Protein AF-0000000067020623 (afdb_homodimer)

Sequence (480 aa):
MAYTRHYDGLNFDRFLDRFDEPALDKMRQQYWTAKQLIRKKLGKKEDEHLLASDAEFDTKVSLFQFVQETSDQLLCCVDDYQHYLSELVQVEFELSKMLKENGGAEATAAGRIMIAVARVLALSVHHRLQIRNPLLRFFGELHVFTERAILDCADTVDAAEKARTGYRGSLLWMKKTSKELDPDAENILEKFRTAQNVVRRNKEKLDSLKLDTLQKVDLLVASRYNLFSQSIYECDEEDEMAYTRHYDGLNFDRFLDRFDEPALDKMRQQYWTAKQLIRKKLGKKEDEHLLASDAEFDTKVSLFQFVQETSDQLLCCVDDYQHYLSELVQVEFELSKMLKENGGAEATAAGRIMIAVARVLALSVHHRLQIRNPLLRFFGELHVFTERAILDCADTVDAAEKARTGYRGSLLWMKKTSKELDPDAENILEKFRTAQNVVRRNKEKLDSLKLDTLQKVDLLVASRYNLFSQSIYECDEEDE

Organism: Wuchereria bancrofti (NCBI:txid6293)

Secondary structure (DSSP, 8-state):
--------HHHHHHHHTTS-HHHHHHHHHHHHHHHHHHHHHHTPPPPHHHHHHTHHHHHHHHHHHHHHHHHHHHHHHHHHHHHHHHHHHHHHHHHHHHHHHHHHH--SHHHHHHHHHHHHHHHHHHHHHHHHHHHHHHHHHHHHIIIIIIHHHHHHHHHHHHHHHHHHHHHHHHHHHHHT--TT-TTHHHHHHHHHHHHHHHHHHHHHHHHHHHHHHHHHHHHHHHHHHHHHHHHHHHH-/--------HHHHHHHHTTS-HHHHHHHHHHHHHHHHHHHHHHTPPPPHHHHHHTHHHHHHHHHHHHHHHHHHHHHHHHHHHHHHHHHHHHHHHHHHHHHHHHHHH--SHHHHHHHHHHHHHHHHHHHHHHHHHHHHHHHHHHHHIIIIIIHHHHHHHHHHHHHHHHHHHHHHHHHHHHHT--TT-TTHHHHHHHHHHHHHHHHHHHHHHHHHHHHHHHHHHHHHHHHHHHHHHHHHHHH-

InterPro domains:
  IPR010504 Arfaptin homology (AH) domain [PF06456] (24-231)
  IPR010504 Arfaptin homology (AH) domain [PS50870] (52-232)
  IPR010504 Arfaptin homology (AH) domain [SM01015] (23-239)
  IPR024114 Islet cell autoantigen 1/Ica1-like [PTHR10164] (5-232)
  IPR027267 AH/BAR domain superfamily [G3DSA:1.20.1270.60] (51-235)
  IPR027267 AH/BAR domain superfamily [SSF103657] (51-232)

Solvent-accessible surface area (backbone atoms only — not comparable to full-atom values): 24884 Å² total; per-residue (Å²): 135,79,77,72,79,73,80,59,70,64,62,55,54,66,64,43,72,78,48,61,67,71,63,32,51,52,49,49,50,50,50,31,23,52,51,39,51,52,40,57,74,69,63,56,85,69,62,66,67,62,50,61,71,37,43,68,56,51,51,46,51,51,51,44,50,49,52,52,51,53,49,53,50,48,52,54,42,51,53,50,41,53,49,35,49,52,52,34,41,52,44,38,46,51,43,17,49,50,27,37,54,52,14,71,73,34,93,50,74,46,14,55,52,31,35,54,52,16,52,54,34,48,50,50,34,52,55,52,55,63,53,46,53,60,50,52,50,47,51,52,52,50,48,48,43,51,68,44,58,47,45,55,44,48,52,43,46,50,52,26,53,51,31,45,43,42,25,54,6,31,49,52,48,37,55,55,49,61,71,62,58,48,87,78,45,82,65,41,62,58,52,44,51,51,35,51,52,50,30,54,52,30,44,53,51,25,54,52,32,44,52,51,36,52,51,46,44,53,50,49,55,52,49,51,30,50,56,54,53,53,52,53,53,55,56,57,56,66,75,98,135,80,76,71,78,73,77,58,70,64,60,56,52,64,65,43,74,78,47,60,69,71,62,31,51,52,49,50,49,50,50,30,24,52,51,38,52,52,39,57,75,69,63,57,85,68,62,64,68,61,50,61,72,38,43,69,55,51,52,46,51,50,51,45,52,48,52,51,51,53,49,52,50,48,52,54,42,50,52,51,39,52,50,37,51,52,52,35,41,51,42,39,45,50,41,18,51,51,27,36,54,53,13,71,72,34,92,51,73,46,13,56,51,30,36,54,51,16,52,54,35,49,52,50,34,51,54,51,55,62,54,46,53,61,50,52,49,47,50,52,52,51,50,48,43,51,67,44,58,47,44,55,46,47,52,43,48,50,51,25,53,52,29,45,44,42,26,54,6,33,49,53,47,36,53,54,50,60,70,63,56,49,89,79,46,81,64,42,62,57,52,46,51,50,34,51,52,51,30,52,52,31,43,53,51,24,55,52,32,44,52,50,36,52,52,46,45,53,49,47,53,52,48,50,30,51,55,56,54,52,53,52,55,54,54,56,55,66,76,97

Nearest PDB structures (foldseek):
  1i4d-assembly1_A  TM=6.047E-01  e=1.219E-03  Homo sapiens
  4nqi-assembly1_B  TM=4.909E-01  e=4.607E-02  Dictyostelium discoideum
  8ceg-assembly1_B  TM=5.387E-01  e=5.888E-02  Homo sapiens
  4nqi-assembly1_A  TM=4.883E-01  e=1.496E-01  Dictyostelium discoideum
  3sog-assembly1_A-2  TM=3.712E-01  e=3.111E-02  Homo sapiens

Structure (mmCIF, N/CA/C/O backbone):
data_AF-0000000067020623-model_v1
#
loop_
_entity.id
_entity.type
_entity.pdbx_description
1 polymer 'AH domain-containing protein'
#
loop_
_atom_site.group_PDB
_atom_site.id
_atom_site.type_symbol
_atom_site.label_atom_id
_atom_site.label_alt_id
_atom_site.label_comp_id
_atom_site.label_asym_id
_atom_site.label_entity_id
_atom_site.label_seq_id
_atom_site.pdbx_PDB_ins_code
_atom_site.Cartn_x
_atom_site.Cartn_y
_atom_site.Cartn_z
_atom_site.occupancy
_atom_site.B_iso_or_equiv
_atom_site.auth_seq_id
_atom_site.auth_comp_id
_atom_site.auth_asym_id
_atom_site.auth_atom_id
_atom_site.pdbx_PDB_model_num
ATOM 1 N N . MET A 1 1 ? -32.5 -50.188 -4.137 1 21.66 1 MET A N 1
ATOM 2 C CA . MET A 1 1 ? -32.281 -51.156 -5.211 1 21.66 1 MET A CA 1
ATOM 3 C C . MET A 1 1 ? -32.344 -50.469 -6.574 1 21.66 1 MET A C 1
ATOM 5 O O . MET A 1 1 ? -33.438 -50.219 -7.102 1 21.66 1 MET A O 1
ATOM 9 N N . ALA A 1 2 ? -31.453 -49.469 -6.824 1 32.69 2 ALA A N 1
ATOM 10 C CA . ALA A 1 2 ? -31.266 -48.656 -8.008 1 32.69 2 ALA A CA 1
ATOM 11 C C . ALA A 1 2 ? -31.078 -49.5 -9.258 1 32.69 2 ALA A C 1
ATOM 13 O O . ALA A 1 2 ? -30.219 -50.375 -9.297 1 32.69 2 ALA A O 1
ATOM 14 N N . TYR A 1 3 ? -32.094 -49.75 -9.883 1 28.33 3 TYR A N 1
ATOM 15 C CA . TYR A 1 3 ? -32.094 -50.375 -11.195 1 28.33 3 TYR A CA 1
ATOM 16 C C . TYR A 1 3 ? -31 -49.781 -12.086 1 28.33 3 TYR A C 1
ATOM 18 O O . TYR A 1 3 ? -31.125 -48.625 -12.523 1 28.33 3 TYR A O 1
ATOM 26 N N . THR A 1 4 ? -29.812 -50.031 -11.906 1 34.59 4 THR A N 1
ATOM 27 C CA . THR A 1 4 ? -28.781 -49.719 -12.883 1 34.59 4 THR A CA 1
ATOM 28 C C . THR A 1 4 ? -29.109 -50.312 -14.242 1 34.59 4 THR A C 1
ATOM 30 O O . THR A 1 4 ? -29.094 -51.531 -14.398 1 34.59 4 THR A O 1
ATOM 33 N N . ARG A 1 5 ? -30.125 -49.781 -14.961 1 39.03 5 ARG A N 1
ATOM 34 C CA . ARG A 1 5 ? -30.391 -50.094 -16.359 1 39.03 5 ARG A CA 1
ATOM 35 C C . ARG A 1 5 ? -29.109 -50.438 -17.109 1 39.03 5 ARG A C 1
ATOM 37 O O . ARG A 1 5 ? -28.234 -49.594 -17.25 1 39.03 5 ARG A O 1
ATOM 44 N N . HIS A 1 6 ? -28.562 -51.656 -16.969 1 34.97 6 HIS A N 1
ATOM 45 C CA . HIS A 1 6 ? -27.5 -52.281 -17.75 1 34.97 6 HIS A CA 1
ATOM 46 C C . HIS A 1 6 ? -27.719 -52.031 -19.25 1 34.97 6 HIS A C 1
ATOM 48 O O . HIS A 1 6 ? -28.484 -52.719 -19.891 1 34.97 6 HIS A O 1
ATOM 54 N N . TYR A 1 7 ? -27.859 -50.938 -19.781 1 40.47 7 TYR A N 1
ATOM 55 C CA . TYR A 1 7 ? -27.812 -50.719 -21.219 1 40.47 7 TYR A CA 1
ATOM 56 C C . TYR A 1 7 ? -26.672 -51.5 -21.844 1 40.47 7 TYR A C 1
ATOM 58 O O . TYR A 1 7 ? -25.5 -51.219 -21.609 1 40.47 7 TYR A O 1
ATOM 66 N N . ASP A 1 8 ? -26.922 -52.812 -22.172 1 43.47 8 ASP A N 1
ATOM 67 C CA . ASP A 1 8 ? -26.047 -53.875 -22.703 1 43.47 8 ASP A CA 1
ATOM 68 C C . ASP A 1 8 ? -25.406 -53.438 -24.016 1 43.47 8 ASP A C 1
ATOM 70 O O . ASP A 1 8 ? -26.047 -52.781 -24.844 1 43.47 8 ASP A O 1
ATOM 74 N N . GLY A 1 9 ? -24.156 -53.312 -24.219 1 47.25 9 GLY A N 1
ATOM 75 C CA . GLY A 1 9 ? -23.266 -53.156 -25.359 1 47.25 9 GLY A CA 1
ATOM 76 C C . GLY A 1 9 ? -23.734 -53.906 -26.594 1 47.25 9 GLY A C 1
ATOM 77 O O . GLY A 1 9 ? -23.344 -53.562 -27.703 1 47.25 9 GLY A O 1
ATOM 78 N N . LEU A 1 10 ? -24.516 -54.875 -26.422 1 49.5 10 LEU A N 1
ATOM 79 C CA . LEU A 1 10 ? -24.984 -55.688 -27.547 1 49.5 10 LEU A CA 1
ATOM 80 C C . LEU A 1 10 ? -25.875 -54.875 -28.469 1 49.5 10 LEU A C 1
ATOM 82 O O . LEU A 1 10 ? -25.766 -54.969 -29.703 1 49.5 10 LEU A O 1
ATOM 86 N N . ASN A 1 11 ? -26.703 -54.062 -27.828 1 50.44 11 ASN A N 1
ATOM 87 C CA . ASN A 1 11 ? -27.656 -53.312 -28.656 1 50.44 11 ASN A CA 1
ATOM 88 C C . ASN A 1 11 ? -26.953 -52.281 -29.531 1 50.44 11 ASN A C 1
ATOM 90 O O . ASN A 1 11 ? -27.359 -52.094 -30.688 1 50.44 11 ASN A O 1
ATOM 94 N N . PHE A 1 12 ? -25.938 -51.812 -29.062 1 50.97 12 PHE A N 1
ATOM 95 C CA . PHE A 1 12 ? -25.266 -50.781 -29.844 1 50.97 12 PHE A CA 1
ATOM 96 C C . PHE A 1 12 ? -24.547 -51.406 -31.047 1 50.97 12 PHE A C 1
ATOM 98 O O . PHE A 1 12 ? -24.594 -50.844 -32.156 1 50.97 12 PHE A O 1
ATOM 105 N N . ASP A 1 13 ? -24.078 -52.5 -30.953 1 53.62 13 ASP A N 1
ATOM 106 C CA . ASP A 1 13 ? -23.375 -53.156 -32.062 1 53.62 13 ASP A CA 1
ATOM 107 C C . ASP A 1 13 ? -24.328 -53.438 -33.219 1 53.62 13 ASP A C 1
ATOM 109 O O . ASP A 1 13 ? -23.953 -53.312 -34.375 1 53.62 13 ASP A O 1
ATOM 113 N N . ARG A 1 14 ? -25.469 -53.906 -32.812 1 55.88 14 ARG A N 1
ATOM 114 C CA . ARG A 1 14 ? -26.484 -54.188 -33.844 1 55.88 14 ARG A CA 1
ATOM 115 C C . ARG A 1 14 ? -26.875 -52.906 -34.594 1 55.88 14 ARG A C 1
ATOM 117 O O . ARG A 1 14 ? -27.109 -52.938 -35.812 1 55.88 14 ARG A O 1
ATOM 124 N N . PHE A 1 15 ? -26.828 -51.875 -33.938 1 48.03 15 PHE A N 1
ATOM 125 C CA . PHE A 1 15 ? -27.188 -50.594 -34.531 1 48.03 15 PHE A CA 1
ATOM 126 C C . PHE A 1 15 ? -26.109 -50.156 -35.531 1 48.03 15 PHE A C 1
ATOM 128 O O . PHE A 1 15 ? -26.422 -49.562 -36.562 1 48.03 15 PHE A O 1
ATOM 135 N N . LEU A 1 16 ? -24.922 -50.469 -35.406 1 53.81 16 LEU A N 1
ATOM 136 C CA . LEU A 1 16 ? -23.797 -50 -36.188 1 53.81 16 LEU A CA 1
ATOM 137 C C . LEU A 1 16 ? -23.609 -50.844 -37.469 1 53.81 16 LEU A C 1
ATOM 139 O O . LEU A 1 16 ? -22.953 -50.406 -38.406 1 53.81 16 LEU A O 1
ATOM 143 N N . ASP A 1 17 ? -24.156 -52 -37.594 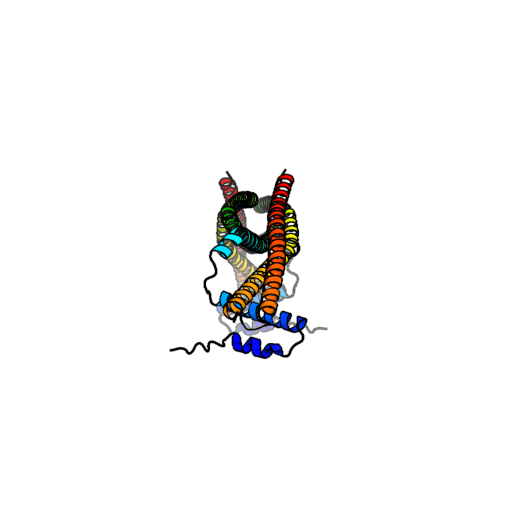1 51.97 17 ASP A N 1
ATOM 144 C CA . ASP A 1 17 ? -23.969 -52.906 -38.719 1 51.97 17 ASP A CA 1
ATOM 145 C C . ASP A 1 17 ? -24.422 -52.281 -40.031 1 51.97 17 ASP A C 1
ATOM 147 O O . ASP A 1 17 ? -24.156 -52.812 -41.125 1 51.97 17 ASP A O 1
ATOM 151 N N . ARG A 1 18 ? -25.016 -51.094 -39.906 1 54.22 18 ARG A N 1
ATOM 152 C CA . ARG A 1 18 ? -25.547 -50.5 -41.125 1 54.22 18 ARG A CA 1
ATOM 153 C C . ARG A 1 18 ? -24.531 -49.531 -41.75 1 54.22 18 ARG A C 1
ATOM 155 O O . ARG A 1 18 ? -24.75 -49.031 -42.844 1 54.22 18 ARG A O 1
ATOM 162 N N . PHE A 1 19 ? -23.469 -49.25 -41.125 1 54.56 19 PHE A N 1
ATOM 163 C CA . PHE A 1 19 ? -22.562 -48.219 -41.625 1 54.56 19 PHE A CA 1
ATOM 164 C C . PHE A 1 19 ? -21.359 -48.844 -42.344 1 54.56 19 PHE A C 1
ATOM 166 O O . PHE A 1 19 ? -21.047 -50.031 -42.125 1 54.56 19 PHE A O 1
ATOM 173 N N . ASP A 1 20 ? -20.828 -48.094 -43.312 1 60.72 20 ASP A N 1
ATOM 174 C CA . ASP A 1 20 ? -19.594 -48.531 -43.969 1 60.72 20 ASP A CA 1
ATOM 175 C C . ASP A 1 20 ? -18.484 -48.75 -42.938 1 60.72 20 ASP A C 1
ATOM 177 O O . ASP A 1 20 ? -18.469 -48.125 -41.906 1 60.72 20 ASP A O 1
ATOM 181 N N . GLU A 1 21 ? -17.547 -49.656 -43.188 1 63.19 21 GLU A N 1
ATOM 182 C CA . GLU A 1 21 ? -16.609 -50.281 -42.25 1 63.19 21 GLU A CA 1
ATOM 183 C C . GLU A 1 21 ? -15.742 -49.219 -41.562 1 63.19 21 GLU A C 1
ATOM 185 O O . GLU A 1 21 ? -15.625 -49.219 -40.344 1 63.19 21 GLU A O 1
ATOM 190 N N . PRO A 1 22 ? -15.18 -48.281 -42.375 1 67.62 22 PRO A N 1
ATOM 191 C CA . PRO A 1 22 ? -14.328 -47.312 -41.688 1 67.62 22 PRO A CA 1
ATOM 192 C C . PRO A 1 22 ? -15.125 -46.375 -40.812 1 67.62 22 PRO A C 1
ATOM 194 O O . PRO A 1 22 ? -14.688 -46.062 -39.688 1 67.62 22 PRO A O 1
ATOM 197 N N . ALA A 1 23 ? -16.25 -45.969 -41.25 1 74.69 23 ALA A N 1
ATOM 198 C CA . ALA A 1 23 ? -17.109 -45.062 -40.469 1 74.69 23 ALA A CA 1
ATOM 199 C C . ALA A 1 23 ? -17.656 -45.781 -39.25 1 74.69 23 ALA A C 1
ATOM 201 O O . ALA A 1 23 ? -17.766 -45.188 -38.156 1 74.69 23 ALA A O 1
ATOM 202 N N . LEU A 1 24 ? -17.875 -47.031 -39.375 1 74.12 24 LEU A N 1
ATOM 203 C CA . LEU A 1 24 ? -18.406 -47.844 -38.312 1 74.12 24 LEU A CA 1
ATOM 204 C C . LEU A 1 24 ? -17.375 -48.031 -37.219 1 74.12 24 LEU A C 1
ATOM 206 O O . LEU A 1 24 ? -17.688 -47.969 -36.031 1 74.12 24 LEU A O 1
ATOM 210 N N . ASP A 1 25 ? -16.188 -48.25 -37.688 1 74.25 25 ASP A N 1
ATOM 211 C CA . ASP A 1 25 ? -15.102 -48.438 -36.719 1 74.25 25 ASP A CA 1
ATOM 212 C C . ASP A 1 25 ? -14.859 -47.188 -35.906 1 74.25 25 ASP A C 1
ATOM 214 O O . ASP A 1 25 ? -14.617 -47.25 -34.688 1 74.25 25 ASP A O 1
ATOM 218 N N . LYS A 1 26 ? -15.055 -46.062 -36.594 1 80.31 26 LYS A N 1
ATOM 219 C CA . LYS A 1 26 ? -14.898 -44.781 -35.906 1 80.31 26 LYS A CA 1
ATOM 220 C C . LYS A 1 26 ? -16 -44.562 -34.875 1 80.31 26 LYS A C 1
ATOM 222 O O . LYS A 1 26 ? -15.75 -44.062 -33.781 1 80.31 26 LYS A O 1
ATOM 227 N N . MET A 1 27 ? -17.141 -44.969 -35.188 1 79.88 27 MET A N 1
ATOM 228 C CA . MET A 1 27 ? -18.281 -44.812 -34.281 1 79.88 27 MET A CA 1
ATOM 229 C C . MET A 1 27 ? -18.141 -45.719 -33.062 1 79.88 27 MET A C 1
ATOM 231 O O . MET A 1 27 ? -18.438 -45.312 -31.953 1 79.88 27 MET A O 1
ATOM 235 N N . ARG A 1 28 ? -17.688 -46.875 -33.375 1 82.44 28 ARG A N 1
ATOM 236 C CA . ARG A 1 28 ? -17.469 -47.781 -32.281 1 82.44 28 ARG A CA 1
ATOM 237 C C . ARG A 1 28 ? -16.422 -47.25 -31.312 1 82.44 28 ARG A C 1
ATOM 239 O O . ARG A 1 28 ? -16.609 -47.312 -30.094 1 82.44 28 ARG A O 1
ATOM 246 N N . GLN A 1 29 ? -15.391 -46.812 -31.906 1 83.44 29 GLN A N 1
ATOM 247 C CA . GLN A 1 29 ? -14.32 -46.25 -31.094 1 83.44 29 GLN A CA 1
ATOM 248 C C . GLN A 1 29 ? -14.852 -45.125 -30.203 1 83.44 29 GLN A C 1
ATOM 250 O O . GLN A 1 29 ? -14.531 -45.062 -29.016 1 83.44 29 GLN A O 1
ATOM 255 N N . GLN A 1 30 ? -15.625 -44.281 -30.75 1 85.12 30 GLN A N 1
ATOM 256 C CA . GLN A 1 30 ? -16.172 -43.156 -30 1 85.12 30 GLN A CA 1
ATOM 257 C C . GLN A 1 30 ? -17.094 -43.656 -28.875 1 85.12 30 GLN A C 1
ATOM 259 O O . GLN A 1 30 ? -17.062 -43.094 -27.766 1 85.12 30 GLN A O 1
ATOM 264 N N . TYR A 1 31 ? -17.828 -44.562 -29.203 1 81.69 31 TYR A N 1
ATOM 265 C CA . TYR A 1 31 ? -18.719 -45.156 -28.203 1 81.69 31 TYR A CA 1
ATOM 266 C C . TYR A 1 31 ? -17.938 -45.688 -27.016 1 81.69 31 TYR A C 1
ATOM 268 O O . TYR A 1 31 ? -18.25 -45.375 -25.875 1 81.69 31 TYR A O 1
ATOM 276 N N . TRP A 1 32 ? -16.984 -46.469 -27.312 1 88.38 32 TRP A N 1
ATOM 277 C CA . TRP A 1 32 ? -16.25 -47.125 -26.234 1 88.38 32 TRP A CA 1
ATOM 278 C C . TRP A 1 32 ? -15.398 -46.094 -25.469 1 88.38 32 TRP A C 1
ATOM 280 O O . TRP A 1 32 ? -15.203 -46.25 -24.25 1 88.38 32 TRP A O 1
ATOM 290 N N . THR A 1 33 ? -14.875 -45.156 -26.141 1 86.25 33 THR A N 1
ATOM 291 C CA . THR A 1 33 ? -14.188 -44.062 -25.453 1 86.25 33 THR A CA 1
ATOM 292 C C . THR A 1 33 ? -15.125 -43.344 -24.484 1 86.25 33 THR A C 1
ATOM 294 O O . THR A 1 33 ? -14.75 -43.031 -23.359 1 86.25 33 THR A O 1
ATOM 297 N N . ALA A 1 34 ? -16.297 -42.969 -24.938 1 83.69 34 ALA A N 1
ATOM 298 C CA . ALA A 1 34 ? -17.297 -42.344 -24.078 1 83.69 34 ALA A CA 1
ATOM 299 C C . ALA A 1 34 ? -17.641 -43.219 -22.891 1 83.69 34 ALA A C 1
ATOM 301 O O . ALA A 1 34 ? -17.781 -42.719 -21.766 1 83.69 34 ALA A O 1
ATOM 302 N N . LYS A 1 35 ? -17.812 -44.406 -23.078 1 84.62 35 LYS A N 1
ATOM 303 C CA . LYS A 1 35 ? -18.109 -45.344 -22 1 84.62 35 LYS A CA 1
ATOM 304 C C . LYS A 1 35 ? -17 -45.344 -20.953 1 84.62 35 LYS A C 1
ATOM 306 O O . LYS A 1 35 ? -17.281 -45.344 -19.75 1 84.62 35 LYS A O 1
ATOM 311 N N . GLN A 1 36 ? -15.812 -45.438 -21.516 1 87.25 36 GLN A N 1
ATOM 312 C CA . GLN A 1 36 ? -14.672 -45.406 -20.609 1 87.25 36 GLN A CA 1
ATOM 313 C C . GLN A 1 36 ? -14.672 -44.094 -19.812 1 87.25 36 GLN A C 1
ATOM 315 O O . GLN A 1 36 ? -14.352 -44.125 -18.609 1 87.25 36 GLN A O 1
ATOM 320 N N . LEU A 1 37 ? -14.961 -43.062 -20.438 1 85.88 37 LEU A N 1
ATOM 321 C CA . LEU A 1 37 ? -15.016 -41.781 -19.75 1 85.88 37 LEU A CA 1
ATOM 322 C C . LEU A 1 37 ? -16.031 -41.812 -18.609 1 85.88 37 LEU A C 1
ATOM 324 O O . LEU A 1 37 ? -15.75 -41.312 -17.516 1 85.88 37 LEU A O 1
ATOM 328 N N . ILE A 1 38 ? -17.188 -42.344 -18.844 1 82.38 38 ILE A N 1
ATOM 329 C CA . ILE A 1 38 ? -18.25 -42.469 -17.844 1 82.38 38 ILE A CA 1
ATOM 330 C C . ILE A 1 38 ? -17.766 -43.344 -16.688 1 82.38 38 ILE A C 1
ATOM 332 O O . ILE A 1 38 ? -17.984 -43.031 -15.516 1 82.38 38 ILE A O 1
ATOM 336 N N . ARG A 1 39 ? -17.125 -44.406 -17.016 1 85.38 39 ARG A N 1
ATOM 337 C CA . ARG A 1 39 ? -16.594 -45.312 -15.992 1 85.38 39 ARG A CA 1
ATOM 338 C C . ARG A 1 39 ? -15.609 -44.594 -15.086 1 85.38 39 ARG A C 1
ATOM 340 O O . ARG A 1 39 ? -15.648 -44.75 -13.859 1 85.38 39 ARG A O 1
ATOM 347 N N . LYS A 1 40 ? -14.773 -43.906 -15.711 1 85.06 40 LYS A N 1
ATOM 348 C CA . LYS A 1 40 ? -13.773 -43.156 -14.961 1 85.06 40 LYS A CA 1
ATOM 349 C C . LYS A 1 40 ? -14.438 -42.156 -14.008 1 85.06 40 LYS A C 1
ATOM 351 O O . LYS A 1 40 ? -14.055 -42.062 -12.844 1 85.06 40 LYS A O 1
ATOM 356 N N . LYS A 1 41 ? -15.414 -41.5 -14.453 1 84.5 41 LYS A N 1
ATOM 357 C CA . LYS A 1 41 ? -16.109 -40.5 -13.664 1 84.5 41 LYS A CA 1
ATOM 358 C C . LYS A 1 41 ? -16.859 -41.125 -12.5 1 84.5 41 LYS A C 1
ATOM 360 O O . LYS A 1 41 ? -17.016 -40.531 -11.438 1 84.5 41 LYS A O 1
ATOM 365 N N . LEU A 1 42 ? -17.25 -42.344 -12.719 1 85.19 42 LEU A N 1
ATOM 366 C CA . LEU A 1 42 ? -18 -43.062 -11.695 1 85.19 42 LEU A CA 1
ATOM 367 C C . LEU A 1 42 ? -17.078 -43.75 -10.711 1 85.19 42 LEU A C 1
ATOM 369 O O . LEU A 1 42 ? -17.531 -44.312 -9.719 1 85.19 42 LEU A O 1
ATOM 373 N N . GLY A 1 43 ? -15.797 -43.781 -10.93 1 83.69 43 GLY A N 1
ATOM 374 C CA . GLY A 1 43 ? -14.82 -44.312 -9.992 1 83.69 43 GLY A CA 1
ATOM 375 C C . GLY A 1 43 ? -14.656 -45.844 -10.094 1 83.69 43 GLY A C 1
ATOM 376 O O . GLY A 1 43 ? -14.305 -46.5 -9.109 1 83.69 43 GLY A O 1
ATOM 377 N N . LYS A 1 44 ? -14.992 -46.375 -11.195 1 80.81 44 LYS A N 1
ATOM 378 C CA . LYS A 1 44 ? -14.828 -47.812 -11.352 1 80.81 44 LYS A CA 1
ATOM 379 C C . LYS A 1 44 ? -13.359 -48.219 -11.32 1 80.81 44 LYS A C 1
ATOM 381 O O . LYS A 1 44 ? -12.508 -47.469 -11.836 1 80.81 44 LYS A O 1
ATOM 386 N N . LYS A 1 45 ? -13.164 -49.312 -10.766 1 81.88 45 LYS A N 1
ATOM 387 C CA . LYS A 1 45 ? -11.789 -49.781 -10.578 1 81.88 45 LYS A CA 1
ATOM 388 C C . LYS A 1 45 ? -11.133 -50.094 -11.922 1 81.88 45 LYS A C 1
ATOM 390 O O . LYS A 1 45 ? -11.75 -50.688 -12.812 1 81.88 45 LYS A O 1
ATOM 395 N N . GLU A 1 46 ? -9.914 -49.656 -12.016 1 80.75 46 GLU A N 1
ATOM 396 C CA . GLU A 1 46 ? -9.141 -49.875 -13.234 1 80.75 46 GLU A CA 1
ATOM 397 C C . GLU A 1 46 ? -8.133 -51 -13.039 1 80.75 46 GLU A C 1
ATOM 399 O O . GLU A 1 46 ? -7.828 -51.375 -11.906 1 80.75 46 GLU A O 1
ATOM 404 N N . ASP A 1 47 ? -7.801 -51.594 -14.117 1 83.25 47 ASP A N 1
ATOM 405 C CA . ASP A 1 47 ? -6.812 -52.656 -14.109 1 83.25 47 ASP A CA 1
ATOM 406 C C . ASP A 1 47 ? -5.516 -52.219 -13.438 1 83.25 47 ASP A C 1
ATOM 408 O O . ASP A 1 47 ? -4.93 -51.188 -13.828 1 83.25 47 ASP A O 1
ATOM 412 N N . GLU A 1 48 ? -4.988 -53 -12.461 1 83.44 48 GLU A N 1
ATOM 413 C CA . GLU A 1 48 ? -3.818 -52.656 -11.664 1 83.44 48 GLU A CA 1
ATOM 414 C C . GLU A 1 48 ? -2.562 -52.562 -12.531 1 83.44 48 GLU A C 1
ATOM 416 O O . GLU A 1 48 ? -1.664 -51.781 -12.258 1 83.44 48 GLU A O 1
ATOM 421 N N . HIS A 1 49 ? -2.508 -53.406 -13.531 1 83.94 49 HIS A N 1
ATOM 422 C CA . HIS A 1 49 ? -1.349 -53.375 -14.422 1 83.94 49 HIS A CA 1
ATOM 423 C C . HIS A 1 49 ? -1.306 -52.125 -15.258 1 83.94 49 HIS A C 1
ATOM 425 O O . HIS A 1 49 ? -0.229 -51.562 -15.516 1 83.94 49 HIS A O 1
ATOM 431 N N . LEU A 1 50 ? -2.441 -51.719 -15.68 1 87.62 50 LEU A N 1
ATOM 432 C CA . LEU A 1 50 ? -2.521 -50.469 -16.422 1 87.62 50 LEU A CA 1
ATOM 433 C C . LEU A 1 50 ? -2.135 -49.281 -15.531 1 87.62 50 LEU A C 1
ATOM 435 O O . LEU A 1 50 ? -1.413 -48.375 -15.969 1 87.62 50 LEU A O 1
ATOM 439 N N . LEU A 1 51 ? -2.521 -49.344 -14.297 1 87.31 51 LEU A N 1
ATOM 440 C CA . LEU A 1 51 ? -2.197 -48.312 -13.336 1 87.31 51 LEU A CA 1
ATOM 441 C C . LEU A 1 51 ? -0.695 -48.25 -13.078 1 87.31 51 LEU A C 1
ATOM 443 O O . LEU A 1 51 ? -0.109 -47.156 -13.016 1 87.31 51 LEU A O 1
ATOM 447 N N . ALA A 1 52 ? -0.087 -49.344 -12.914 1 86.94 52 ALA A N 1
ATOM 448 C CA . ALA A 1 52 ? 1.351 -49.438 -12.664 1 86.94 52 ALA A CA 1
ATOM 449 C C . ALA A 1 52 ? 2.145 -48.906 -13.859 1 86.94 52 ALA A C 1
ATOM 451 O O . ALA A 1 52 ? 3.15 -48.219 -13.68 1 86.94 52 ALA A O 1
ATOM 452 N N . SER A 1 53 ? 1.668 -49.156 -15.047 1 88.06 53 SER A N 1
ATOM 453 C CA . SER A 1 53 ? 2.342 -48.719 -16.266 1 88.06 53 SER A CA 1
ATOM 454 C C . SER A 1 53 ? 2.273 -47.219 -16.422 1 88.06 53 SER A C 1
ATOM 456 O O . SER A 1 53 ? 3.107 -46.594 -17.109 1 88.06 53 SER A O 1
ATOM 458 N N . ASP A 1 54 ? 1.304 -46.656 -15.812 1 92.44 54 ASP A N 1
ATOM 459 C CA . ASP A 1 54 ? 1.094 -45.219 -15.961 1 92.44 54 ASP A CA 1
ATOM 460 C C . ASP A 1 54 ? 1.699 -44.438 -14.789 1 92.44 54 ASP A C 1
ATOM 462 O O . ASP A 1 54 ? 1.614 -43.219 -14.734 1 92.44 54 ASP A O 1
ATOM 466 N N . ALA A 1 55 ? 2.357 -45.094 -13.898 1 93.75 55 ALA A N 1
ATOM 467 C CA . ALA A 1 55 ? 2.814 -44.469 -12.656 1 93.75 55 ALA A CA 1
ATOM 468 C C . ALA A 1 55 ? 3.744 -43.312 -12.93 1 93.75 55 ALA A C 1
ATOM 470 O O . ALA A 1 55 ? 3.607 -42.25 -12.32 1 93.75 55 ALA A O 1
ATOM 471 N N . GLU A 1 56 ? 4.75 -43.531 -13.812 1 94.69 56 GLU A N 1
ATOM 472 C CA . GLU A 1 56 ? 5.684 -42.469 -14.141 1 94.69 56 GLU A CA 1
ATOM 473 C C . GLU A 1 56 ? 4.965 -41.281 -14.781 1 94.69 56 GLU A C 1
ATOM 475 O O . GLU A 1 56 ? 5.234 -40.125 -14.445 1 94.69 56 GLU A O 1
ATOM 480 N N . PHE A 1 57 ? 4.09 -41.594 -15.695 1 96.44 57 PHE A N 1
ATOM 481 C CA . PHE A 1 57 ? 3.287 -40.594 -16.344 1 96.44 57 PHE A CA 1
ATOM 482 C C . PHE A 1 57 ? 2.465 -39.812 -15.336 1 96.44 57 PHE A C 1
ATOM 484 O O . PHE A 1 57 ? 2.453 -38.562 -15.352 1 96.44 57 PHE A O 1
ATOM 491 N N . ASP A 1 58 ? 1.831 -40.438 -14.43 1 95.81 58 ASP A N 1
ATOM 492 C CA . ASP A 1 58 ? 1.012 -39.812 -13.406 1 95.81 58 ASP A CA 1
ATOM 493 C C . ASP A 1 58 ? 1.855 -38.906 -12.508 1 95.81 58 ASP A C 1
ATOM 495 O O . ASP A 1 58 ? 1.41 -37.812 -12.117 1 95.81 58 ASP A O 1
ATOM 499 N N . THR A 1 59 ? 3 -39.375 -12.172 1 95.5 59 THR A N 1
ATOM 500 C CA . THR A 1 59 ? 3.91 -38.562 -11.359 1 95.5 59 THR A CA 1
ATOM 501 C C . THR A 1 59 ? 4.27 -37.281 -12.07 1 95.5 59 THR A C 1
ATOM 503 O O . THR A 1 59 ? 4.277 -36.188 -11.453 1 95.5 59 THR A O 1
ATOM 506 N N . LYS A 1 60 ? 4.555 -37.375 -13.383 1 96.25 60 LYS A N 1
ATOM 507 C CA . LYS A 1 60 ? 4.918 -36.188 -14.164 1 96.25 60 LYS A CA 1
ATOM 508 C C . LYS A 1 60 ? 3.729 -35.25 -14.312 1 96.25 60 LYS A C 1
ATOM 510 O O . LYS A 1 60 ? 3.893 -34.031 -14.273 1 96.25 60 LYS A O 1
ATOM 515 N N . VAL A 1 61 ? 2.611 -35.781 -14.492 1 97.06 61 VAL A N 1
ATOM 516 C CA . VAL A 1 61 ? 1.408 -34.969 -14.594 1 97.06 61 VAL A CA 1
ATOM 517 C C . VAL A 1 61 ? 1.183 -34.219 -13.281 1 97.06 61 VAL A C 1
ATOM 519 O O . VAL A 1 61 ? 0.854 -33.031 -13.289 1 97.06 61 VAL A O 1
ATOM 522 N N . SER A 1 62 ? 1.365 -34.906 -12.18 1 96.38 62 SER A N 1
ATOM 523 C CA . SER A 1 62 ? 1.231 -34.25 -10.875 1 96.38 62 SER A CA 1
ATOM 524 C C . SER A 1 62 ? 2.242 -33.125 -10.711 1 96.38 62 SER A C 1
ATOM 526 O O . SER A 1 62 ? 1.909 -32.062 -10.18 1 96.38 62 SER A O 1
ATOM 528 N N . LEU A 1 63 ? 3.471 -33.406 -11.117 1 95.69 63 LEU A N 1
ATOM 529 C CA . LEU A 1 63 ? 4.504 -32.375 -11.062 1 95.69 63 LEU A CA 1
ATOM 530 C C . LEU A 1 63 ? 4.113 -31.156 -11.922 1 95.69 63 LEU A C 1
ATOM 532 O O . LEU A 1 63 ? 4.277 -30.016 -11.492 1 95.69 63 LEU A O 1
ATOM 536 N N . PHE A 1 64 ? 3.59 -31.422 -13.078 1 97.81 64 PHE A N 1
ATOM 537 C CA . PHE A 1 64 ? 3.135 -30.359 -13.953 1 97.81 64 PHE A CA 1
ATOM 538 C C . PHE A 1 64 ? 2.064 -29.516 -13.266 1 97.81 64 PHE A C 1
ATOM 540 O O . PHE A 1 64 ? 2.135 -28.281 -13.281 1 97.81 64 PHE A O 1
ATOM 547 N N . GLN A 1 65 ? 1.121 -30.172 -12.703 1 97.62 65 GLN A N 1
ATOM 548 C CA . GLN A 1 65 ? 0.036 -29.469 -12.023 1 97.62 65 GLN A CA 1
ATOM 549 C C . GLN A 1 65 ? 0.568 -28.594 -10.898 1 97.62 65 GLN A C 1
ATOM 551 O O . GLN A 1 65 ? 0.101 -27.469 -10.695 1 97.62 65 GLN A O 1
ATOM 556 N N . PHE A 1 66 ? 1.446 -29.125 -10.211 1 96.44 66 PHE A N 1
ATOM 557 C CA . PHE A 1 66 ? 2.074 -28.375 -9.125 1 96.44 66 PHE A CA 1
ATOM 558 C C . PHE A 1 66 ? 2.752 -27.125 -9.656 1 96.44 66 PHE A C 1
ATOM 560 O O . PHE A 1 66 ? 2.562 -26.031 -9.109 1 96.44 66 PHE A O 1
ATOM 567 N N . VAL A 1 67 ? 3.531 -27.281 -10.688 1 97.06 67 VAL A N 1
ATOM 568 C CA . VAL A 1 67 ? 4.25 -26.172 -11.289 1 97.06 67 VAL A CA 1
ATOM 569 C C . VAL A 1 67 ? 3.254 -25.125 -11.789 1 97.06 67 VAL A C 1
ATOM 571 O O . VAL A 1 67 ? 3.447 -23.922 -11.578 1 97.06 67 VAL A O 1
ATOM 574 N N . GLN A 1 68 ? 2.258 -25.609 -12.422 1 97.75 68 GLN A N 1
ATOM 575 C CA . GLN A 1 68 ? 1.235 -24.719 -12.945 1 97.75 68 GLN A CA 1
ATOM 576 C C . GLN A 1 68 ? 0.565 -23.922 -11.82 1 97.75 68 GLN A C 1
ATOM 578 O O . GLN A 1 68 ? 0.495 -22.703 -11.867 1 97.75 68 GLN A O 1
ATOM 583 N N . GLU A 1 69 ? 0.16 -24.578 -10.789 1 96.81 69 GLU A N 1
ATOM 584 C CA . GLU A 1 69 ? -0.57 -23.953 -9.688 1 96.81 69 GLU A CA 1
ATOM 585 C C . GLU A 1 69 ? 0.312 -22.969 -8.922 1 96.81 69 GLU A C 1
ATOM 587 O O . GLU A 1 69 ? -0.108 -21.844 -8.633 1 96.81 69 GLU A O 1
ATOM 592 N N . THR A 1 70 ? 1.458 -23.375 -8.609 1 96.12 70 THR A N 1
ATOM 593 C CA . THR A 1 70 ? 2.346 -22.531 -7.812 1 96.12 70 THR A CA 1
ATOM 594 C C . THR A 1 70 ? 2.828 -21.344 -8.625 1 96.12 70 THR A C 1
ATOM 596 O O . THR A 1 70 ? 3.07 -20.266 -8.07 1 96.12 70 THR A O 1
ATOM 599 N N . SER A 1 71 ? 2.996 -21.531 -9.898 1 96.81 71 SER A N 1
ATOM 600 C CA . SER A 1 71 ? 3.373 -20.406 -10.75 1 96.81 71 SER A CA 1
ATOM 601 C C . SER A 1 71 ? 2.244 -19.391 -10.836 1 96.81 71 SER A C 1
ATOM 603 O O . SER A 1 71 ? 2.49 -18.172 -10.828 1 96.81 71 SER A O 1
ATOM 605 N N . ASP A 1 72 ? 1.047 -19.859 -10.898 1 96.44 72 ASP A N 1
ATOM 606 C CA . ASP A 1 72 ? -0.111 -18.969 -10.906 1 96.44 72 ASP A CA 1
ATOM 607 C C . ASP A 1 72 ? -0.219 -18.203 -9.586 1 96.44 72 ASP A C 1
ATOM 609 O O . ASP A 1 72 ? -0.485 -17 -9.594 1 96.44 72 ASP A O 1
ATOM 613 N N . GLN A 1 73 ? -0.042 -18.859 -8.57 1 96.25 73 GLN A N 1
ATOM 614 C CA . GLN A 1 73 ? -0.061 -18.219 -7.258 1 96.25 73 GLN A CA 1
ATOM 615 C C . GLN A 1 73 ? 1.029 -17.172 -7.141 1 96.25 73 GLN A C 1
ATOM 617 O O . GLN A 1 73 ? 0.784 -16.062 -6.633 1 96.25 73 GLN A O 1
ATOM 622 N N . LEU A 1 74 ? 2.166 -17.547 -7.605 1 96.06 74 LEU A N 1
ATOM 623 C CA . LEU A 1 74 ? 3.297 -16.625 -7.562 1 96.06 74 LEU A CA 1
ATOM 624 C C . LEU A 1 74 ? 2.998 -15.359 -8.367 1 96.06 74 LEU A C 1
ATOM 626 O O . LEU A 1 74 ? 3.307 -14.25 -7.926 1 96.06 74 LEU A O 1
ATOM 630 N N . LEU A 1 75 ? 2.43 -15.57 -9.469 1 95.5 75 LEU A N 1
ATOM 631 C CA . LEU A 1 75 ? 2.064 -14.445 -10.32 1 95.5 75 LEU A CA 1
ATOM 632 C C . LEU A 1 75 ? 1.14 -13.477 -9.578 1 95.5 75 LEU A C 1
ATOM 634 O O . LEU A 1 75 ? 1.353 -12.266 -9.602 1 95.5 75 LEU A O 1
ATOM 638 N N . CYS A 1 76 ? 0.2 -13.953 -8.906 1 95.81 76 CYS A N 1
ATOM 639 C CA . CYS A 1 76 ? -0.75 -13.133 -8.156 1 95.81 76 CYS A CA 1
ATOM 640 C C . CYS A 1 76 ? -0.059 -12.406 -7.008 1 95.81 76 CYS A C 1
ATOM 642 O O . CYS A 1 76 ? -0.262 -11.211 -6.816 1 95.81 76 CYS A O 1
ATOM 644 N N . CYS A 1 77 ? 0.739 -13.109 -6.309 1 95 77 CYS A N 1
ATOM 645 C CA . CYS A 1 77 ? 1.422 -12.539 -5.152 1 95 77 CYS A CA 1
ATOM 646 C C . CYS A 1 77 ? 2.383 -11.438 -5.578 1 95 77 CYS A C 1
ATOM 648 O O . CYS A 1 77 ? 2.465 -10.391 -4.926 1 95 77 CYS A O 1
ATOM 650 N N . VAL A 1 78 ? 3.094 -11.703 -6.605 1 94.31 78 VAL A N 1
ATOM 651 C CA . VAL A 1 78 ? 4.055 -10.711 -7.094 1 94.31 78 VAL A CA 1
ATOM 652 C C . VAL A 1 78 ? 3.314 -9.477 -7.598 1 94.31 78 VAL A C 1
ATOM 654 O O . VAL A 1 78 ? 3.781 -8.352 -7.41 1 94.31 78 VAL A O 1
ATOM 657 N N . ASP A 1 79 ? 2.215 -9.648 -8.227 1 94.56 79 ASP A N 1
ATOM 658 C CA . ASP A 1 79 ? 1.395 -8.531 -8.688 1 94.56 79 ASP A CA 1
ATOM 659 C C . ASP A 1 79 ? 0.962 -7.648 -7.52 1 94.56 79 ASP A C 1
ATOM 661 O O . ASP A 1 79 ? 1.102 -6.426 -7.578 1 94.56 79 ASP A O 1
ATOM 665 N N . ASP A 1 80 ? 0.502 -8.281 -6.496 1 94.69 80 ASP A N 1
ATOM 666 C CA . ASP A 1 80 ? 0.116 -7.559 -5.289 1 94.69 80 ASP A CA 1
ATOM 667 C C . ASP A 1 80 ? 1.311 -6.82 -4.684 1 94.69 80 ASP A C 1
ATOM 669 O O . ASP A 1 80 ? 1.201 -5.652 -4.312 1 94.69 80 ASP A O 1
ATOM 673 N N . TYR A 1 81 ? 2.375 -7.512 -4.578 1 94.31 81 TYR A N 1
ATOM 674 C CA . TYR A 1 81 ? 3.584 -6.949 -3.986 1 94.31 81 TYR A CA 1
ATOM 675 C C . TYR A 1 81 ? 4.027 -5.699 -4.734 1 94.31 81 TYR A C 1
ATOM 677 O O . TYR A 1 81 ? 4.27 -4.656 -4.121 1 94.31 81 TYR A O 1
ATOM 685 N N . GLN A 1 82 ? 4.07 -5.832 -5.988 1 92.25 82 GLN A N 1
ATOM 686 C CA . GLN A 1 82 ? 4.484 -4.695 -6.805 1 92.25 82 GLN A CA 1
ATOM 687 C C . GLN A 1 82 ? 3.512 -3.529 -6.656 1 92.25 82 GLN A C 1
ATOM 689 O O . GLN A 1 82 ? 3.926 -2.369 -6.613 1 92.25 82 GLN A O 1
ATOM 694 N N . HIS A 1 83 ? 2.279 -3.756 -6.574 1 93.69 83 HIS A N 1
ATOM 695 C CA . HIS A 1 83 ? 1.259 -2.723 -6.438 1 93.69 83 HIS A CA 1
ATOM 696 C C . HIS A 1 83 ? 1.438 -1.94 -5.141 1 93.69 83 HIS A C 1
ATOM 698 O O . HIS A 1 83 ? 1.54 -0.711 -5.16 1 93.69 83 HIS A O 1
ATOM 704 N N . TYR A 1 84 ? 1.549 -2.631 -4.086 1 94.12 84 TYR A N 1
ATOM 705 C CA . TYR A 1 84 ? 1.64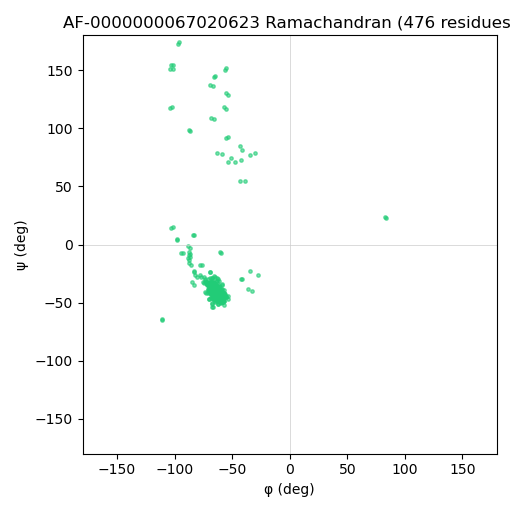5 -1.964 -2.793 1 94.12 84 TYR A CA 1
ATOM 706 C C . TYR A 1 84 ? 3.008 -1.307 -2.617 1 94.12 84 TYR A C 1
ATOM 708 O O . TYR A 1 84 ? 3.123 -0.261 -1.974 1 94.12 84 TYR A O 1
ATOM 716 N N . LEU A 1 85 ? 4.008 -1.911 -3.195 1 93.12 85 LEU A N 1
ATOM 717 C CA . LEU A 1 85 ? 5.316 -1.267 -3.207 1 93.12 85 LEU A CA 1
ATOM 718 C C . LEU A 1 85 ? 5.254 0.078 -3.924 1 93.12 85 LEU A C 1
ATOM 720 O O . LEU A 1 85 ? 5.809 1.069 -3.441 1 93.12 85 LEU A O 1
ATOM 724 N N . SER A 1 86 ? 4.555 0.121 -5.031 1 93.94 86 SER A N 1
ATOM 725 C CA . SER A 1 86 ? 4.398 1.349 -5.805 1 93.94 86 SER A CA 1
ATOM 726 C C . SER A 1 86 ? 3.631 2.404 -5.016 1 93.94 86 SER A C 1
ATOM 728 O O . SER A 1 86 ? 3.992 3.584 -5.027 1 93.94 86 SER A O 1
ATOM 730 N N . GLU A 1 87 ? 2.621 1.97 -4.336 1 95.12 87 GLU A N 1
ATOM 731 C CA . GLU A 1 87 ? 1.838 2.887 -3.512 1 95.12 87 GLU A CA 1
ATOM 732 C C . GLU A 1 87 ? 2.678 3.463 -2.373 1 95.12 87 GLU A C 1
ATOM 734 O O . GLU A 1 87 ? 2.6 4.656 -2.08 1 95.12 87 GLU A O 1
ATOM 739 N N . LEU A 1 88 ? 3.445 2.654 -1.769 1 94.44 88 LEU A N 1
ATOM 740 C CA . LEU A 1 88 ? 4.297 3.102 -0.673 1 94.44 88 LEU A CA 1
ATOM 741 C C . LEU A 1 88 ? 5.32 4.121 -1.164 1 94.44 88 LEU A C 1
ATOM 743 O O . LEU A 1 88 ? 5.555 5.137 -0.506 1 94.44 88 LEU A O 1
ATOM 747 N N . VAL A 1 89 ? 5.879 3.814 -2.303 1 94.62 89 VAL A N 1
ATOM 748 C CA . VAL A 1 89 ? 6.855 4.727 -2.889 1 94.62 89 VAL A CA 1
ATOM 749 C C . VAL A 1 89 ? 6.223 6.098 -3.102 1 94.62 89 VAL A C 1
ATOM 751 O O . VAL A 1 89 ? 6.828 7.125 -2.775 1 94.62 89 VAL A O 1
ATOM 754 N N . GLN A 1 90 ? 5.031 6.141 -3.582 1 95.88 90 GLN A N 1
ATOM 755 C CA . GLN A 1 90 ? 4.332 7.391 -3.846 1 95.88 90 GLN A CA 1
ATOM 756 C C . GLN A 1 90 ? 4.07 8.164 -2.555 1 95.88 90 GLN A C 1
ATOM 758 O O . GLN A 1 90 ? 4.297 9.375 -2.49 1 95.88 90 GLN A O 1
ATOM 763 N N . VAL A 1 91 ? 3.615 7.453 -1.569 1 95.62 91 VAL A N 1
ATOM 764 C CA . VAL A 1 91 ? 3.285 8.086 -0.296 1 95.62 91 VAL A CA 1
ATOM 765 C C . VAL A 1 91 ? 4.559 8.602 0.371 1 95.62 91 VAL A C 1
ATOM 767 O O . VAL A 1 91 ? 4.57 9.695 0.941 1 95.62 91 VAL A O 1
ATOM 770 N N . GLU A 1 92 ? 5.66 7.844 0.335 1 94.62 92 GLU A N 1
ATOM 771 C CA . GLU A 1 92 ? 6.945 8.273 0.88 1 94.62 92 GLU A CA 1
ATOM 772 C C . GLU A 1 92 ? 7.465 9.516 0.165 1 94.62 92 GLU A C 1
ATOM 774 O O . GLU A 1 92 ? 8.008 10.422 0.8 1 94.62 92 GLU A O 1
ATOM 779 N N . PHE A 1 93 ? 7.289 9.484 -1.103 1 96.38 93 PHE A N 1
ATOM 780 C CA . PHE A 1 93 ? 7.719 10.625 -1.901 1 96.38 93 PHE A CA 1
ATOM 781 C C . PHE A 1 93 ? 6.941 11.875 -1.519 1 96.38 93 PHE A C 1
ATOM 783 O O . PHE A 1 93 ? 7.527 12.945 -1.333 1 96.38 93 PHE A O 1
ATOM 790 N N . GLU A 1 94 ? 5.652 11.766 -1.359 1 96.19 94 GLU A N 1
ATOM 791 C CA . GLU A 1 94 ? 4.801 12.883 -0.976 1 96.19 94 GLU A CA 1
ATOM 792 C C . GLU A 1 94 ? 5.172 13.406 0.411 1 96.19 94 GLU A C 1
ATOM 794 O O . GLU A 1 94 ? 5.234 14.617 0.627 1 96.19 94 GLU A O 1
ATOM 799 N N . LEU A 1 95 ? 5.371 12.531 1.285 1 96.19 95 LEU A N 1
ATOM 800 C CA . LEU A 1 95 ? 5.773 12.914 2.635 1 96.19 95 LEU A CA 1
ATOM 801 C C . LEU A 1 95 ? 7.125 13.625 2.619 1 96.19 95 LEU A C 1
ATOM 803 O O . LEU A 1 95 ? 7.297 14.648 3.277 1 96.19 95 LEU A O 1
ATOM 807 N N . SER A 1 96 ? 8.047 13.062 1.844 1 96.62 96 SER A N 1
ATOM 808 C CA . SER A 1 96 ? 9.359 13.672 1.704 1 96.62 96 SER A CA 1
ATOM 809 C C . SER A 1 96 ? 9.258 15.094 1.145 1 96.62 96 SER A C 1
ATOM 811 O O . SER A 1 96 ? 9.875 16.016 1.674 1 96.62 96 SER A O 1
ATOM 813 N N . LYS A 1 97 ? 8.484 15.234 0.162 1 97.19 97 LYS A N 1
ATOM 814 C CA . LYS A 1 97 ? 8.297 16.531 -0.47 1 97.19 97 LYS A CA 1
ATOM 815 C C . LYS A 1 97 ? 7.668 17.531 0.501 1 97.19 97 LYS A C 1
ATOM 817 O O . LYS A 1 97 ? 8.125 18.672 0.607 1 97.19 97 LYS A O 1
ATOM 822 N N . MET A 1 98 ? 6.625 17.078 1.175 1 96.75 98 MET A N 1
ATOM 823 C CA . MET A 1 98 ? 5.934 17.922 2.146 1 96.75 98 MET A CA 1
ATOM 824 C C . MET A 1 98 ? 6.891 18.391 3.238 1 96.75 98 MET A C 1
ATOM 826 O O . MET A 1 98 ? 6.922 19.578 3.58 1 96.75 98 MET A O 1
ATOM 830 N N . LEU A 1 99 ? 7.719 17.516 3.744 1 96.5 99 LEU A N 1
ATOM 831 C CA . LEU A 1 99 ? 8.664 17.844 4.809 1 96.5 99 LEU A CA 1
ATOM 832 C C . LEU A 1 99 ? 9.742 18.781 4.309 1 96.5 99 LEU A C 1
ATOM 834 O O . LEU A 1 99 ? 10.148 19.703 5.023 1 96.5 99 LEU A O 1
ATOM 838 N N . LYS A 1 100 ? 10.203 18.531 3.113 1 96.75 100 LYS A N 1
ATOM 839 C CA . LYS A 1 100 ? 11.227 19.391 2.529 1 96.75 100 LYS A CA 1
ATOM 840 C C . LYS A 1 100 ? 10.711 20.812 2.34 1 96.75 100 LYS A C 1
ATOM 842 O O . LYS A 1 100 ? 11.375 21.781 2.725 1 96.75 100 LYS A O 1
ATOM 847 N N . GLU A 1 101 ? 9.539 20.906 1.82 1 96.69 101 GLU A N 1
ATOM 848 C CA . GLU A 1 101 ? 8.938 22.203 1.538 1 96.69 101 GLU A CA 1
ATOM 849 C C . GLU A 1 101 ? 8.617 22.953 2.828 1 96.69 101 GLU A C 1
ATOM 851 O O . GLU A 1 101 ? 9.016 24.109 2.994 1 96.69 101 GLU A O 1
ATOM 856 N N . ASN A 1 102 ? 7.949 22.312 3.727 1 95 102 ASN A N 1
ATOM 857 C CA . ASN A 1 102 ? 7.578 22.938 4.988 1 95 102 ASN A CA 1
ATOM 858 C C . ASN A 1 102 ? 8.797 23.219 5.863 1 95 102 ASN A C 1
ATOM 860 O O . ASN A 1 102 ? 8.859 24.25 6.543 1 95 102 ASN A O 1
ATOM 864 N N . GLY A 1 103 ? 9.734 22.312 5.82 1 94.44 103 GLY A N 1
ATOM 865 C CA . GLY A 1 103 ? 10.977 22.516 6.555 1 94.44 103 GLY A CA 1
ATOM 866 C C . GLY A 1 103 ? 11.766 23.703 6.055 1 94.44 103 GLY A C 1
ATOM 867 O O . GLY A 1 103 ? 12.344 24.453 6.848 1 94.44 103 GLY A O 1
ATOM 868 N N . GLY A 1 104 ? 11.805 23.859 4.766 1 94.25 104 GLY A N 1
ATOM 869 C CA . GLY A 1 104 ? 12.492 25 4.176 1 94.25 104 GLY A CA 1
ATOM 870 C C . GLY A 1 104 ? 11.836 26.328 4.512 1 94.25 104 GLY A C 1
ATOM 871 O O . GLY A 1 104 ? 12.516 27.344 4.594 1 94.25 104 GLY A O 1
ATOM 872 N N . ALA A 1 105 ? 10.562 26.312 4.758 1 93 105 ALA A N 1
ATOM 873 C CA . ALA A 1 105 ? 9.805 27.531 5.027 1 93 105 ALA A CA 1
ATOM 874 C C . ALA A 1 105 ? 9.828 27.875 6.512 1 93 105 ALA A C 1
ATOM 876 O O . ALA A 1 105 ? 9.461 28.984 6.906 1 93 105 ALA A O 1
ATOM 877 N N . GLU A 1 106 ? 10.305 26.922 7.297 1 90.12 106 GLU A N 1
ATOM 878 C CA . GLU A 1 106 ? 10.281 27.094 8.742 1 90.12 106 GLU A CA 1
ATOM 879 C C . GLU A 1 106 ? 11.672 27.438 9.281 1 90.12 106 GLU A C 1
ATOM 881 O O . GLU A 1 106 ? 12.594 26.625 9.18 1 90.12 106 GLU A O 1
ATOM 886 N N . ALA A 1 107 ? 11.781 28.625 9.867 1 86 107 ALA A N 1
ATOM 887 C CA . ALA A 1 107 ? 13.078 29.125 10.32 1 86 107 ALA A CA 1
ATOM 888 C C . ALA A 1 107 ? 13.422 28.562 11.703 1 86 107 ALA A C 1
ATOM 890 O O . ALA A 1 107 ? 14.484 28.859 12.25 1 86 107 ALA A O 1
ATOM 891 N N . THR A 1 108 ? 12.719 27.656 12.234 1 87.62 108 THR A N 1
ATOM 892 C CA . THR A 1 108 ? 12.969 27.109 13.562 1 87.62 108 THR A CA 1
ATOM 893 C C . THR A 1 108 ? 13.766 25.812 13.469 1 87.62 108 THR A C 1
ATOM 895 O O . THR A 1 108 ? 14.062 25.328 12.367 1 87.62 108 THR A O 1
ATOM 898 N N . ALA A 1 109 ? 14.18 25.297 14.617 1 89.44 109 ALA A N 1
ATOM 899 C CA . ALA A 1 109 ? 14.898 24.031 14.688 1 89.44 109 ALA A CA 1
ATOM 900 C C . ALA A 1 109 ? 14.031 22.875 14.172 1 89.44 109 ALA A C 1
ATOM 902 O O . ALA A 1 109 ? 14.555 21.891 13.641 1 89.44 109 ALA A O 1
ATOM 903 N N . ALA A 1 110 ? 12.75 22.969 14.305 1 91.31 110 ALA A N 1
ATOM 904 C CA . ALA A 1 110 ? 11.828 21.953 13.789 1 91.31 110 ALA A CA 1
ATOM 905 C C . ALA A 1 110 ? 11.953 21.812 12.273 1 91.31 110 ALA A C 1
ATOM 907 O O . ALA A 1 110 ? 11.875 20.719 11.734 1 91.31 110 ALA A O 1
ATOM 908 N N . GLY A 1 111 ? 12.18 22.938 11.672 1 92.62 111 GLY A N 1
ATOM 909 C CA . GLY A 1 111 ? 12.359 22.922 10.227 1 92.62 111 GLY A CA 1
ATOM 910 C C . GLY A 1 111 ? 13.562 22.109 9.789 1 92.62 111 GLY A C 1
ATOM 911 O O . GLY A 1 111 ? 13.492 21.359 8.812 1 92.62 111 GLY A O 1
ATOM 912 N N . ARG A 1 112 ? 14.617 22.219 10.523 1 92 112 ARG A N 1
ATOM 913 C CA . ARG A 1 112 ? 15.836 21.484 10.211 1 92 112 ARG A CA 1
ATOM 914 C C . ARG A 1 112 ? 15.609 19.984 10.344 1 92 112 ARG A C 1
ATOM 916 O O . ARG A 1 112 ? 16.094 19.203 9.523 1 92 112 ARG A O 1
ATOM 923 N N . ILE A 1 113 ? 14.914 19.594 11.305 1 91.75 113 ILE A N 1
ATOM 924 C CA . ILE A 1 113 ? 14.594 18.188 11.523 1 91.75 113 ILE A CA 1
ATOM 925 C C . ILE A 1 113 ? 13.734 17.656 10.375 1 91.75 113 ILE A C 1
ATOM 927 O O . ILE A 1 113 ? 13.969 16.562 9.867 1 91.75 113 ILE A O 1
ATOM 931 N N . MET A 1 114 ? 12.773 18.469 9.969 1 93.75 114 MET A N 1
ATOM 932 C CA . MET A 1 114 ? 11.906 18.094 8.859 1 93.75 114 MET A CA 1
ATOM 933 C C . MET A 1 114 ? 12.727 17.844 7.594 1 93.75 114 MET A C 1
ATOM 935 O O . MET A 1 114 ? 12.516 16.828 6.906 1 93.75 114 MET A O 1
ATOM 939 N N . ILE A 1 115 ? 13.688 18.719 7.375 1 94.94 115 ILE A N 1
ATOM 940 C CA . ILE A 1 115 ? 14.523 18.594 6.184 1 94.94 115 ILE A CA 1
ATOM 941 C C . ILE A 1 115 ? 15.391 17.344 6.277 1 94.94 115 ILE A C 1
ATOM 943 O O . ILE A 1 115 ? 15.555 16.625 5.293 1 94.94 115 ILE A O 1
ATOM 947 N N . ALA A 1 116 ? 15.898 17.062 7.441 1 92.81 116 ALA A N 1
ATOM 948 C CA . ALA A 1 116 ? 16.703 15.859 7.641 1 92.81 116 ALA A CA 1
ATOM 949 C C . ALA A 1 116 ? 15.898 14.594 7.379 1 92.81 116 ALA A C 1
ATOM 951 O O . ALA A 1 116 ? 16.375 13.68 6.695 1 92.81 116 ALA A O 1
ATOM 952 N N . VAL A 1 117 ? 14.703 14.539 7.867 1 92.06 117 VAL A N 1
ATOM 953 C CA . VAL A 1 117 ? 13.828 13.375 7.684 1 92.06 117 VAL A CA 1
ATOM 954 C C . VAL A 1 117 ? 13.445 13.258 6.211 1 92.06 117 VAL A C 1
ATOM 956 O O . VAL A 1 117 ? 13.391 12.148 5.668 1 92.06 117 VAL A O 1
ATOM 959 N N . ALA A 1 118 ? 13.219 14.375 5.594 1 94.69 118 ALA A N 1
ATOM 960 C CA . ALA A 1 118 ? 12.891 14.383 4.172 1 94.69 118 ALA A CA 1
ATOM 961 C C . ALA A 1 118 ? 13.984 13.703 3.352 1 94.69 118 ALA A C 1
ATOM 963 O O . ALA A 1 118 ? 13.688 12.938 2.434 1 94.69 118 ALA A O 1
ATOM 964 N N . ARG A 1 119 ? 15.195 13.938 3.734 1 94.12 119 ARG A N 1
ATOM 965 C CA . ARG A 1 119 ? 16.328 13.375 3.014 1 94.12 119 ARG A CA 1
ATOM 966 C C . ARG A 1 119 ? 16.375 11.859 3.182 1 94.12 119 ARG A C 1
ATOM 968 O O . ARG A 1 119 ? 16.625 11.125 2.219 1 94.12 119 ARG A O 1
ATOM 975 N N . VAL A 1 120 ? 16.188 11.414 4.359 1 90.12 120 VAL A N 1
ATOM 976 C CA . VAL A 1 120 ? 16.188 9.984 4.641 1 90.12 120 VAL A CA 1
ATOM 977 C C . VAL A 1 120 ? 15.062 9.297 3.881 1 90.12 120 VAL A C 1
ATOM 979 O O . VAL A 1 120 ? 15.25 8.219 3.32 1 90.12 120 VAL A O 1
ATOM 982 N N . LEU A 1 121 ? 13.898 9.945 3.861 1 92.44 121 LEU A N 1
ATOM 983 C CA . LEU A 1 121 ? 12.758 9.398 3.133 1 92.44 121 LEU A CA 1
ATOM 984 C C . LEU A 1 121 ? 13.047 9.336 1.638 1 92.44 121 LEU A C 1
ATOM 986 O O . LEU A 1 121 ? 12.672 8.367 0.967 1 92.44 121 LEU A O 1
ATOM 990 N N . ALA A 1 122 ? 13.688 10.359 1.171 1 93.69 122 ALA A N 1
ATOM 991 C CA . ALA A 1 122 ? 14.047 10.375 -0.244 1 93.69 122 ALA A CA 1
ATOM 992 C C . ALA A 1 122 ? 14.984 9.219 -0.591 1 93.69 122 ALA A C 1
ATOM 994 O O . ALA A 1 122 ? 14.844 8.602 -1.647 1 93.69 122 ALA A O 1
ATOM 995 N N . LEU A 1 123 ? 15.883 8.906 0.296 1 91.81 123 LEU A N 1
ATOM 996 C CA . LEU A 1 123 ? 16.766 7.766 0.105 1 91.81 123 LEU A CA 1
ATOM 997 C C . LEU A 1 123 ? 15.984 6.461 0.119 1 91.81 123 LEU A C 1
ATOM 999 O O . LEU A 1 123 ? 16.25 5.559 -0.678 1 91.81 123 LEU A O 1
ATOM 1003 N N . SER A 1 124 ? 15.07 6.418 1.019 1 89.06 124 SER A N 1
ATOM 1004 C CA . SER A 1 124 ? 14.211 5.238 1.091 1 89.06 124 SER A CA 1
ATOM 1005 C C . SER A 1 124 ? 13.43 5.047 -0.204 1 89.06 124 SER A C 1
ATOM 1007 O O . SER A 1 124 ? 13.336 3.93 -0.72 1 89.06 124 SER A O 1
ATOM 1009 N N . VAL A 1 125 ? 12.938 6.109 -0.706 1 92.62 125 VAL A N 1
ATOM 1010 C CA . VAL A 1 125 ? 12.203 6.09 -1.967 1 92.62 125 VAL A CA 1
ATOM 1011 C C . VAL A 1 125 ? 13.102 5.562 -3.08 1 92.62 125 VAL A C 1
ATOM 1013 O O . VAL A 1 125 ? 12.695 4.691 -3.855 1 92.62 125 VAL A O 1
ATOM 1016 N N . HIS A 1 126 ? 14.289 6.012 -3.117 1 91.94 126 HIS A N 1
ATOM 1017 C CA . HIS A 1 126 ? 15.242 5.59 -4.137 1 91.94 126 HIS A CA 1
ATOM 1018 C C . HIS A 1 126 ? 15.523 4.094 -4.043 1 91.94 126 HIS A C 1
ATOM 1020 O O . HIS A 1 126 ? 15.523 3.393 -5.059 1 91.94 126 HIS A O 1
ATOM 1026 N N . HIS A 1 127 ? 15.719 3.617 -2.867 1 86.62 127 HIS A N 1
ATOM 1027 C CA . HIS A 1 127 ? 15.977 2.199 -2.646 1 86.62 127 HIS A CA 1
ATOM 1028 C C . HIS A 1 127 ? 14.805 1.346 -3.1 1 86.62 127 HIS A C 1
ATOM 1030 O O . HIS A 1 127 ? 14.992 0.302 -3.729 1 86.62 127 HIS A O 1
ATOM 1036 N N . ARG A 1 128 ? 13.68 1.782 -2.795 1 89.12 128 ARG A N 1
ATOM 1037 C CA . ARG A 1 128 ? 12.492 1.022 -3.172 1 89.12 128 ARG A CA 1
ATOM 1038 C C . ARG A 1 128 ? 12.32 0.993 -4.688 1 89.12 128 ARG A C 1
ATOM 1040 O O . ARG A 1 128 ? 11.922 -0.027 -5.254 1 89.12 128 ARG A O 1
ATOM 1047 N N . LEU A 1 129 ? 12.609 2.096 -5.289 1 88.88 129 LEU A N 1
ATOM 1048 C CA . LEU A 1 129 ? 12.523 2.162 -6.742 1 88.88 129 LEU A CA 1
ATOM 1049 C C . LEU A 1 129 ? 13.516 1.199 -7.391 1 88.88 129 LEU A C 1
ATOM 1051 O O . LEU A 1 129 ? 13.219 0.603 -8.43 1 88.88 129 LEU A O 1
ATOM 1055 N N . GLN A 1 130 ? 14.641 0.958 -6.762 1 87.81 130 GLN A N 1
ATOM 1056 C CA . GLN A 1 130 ? 15.656 0.04 -7.27 1 87.81 130 GLN A CA 1
ATOM 1057 C C . GLN A 1 130 ? 15.164 -1.403 -7.227 1 87.81 130 GLN A C 1
ATOM 1059 O O . GLN A 1 130 ? 15.508 -2.209 -8.094 1 87.81 130 GLN A O 1
ATOM 1064 N N . ILE A 1 131 ? 14.352 -1.69 -6.246 1 84.88 131 ILE A N 1
ATOM 1065 C CA . ILE A 1 131 ? 13.828 -3.043 -6.09 1 84.88 131 ILE A CA 1
ATOM 1066 C C . ILE A 1 131 ? 12.648 -3.254 -7.039 1 84.88 131 ILE A C 1
ATOM 1068 O O . ILE A 1 131 ? 12.414 -4.371 -7.508 1 84.88 131 ILE A O 1
ATOM 1072 N N . ARG A 1 132 ? 11.984 -2.223 -7.355 1 88.12 132 ARG A N 1
ATOM 1073 C CA . ARG A 1 132 ? 10.766 -2.303 -8.156 1 88.12 132 ARG A CA 1
ATOM 1074 C C . ARG A 1 132 ? 11.078 -2.742 -9.586 1 88.12 132 ARG A C 1
ATOM 1076 O O . ARG A 1 132 ? 10.352 -3.553 -10.164 1 88.12 132 ARG A O 1
ATOM 1083 N N . ASN A 1 133 ? 12.164 -2.322 -10.133 1 86.69 133 ASN A N 1
ATOM 1084 C CA . ASN A 1 133 ? 12.477 -2.602 -11.531 1 86.69 133 ASN A CA 1
ATOM 1085 C C . ASN A 1 133 ? 12.711 -4.09 -11.766 1 86.69 133 ASN A C 1
ATOM 1087 O O . ASN A 1 133 ? 12.062 -4.699 -12.609 1 86.69 133 ASN A O 1
ATOM 1091 N N . PRO A 1 134 ? 13.633 -4.676 -10.969 1 87.88 134 PRO A N 1
ATOM 1092 C CA . PRO A 1 134 ? 13.805 -6.125 -11.125 1 87.88 134 PRO A CA 1
ATOM 1093 C C . PRO A 1 134 ? 12.516 -6.902 -10.867 1 87.88 134 PRO A C 1
ATOM 1095 O O . PRO A 1 134 ? 12.266 -7.922 -11.508 1 87.88 134 PRO A O 1
ATOM 1098 N N . LEU A 1 135 ? 11.711 -6.465 -9.969 1 89.44 135 LEU A N 1
ATOM 1099 C CA . LEU A 1 135 ? 10.453 -7.137 -9.648 1 89.44 135 LEU A CA 1
ATOM 1100 C C . LEU A 1 135 ? 9.492 -7.086 -10.828 1 89.44 135 LEU A C 1
ATOM 1102 O O . LEU A 1 135 ? 8.836 -8.078 -11.148 1 89.44 135 LEU A O 1
ATOM 1106 N N . LEU A 1 136 ? 9.445 -5.953 -11.492 1 90.81 136 LEU A N 1
ATOM 1107 C CA . LEU A 1 136 ? 8.586 -5.785 -12.656 1 90.81 136 LEU A CA 1
ATOM 1108 C C . LEU A 1 136 ? 9.055 -6.668 -13.805 1 90.81 136 LEU A C 1
ATOM 1110 O O . LEU A 1 136 ? 8.242 -7.277 -14.508 1 90.81 136 LEU A O 1
ATOM 1114 N N . ARG A 1 137 ? 10.312 -6.727 -13.953 1 91.38 137 ARG A N 1
ATOM 1115 C CA . ARG A 1 137 ? 10.867 -7.594 -14.984 1 91.38 137 ARG A CA 1
ATOM 1116 C C . ARG A 1 137 ? 10.547 -9.055 -14.695 1 91.38 137 ARG A C 1
ATOM 1118 O O . ARG A 1 137 ? 10.109 -9.789 -15.594 1 91.38 137 ARG A O 1
ATOM 1125 N N . PHE A 1 138 ? 10.773 -9.453 -13.492 1 93.44 138 PHE A N 1
ATOM 1126 C CA . PHE A 1 138 ? 10.461 -10.82 -13.094 1 93.44 138 PHE A CA 1
ATOM 1127 C C . PHE A 1 138 ? 8.992 -11.125 -13.336 1 93.44 138 PHE A C 1
ATOM 1129 O O . PHE A 1 138 ? 8.648 -12.203 -13.836 1 93.44 138 PHE A O 1
ATOM 1136 N N . PHE A 1 139 ? 8.141 -10.203 -13.008 1 93.81 139 PHE A N 1
ATOM 1137 C CA . PHE A 1 139 ? 6.711 -10.367 -13.219 1 93.81 139 PHE A CA 1
ATOM 1138 C C . PHE A 1 139 ? 6.41 -10.617 -14.695 1 93.81 139 PHE A C 1
ATOM 1140 O O . PHE A 1 139 ? 5.621 -11.508 -15.031 1 93.81 139 PHE A O 1
ATOM 1147 N N . GLY A 1 140 ? 7.012 -9.852 -15.516 1 95.19 140 GLY A N 1
ATOM 1148 C CA . GLY A 1 140 ? 6.828 -10.023 -16.953 1 95.19 140 GLY A CA 1
ATOM 1149 C C . GLY A 1 140 ? 7.293 -11.383 -17.453 1 95.19 140 GLY A C 1
ATOM 1150 O O . GLY A 1 140 ? 6.586 -12.039 -18.219 1 95.19 140 GLY A O 1
ATOM 1151 N N . GLU A 1 141 ? 8.461 -11.773 -17.031 1 95.62 141 GLU A N 1
ATOM 1152 C CA . GLU A 1 141 ? 9.016 -13.062 -17.422 1 95.62 141 GLU A CA 1
ATOM 1153 C C . GLU A 1 141 ? 8.148 -14.211 -16.922 1 95.62 141 GLU A C 1
ATOM 1155 O O . GLU A 1 141 ? 7.938 -15.195 -17.625 1 95.62 141 GLU A O 1
ATOM 1160 N N . LEU A 1 142 ? 7.703 -14.078 -15.672 1 96.19 142 LEU A N 1
ATOM 1161 C CA . LEU A 1 142 ? 6.824 -15.094 -15.094 1 96.19 142 LEU A CA 1
ATOM 1162 C C . LEU A 1 142 ? 5.52 -15.188 -15.875 1 96.19 142 LEU A C 1
ATOM 1164 O O . LEU A 1 142 ? 5 -16.281 -16.094 1 96.19 142 LEU A O 1
ATOM 1168 N N . HIS A 1 143 ? 5.023 -14.047 -16.297 1 96.31 143 HIS A N 1
ATOM 1169 C CA . HIS A 1 143 ? 3.811 -14.008 -17.094 1 96.31 143 HIS A CA 1
ATOM 1170 C C . HIS A 1 143 ? 4.004 -14.75 -18.422 1 96.31 143 HIS A C 1
ATOM 1172 O O . HIS A 1 143 ? 3.158 -15.547 -18.828 1 96.31 143 HIS A O 1
ATOM 1178 N N . VAL A 1 144 ? 5.07 -14.531 -19.094 1 96.94 144 VAL A N 1
ATOM 1179 C CA . VAL A 1 144 ? 5.391 -15.211 -20.344 1 96.94 144 VAL A CA 1
ATOM 1180 C C . VAL A 1 144 ? 5.527 -16.703 -20.094 1 96.94 144 VAL A C 1
ATOM 1182 O O . VAL A 1 144 ? 5.012 -17.516 -20.859 1 96.94 144 VAL A O 1
ATOM 1185 N N . PHE A 1 145 ? 6.25 -17.094 -19.031 1 97.69 145 PHE A N 1
ATOM 1186 C CA . PHE A 1 145 ? 6.414 -18.484 -18.656 1 97.69 145 PHE A CA 1
ATOM 1187 C C . PHE A 1 145 ? 5.055 -19.172 -18.516 1 97.69 145 PHE A C 1
ATOM 1189 O O . PHE A 1 145 ? 4.852 -20.266 -19.016 1 97.69 145 PHE A O 1
ATOM 1196 N N . THR A 1 146 ? 4.109 -18.531 -17.828 1 96.94 146 THR A N 1
ATOM 1197 C CA . THR A 1 146 ? 2.789 -19.094 -17.578 1 96.94 146 THR A CA 1
ATOM 1198 C C . THR A 1 146 ? 1.98 -19.156 -18.875 1 96.94 146 THR A C 1
ATOM 1200 O O . THR A 1 146 ? 1.354 -20.188 -19.172 1 96.94 146 THR A O 1
ATOM 1203 N N . GLU A 1 147 ? 2.053 -18.156 -19.734 1 96.44 147 GLU A N 1
ATOM 1204 C CA . GLU A 1 147 ? 1.201 -18.031 -20.906 1 96.44 147 GLU A CA 1
ATOM 1205 C C . GLU A 1 147 ? 1.745 -18.859 -22.078 1 96.44 147 GLU A C 1
ATOM 1207 O O . GLU A 1 147 ? 0.987 -19.281 -22.953 1 96.44 147 GLU A O 1
ATOM 1212 N N . ARG A 1 148 ? 3.008 -19.125 -22.062 1 96.69 148 ARG A N 1
ATOM 1213 C CA . ARG A 1 148 ? 3.592 -19.844 -23.203 1 96.69 148 ARG A CA 1
ATOM 1214 C C . ARG A 1 148 ? 4.02 -21.25 -22.797 1 96.69 148 ARG A C 1
ATOM 1216 O O . ARG A 1 148 ? 3.357 -22.234 -23.141 1 96.69 148 ARG A O 1
ATOM 1223 N N . ALA A 1 149 ? 5.02 -21.312 -21.875 1 97.56 149 ALA A N 1
ATOM 1224 C CA . ALA A 1 149 ? 5.602 -22.609 -21.531 1 97.56 149 ALA A CA 1
ATOM 1225 C C . ALA A 1 149 ? 4.574 -23.516 -20.859 1 97.56 149 ALA A C 1
ATOM 1227 O O . ALA A 1 149 ? 4.398 -24.672 -21.234 1 97.56 149 ALA A O 1
ATOM 1228 N N . ILE A 1 150 ? 3.867 -22.969 -19.828 1 98.31 150 ILE A N 1
ATOM 1229 C CA . ILE A 1 150 ? 2.906 -23.781 -19.078 1 98.31 150 ILE A CA 1
ATOM 1230 C C . ILE A 1 150 ? 1.73 -24.141 -19.984 1 98.31 150 ILE A C 1
ATOM 1232 O O . ILE A 1 150 ? 1.28 -25.297 -19.984 1 98.31 150 ILE A O 1
ATOM 1236 N N . LEU A 1 151 ? 1.257 -23.188 -20.781 1 97.38 151 LEU A N 1
ATOM 1237 C CA . LEU A 1 151 ? 0.119 -23.469 -21.656 1 97.38 151 LEU A CA 1
ATOM 1238 C C . LEU A 1 151 ? 0.476 -24.5 -22.703 1 97.38 151 LEU A C 1
ATOM 1240 O O . LEU A 1 151 ? -0.326 -25.391 -23 1 97.38 151 LEU A O 1
ATOM 1244 N N . ASP A 1 152 ? 1.624 -24.406 -23.266 1 97.19 152 ASP A N 1
ATOM 1245 C CA . ASP A 1 152 ? 2.092 -25.391 -24.25 1 97.19 152 ASP A CA 1
ATOM 1246 C C . ASP A 1 152 ? 2.164 -26.781 -23.625 1 97.19 152 ASP A C 1
ATOM 1248 O O . ASP A 1 152 ? 1.717 -27.75 -24.234 1 97.19 152 ASP A O 1
ATOM 1252 N N . CYS A 1 153 ? 2.719 -26.859 -22.469 1 98.12 153 CYS A N 1
ATOM 1253 C CA . CYS A 1 153 ? 2.814 -28.141 -21.766 1 98.12 153 CYS A CA 1
ATOM 1254 C C . CYS A 1 153 ? 1.43 -28.672 -21.422 1 98.12 153 CYS A C 1
ATOM 1256 O O . CYS A 1 153 ? 1.186 -29.875 -21.516 1 98.12 153 CYS A O 1
ATOM 1258 N N . ALA A 1 154 ? 0.522 -27.75 -21.031 1 98.12 154 ALA A N 1
ATOM 1259 C CA . ALA A 1 154 ? -0.849 -28.125 -20.688 1 98.12 154 ALA A CA 1
ATOM 1260 C C . ALA A 1 154 ? -1.534 -28.812 -21.875 1 98.12 154 ALA A C 1
ATOM 1262 O O . ALA A 1 154 ? -2.234 -29.812 -21.703 1 98.12 154 ALA A O 1
ATOM 1263 N N . ASP A 1 155 ? -1.275 -28.344 -23.031 1 97.56 155 ASP A N 1
ATOM 1264 C CA . ASP A 1 155 ? -1.86 -28.906 -24.234 1 97.56 155 ASP A CA 1
ATOM 1265 C C . ASP A 1 155 ? -1.399 -30.344 -24.438 1 97.56 155 ASP A C 1
ATOM 1267 O O . ASP A 1 155 ? -2.203 -31.219 -24.781 1 97.56 155 ASP A O 1
ATOM 1271 N N . THR A 1 156 ? -0.144 -30.531 -24.25 1 97.88 156 THR A N 1
ATOM 1272 C CA . THR A 1 156 ? 0.429 -31.859 -24.422 1 97.88 156 THR A CA 1
ATOM 1273 C C . THR A 1 156 ? -0.117 -32.812 -23.375 1 97.88 156 THR A C 1
ATOM 1275 O O . THR A 1 156 ? -0.489 -33.969 -23.688 1 97.88 156 THR A O 1
ATOM 1278 N N . VAL A 1 157 ? -0.161 -32.375 -22.109 1 98.12 157 VAL A N 1
ATOM 1279 C CA . VAL A 1 157 ? -0.675 -33.188 -21 1 98.12 157 VAL A CA 1
ATOM 1280 C C . VAL A 1 157 ? -2.131 -33.562 -21.281 1 98.12 157 VAL A C 1
ATOM 1282 O O . VAL A 1 157 ? -2.521 -34.719 -21.125 1 98.12 157 VAL A O 1
ATOM 1285 N N . ASP A 1 158 ? -2.908 -32.625 -21.75 1 97.31 158 ASP A N 1
ATOM 1286 C CA . ASP A 1 158 ? -4.316 -32.844 -22.062 1 97.31 158 ASP A CA 1
ATOM 1287 C C . ASP A 1 158 ? -4.477 -33.875 -23.188 1 97.31 158 ASP A C 1
ATOM 1289 O O . ASP A 1 158 ? -5.336 -34.75 -23.125 1 97.31 158 ASP A O 1
ATOM 1293 N N . ALA A 1 159 ? -3.697 -33.75 -24.188 1 97.75 159 ALA A N 1
ATOM 1294 C CA . ALA A 1 159 ? -3.73 -34.688 -25.312 1 97.75 159 ALA A CA 1
ATOM 1295 C C . ALA A 1 159 ? -3.393 -36.094 -24.859 1 97.75 159 ALA A C 1
ATOM 1297 O O . ALA A 1 159 ? -4.027 -37.062 -25.281 1 97.75 159 ALA A O 1
ATOM 1298 N N . ALA A 1 160 ? -2.406 -36.156 -23.969 1 97.56 160 ALA A N 1
ATOM 1299 C CA . ALA A 1 160 ? -2.002 -37.469 -23.453 1 97.56 160 ALA A CA 1
ATOM 1300 C C . ALA A 1 160 ? -3.117 -38.094 -22.625 1 97.56 160 ALA A C 1
ATOM 1302 O O . ALA A 1 160 ? -3.375 -39.312 -22.734 1 97.56 160 ALA A O 1
ATOM 1303 N N . GLU A 1 161 ? -3.742 -37.312 -21.828 1 96 161 GLU A N 1
ATOM 1304 C CA . GLU A 1 161 ? -4.844 -37.812 -21 1 96 161 GLU A CA 1
ATOM 1305 C C . GLU A 1 161 ? -6.008 -38.281 -21.875 1 96 161 GLU A C 1
ATOM 1307 O O . GLU A 1 161 ? -6.629 -39.312 -21.594 1 96 161 GLU A O 1
ATOM 1312 N N . LYS A 1 162 ? -6.32 -37.594 -22.922 1 94.75 162 LYS A N 1
ATOM 1313 C CA . LYS A 1 162 ? -7.355 -38 -23.859 1 94.75 162 LYS A CA 1
ATOM 1314 C C . LYS A 1 162 ? -6.984 -39.312 -24.547 1 94.75 162 LYS A C 1
ATOM 1316 O O . LYS A 1 162 ? -7.824 -40.188 -24.703 1 94.75 162 LYS A O 1
ATOM 1321 N N . ALA A 1 163 ? -5.723 -39.344 -24.953 1 96.25 163 ALA A N 1
ATOM 1322 C CA . ALA A 1 163 ? -5.238 -40.562 -25.578 1 96.25 163 ALA A CA 1
ATOM 1323 C C . ALA A 1 163 ? -5.328 -41.75 -24.625 1 96.25 163 ALA A C 1
ATOM 1325 O O . ALA A 1 163 ? -5.641 -42.875 -25.047 1 96.25 163 ALA A O 1
ATOM 1326 N N . ARG A 1 164 ? -5 -41.5 -23.359 1 95.94 164 ARG A N 1
ATOM 1327 C CA . ARG A 1 164 ? -5.109 -42.562 -22.344 1 95.94 164 ARG A CA 1
ATOM 1328 C C . ARG A 1 164 ? -6.539 -43.062 -22.266 1 95.94 164 ARG A C 1
ATOM 1330 O O . ARG A 1 164 ? -6.758 -44.281 -22.234 1 95.94 164 ARG A O 1
ATOM 1337 N N . THR A 1 165 ? -7.5 -42.188 -22.219 1 93.31 165 THR A N 1
ATOM 1338 C CA . THR A 1 165 ? -8.906 -42.562 -22.172 1 93.31 165 THR A CA 1
ATOM 1339 C C . THR A 1 165 ? -9.289 -43.344 -23.422 1 93.31 165 THR A C 1
ATOM 1341 O O . THR A 1 165 ? -10.016 -44.344 -23.344 1 93.31 165 THR A O 1
ATOM 1344 N N . GLY A 1 166 ? -8.766 -42.906 -24.641 1 93.31 166 GLY A N 1
ATOM 1345 C CA . GLY A 1 166 ? -9 -43.625 -25.875 1 93.31 166 GLY A CA 1
ATOM 1346 C C . GLY A 1 166 ? -8.438 -45.031 -25.875 1 93.31 166 GLY A C 1
ATOM 1347 O O . GLY A 1 166 ? -9.109 -45.969 -26.297 1 93.31 166 GLY A O 1
ATOM 1348 N N . TYR A 1 167 ? -7.242 -45.094 -25.375 1 95.25 167 TYR A N 1
ATOM 1349 C CA . TYR A 1 167 ? -6.609 -46.406 -25.281 1 95.25 167 TYR A CA 1
ATOM 1350 C C . TYR A 1 167 ? -7.41 -47.344 -24.375 1 95.25 167 TYR A C 1
ATOM 1352 O O . TYR A 1 167 ? -7.711 -48.469 -24.75 1 95.25 167 TYR A O 1
ATOM 1360 N N . ARG A 1 168 ? -7.812 -46.906 -23.203 1 93.62 168 ARG A N 1
ATOM 1361 C CA . ARG A 1 168 ? -8.594 -47.688 -22.266 1 93.62 168 ARG A CA 1
ATOM 1362 C C . ARG A 1 168 ? -9.945 -48.062 -22.859 1 93.62 168 ARG A C 1
ATOM 1364 O O . ARG A 1 168 ? -10.445 -49.188 -22.641 1 93.62 168 ARG A O 1
ATOM 1371 N N . GLY A 1 169 ? -10.531 -47.125 -23.562 1 92.06 169 GLY A N 1
ATOM 1372 C CA . GLY A 1 169 ? -11.766 -47.438 -24.281 1 92.06 169 GLY A CA 1
ATOM 1373 C C . GLY A 1 169 ? -11.609 -48.531 -25.297 1 92.06 169 GLY A C 1
ATOM 1374 O O . GLY A 1 169 ? -12.477 -49.406 -25.438 1 92.06 169 GLY A O 1
ATOM 1375 N N . SER A 1 170 ? -10.5 -48.5 -26.047 1 93.56 170 SER A N 1
ATOM 1376 C CA . SER A 1 170 ? -10.25 -49.531 -27.062 1 93.56 170 SER A CA 1
ATOM 1377 C C . SER A 1 170 ? -10.039 -50.906 -26.406 1 93.56 170 SER A C 1
ATOM 1379 O O . SER A 1 170 ? -10.383 -51.938 -26.984 1 93.56 170 SER A O 1
ATOM 1381 N N . LEU A 1 171 ? -9.43 -50.875 -25.172 1 91.81 171 LEU A N 1
ATOM 1382 C CA . LEU A 1 171 ? -9.273 -52.125 -24.438 1 91.81 171 LEU A CA 1
ATOM 1383 C C . LEU A 1 171 ? -10.633 -52.688 -24.031 1 91.81 171 LEU A C 1
ATOM 1385 O O . LEU A 1 171 ? -10.852 -53.906 -24.062 1 91.81 171 LEU A O 1
ATOM 1389 N N . LEU A 1 172 ? -11.531 -51.844 -23.625 1 89.5 172 LEU A N 1
ATOM 1390 C CA . LEU A 1 172 ? -12.891 -52.25 -23.281 1 89.5 172 LEU A CA 1
ATOM 1391 C C . LEU A 1 172 ? -13.602 -52.875 -24.484 1 89.5 172 LEU A C 1
ATOM 1393 O O . LEU A 1 172 ? -14.281 -53.875 -24.359 1 89.5 172 LEU A O 1
ATOM 1397 N N . TRP A 1 173 ? -13.391 -52.25 -25.609 1 89.06 173 TRP A N 1
ATOM 1398 C CA . TRP A 1 173 ? -13.953 -52.75 -26.859 1 89.06 173 TRP A CA 1
ATOM 1399 C C . TRP A 1 173 ? -13.414 -54.125 -27.203 1 89.06 173 TRP A C 1
ATOM 1401 O O . TRP A 1 173 ? -14.18 -55.031 -27.531 1 89.06 173 TRP A O 1
ATOM 1411 N N 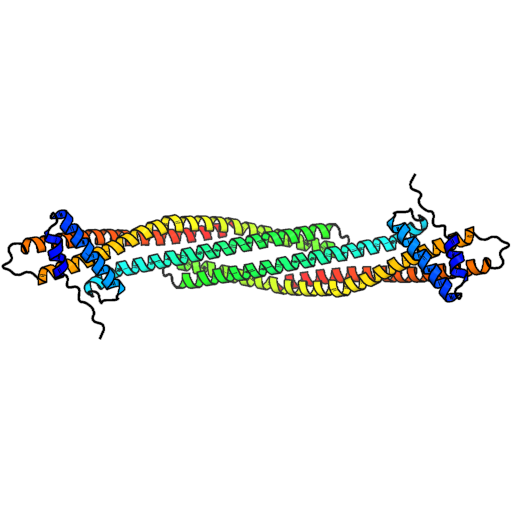. MET A 1 174 ? -12.156 -54.281 -27.109 1 88.5 174 MET A N 1
ATOM 1412 C CA . MET A 1 174 ? -11.508 -55.531 -27.406 1 88.5 174 MET A CA 1
ATOM 1413 C C . MET A 1 174 ? -12 -56.625 -26.469 1 88.5 174 MET A C 1
ATOM 1415 O O . MET A 1 174 ? -12.266 -57.75 -26.891 1 88.5 174 MET A O 1
ATOM 1419 N N . LYS A 1 175 ? -12.109 -56.312 -25.188 1 86.88 175 LYS A N 1
ATOM 1420 C CA . LYS A 1 175 ? -12.602 -57.281 -24.203 1 86.88 175 LYS A CA 1
ATOM 1421 C C . LYS A 1 175 ? -14.023 -57.719 -24.547 1 86.88 175 LYS A C 1
ATOM 1423 O O . LYS A 1 175 ? -14.328 -58.938 -24.453 1 86.88 175 LYS A O 1
ATOM 1428 N N . LYS A 1 176 ? -14.898 -56.875 -24.938 1 84.56 176 LYS A N 1
ATOM 1429 C CA . LYS A 1 176 ? -16.281 -57.188 -25.297 1 84.56 176 LYS A CA 1
ATOM 1430 C C . LYS A 1 176 ? -16.328 -58.094 -26.531 1 84.56 176 LYS A C 1
ATOM 1432 O O . LYS A 1 176 ? -17.094 -59.062 -26.578 1 84.56 176 LYS A O 1
ATOM 1437 N N . THR A 1 177 ? -15.5 -57.719 -27.516 1 83.44 177 THR A N 1
ATOM 1438 C CA . THR A 1 177 ? -15.453 -58.5 -28.766 1 83.44 177 THR A CA 1
ATOM 1439 C C . THR A 1 177 ? -14.961 -59.906 -28.5 1 83.44 177 THR A C 1
ATOM 1441 O O . THR A 1 177 ? -15.422 -60.844 -29.156 1 83.44 177 THR A O 1
ATOM 1444 N N . SER A 1 178 ? -14.039 -60.031 -27.625 1 80.5 178 SER A N 1
ATOM 1445 C CA . SER A 1 178 ? -13.484 -61.344 -27.312 1 80.5 178 SER A CA 1
ATOM 1446 C C . SER A 1 178 ? -14.508 -62.219 -26.594 1 80.5 178 SER A C 1
ATOM 1448 O O . SER A 1 178 ? -14.523 -63.438 -26.781 1 80.5 178 SER A O 1
ATOM 1450 N N . LYS A 1 179 ? -15.352 -61.688 -25.812 1 79.38 179 LYS A N 1
ATOM 1451 C CA . LYS A 1 179 ? -16.359 -62.438 -25.078 1 79.38 179 LYS A CA 1
ATOM 1452 C C . LYS A 1 179 ? -17.484 -62.906 -26 1 79.38 179 LYS A C 1
ATOM 1454 O O . LYS A 1 179 ? -18.094 -63.969 -25.75 1 79.38 179 LYS A O 1
ATOM 1459 N N . GLU A 1 180 ? -17.688 -62.156 -27.047 1 69.5 180 GLU A N 1
ATOM 1460 C CA . GLU A 1 180 ? -18.766 -62.5 -27.969 1 69.5 180 GLU A CA 1
ATOM 1461 C C . GLU A 1 180 ? -18.281 -63.469 -29.062 1 69.5 180 GLU A C 1
ATOM 1463 O O . GLU A 1 180 ? -19.047 -63.844 -29.953 1 69.5 180 GLU A O 1
ATOM 1468 N N . LEU A 1 181 ? -17.062 -63.844 -29.078 1 61.53 181 LEU A N 1
ATOM 1469 C CA . LEU A 1 181 ? -16.484 -64.688 -30.109 1 61.53 181 LEU A CA 1
ATOM 1470 C C . LEU A 1 181 ? -17.141 -66.062 -30.141 1 61.53 181 LEU A C 1
ATOM 1472 O O . LEU A 1 181 ? -17.047 -66.812 -29.172 1 61.53 181 LEU A O 1
ATOM 1476 N N . ASP A 1 182 ? -18.281 -66.125 -30.719 1 59.97 182 ASP A N 1
ATOM 1477 C CA . ASP A 1 182 ? -18.812 -67.438 -31.203 1 59.97 182 ASP A CA 1
ATOM 1478 C C . ASP A 1 182 ? -17.984 -67.938 -32.375 1 59.97 182 ASP A C 1
ATOM 1480 O O . ASP A 1 182 ? -17.859 -67.312 -33.406 1 59.97 182 ASP A O 1
ATOM 1484 N N . PRO A 1 183 ? -17.188 -69 -32.125 1 59.06 183 PRO A N 1
ATOM 1485 C CA . PRO A 1 183 ? -16.312 -69.625 -33.125 1 59.06 183 PRO A CA 1
ATOM 1486 C C . PRO A 1 183 ? -16.984 -69.75 -34.5 1 59.06 183 PRO A C 1
ATOM 1488 O O . PRO A 1 183 ? -16.297 -69.75 -35.5 1 59.06 183 PRO A O 1
ATOM 1491 N N . ASP A 1 184 ? -18.203 -69.875 -34.406 1 57.34 184 ASP A N 1
ATOM 1492 C CA . ASP A 1 184 ? -18.891 -70.188 -35.656 1 57.34 184 ASP A CA 1
ATOM 1493 C C . ASP A 1 184 ? -19.281 -68.938 -36.438 1 57.34 184 ASP A C 1
ATOM 1495 O O . ASP A 1 184 ? -19.75 -69 -37.562 1 57.34 184 ASP A O 1
ATOM 1499 N N . ALA A 1 185 ? -19.109 -67.875 -35.812 1 60.03 185 ALA A N 1
ATOM 1500 C CA . ALA A 1 185 ? -19.578 -66.688 -36.531 1 60.03 185 ALA A CA 1
ATOM 1501 C C . ALA A 1 185 ? -18.484 -66.125 -37.469 1 60.03 185 ALA A C 1
ATOM 1503 O O . ALA A 1 185 ? -17.359 -65.875 -37.031 1 60.03 185 ALA A O 1
ATOM 1504 N N . GLU A 1 186 ? -18.469 -66.375 -38.688 1 58.91 186 GLU A N 1
ATOM 1505 C CA . GLU A 1 186 ? -17.562 -66.125 -39.812 1 58.91 186 GLU A CA 1
ATOM 1506 C C . GLU A 1 186 ? -16.922 -64.75 -39.625 1 58.91 186 GLU A C 1
ATOM 1508 O O . GLU A 1 186 ? -15.727 -64.562 -39.844 1 58.91 186 GLU A O 1
ATOM 1513 N N . ASN A 1 187 ? -17.656 -63.719 -39.125 1 70 187 ASN A N 1
ATOM 1514 C CA . ASN A 1 187 ? -17.156 -62.344 -39.25 1 70 187 ASN A CA 1
ATOM 1515 C C . ASN A 1 187 ? -16.578 -61.875 -37.906 1 70 187 ASN A C 1
ATOM 1517 O O . ASN A 1 187 ? -16.141 -60.719 -37.812 1 70 187 ASN A O 1
ATOM 1521 N N . ILE A 1 188 ? -16.406 -62.844 -37.125 1 71.69 188 ILE A N 1
ATOM 1522 C CA . ILE A 1 188 ? -16 -62.469 -35.781 1 71.69 188 ILE A CA 1
ATOM 1523 C C . ILE A 1 188 ? -14.492 -62.281 -35.719 1 71.69 188 ILE A C 1
ATOM 1525 O O . ILE A 1 188 ? -14 -61.375 -35.031 1 71.69 188 ILE A O 1
ATOM 1529 N N . LEU A 1 189 ? -13.836 -63.094 -36.562 1 76.75 189 LEU A N 1
ATOM 1530 C CA . LEU A 1 189 ? -12.383 -62.969 -36.594 1 76.75 189 LEU A CA 1
ATOM 1531 C C . LEU A 1 189 ? -11.953 -61.625 -37.156 1 76.75 189 LEU A C 1
ATOM 1533 O O . LEU A 1 189 ? -10.984 -61 -36.656 1 76.75 189 LEU A O 1
ATOM 1537 N N . GLU A 1 190 ? -12.758 -61.188 -38.094 1 78.25 190 GLU A N 1
ATOM 1538 C CA . GLU A 1 190 ? -12.445 -59.875 -38.688 1 78.25 190 GLU A CA 1
ATOM 1539 C C . GLU A 1 190 ? -12.711 -58.75 -37.688 1 78.25 190 GLU A C 1
ATOM 1541 O O . GLU A 1 190 ? -11.93 -57.781 -37.625 1 78.25 190 GLU A O 1
ATOM 1546 N N . LYS A 1 191 ? -13.742 -58.875 -36.938 1 77.62 191 LYS A N 1
ATOM 1547 C CA . LYS A 1 191 ? -14.07 -57.875 -35.938 1 77.62 191 LYS A CA 1
ATOM 1548 C C . LYS A 1 191 ? -12.992 -57.812 -34.844 1 77.62 191 LYS A C 1
ATOM 1550 O O . LYS A 1 191 ? -12.617 -56.719 -34.406 1 77.62 191 LYS A O 1
ATOM 1555 N N . PHE A 1 192 ? -12.523 -58.906 -34.469 1 83.62 192 PHE A N 1
ATOM 1556 C CA . PHE A 1 192 ? -11.484 -59 -33.438 1 83.62 192 PHE A CA 1
ATOM 1557 C C . PHE A 1 192 ? -10.188 -58.375 -33.938 1 83.62 192 PHE A C 1
ATOM 1559 O O . PHE A 1 192 ? -9.523 -57.625 -33.219 1 83.62 192 PHE A O 1
ATOM 1566 N N . ARG A 1 193 ? -9.891 -58.656 -35.188 1 86.12 193 ARG A N 1
ATOM 1567 C CA . ARG A 1 193 ? -8.68 -58.094 -35.781 1 86.12 193 ARG A CA 1
ATOM 1568 C C . ARG A 1 193 ? -8.758 -56.594 -35.875 1 86.12 193 ARG A C 1
ATOM 1570 O O . ARG A 1 193 ? -7.77 -55.875 -35.625 1 86.12 193 ARG A O 1
ATOM 1577 N N . THR A 1 194 ? -9.867 -56.125 -36.125 1 85.62 194 THR A N 1
ATOM 1578 C CA . THR A 1 194 ? -10.062 -54.656 -36.219 1 85.62 194 THR A CA 1
ATOM 1579 C C . THR A 1 194 ? -9.891 -54.031 -34.844 1 85.62 194 THR A C 1
ATOM 1581 O O . THR A 1 194 ? -9.195 -53 -34.719 1 85.62 194 THR A O 1
ATOM 1584 N N . ALA A 1 195 ? -10.508 -54.625 -33.812 1 86.81 195 ALA A N 1
ATOM 1585 C CA . ALA A 1 195 ? -10.375 -54.094 -32.469 1 86.81 195 ALA A CA 1
ATOM 1586 C C . ALA A 1 195 ? -8.922 -54.125 -32 1 86.81 195 ALA A C 1
ATOM 1588 O O . ALA A 1 195 ? -8.445 -53.156 -31.375 1 86.81 195 ALA A O 1
ATOM 1589 N N . GLN A 1 196 ? -8.219 -55.188 -32.312 1 90.19 196 GLN A N 1
ATOM 1590 C CA . GLN A 1 196 ? -6.805 -55.344 -31.953 1 90.19 196 GLN A CA 1
ATOM 1591 C C . GLN A 1 196 ? -5.973 -54.25 -32.625 1 90.19 196 GLN A C 1
ATOM 1593 O O . GLN A 1 196 ? -5.074 -53.688 -31.984 1 90.19 196 GLN A O 1
ATOM 1598 N N . ASN A 1 197 ? -6.285 -53.969 -33.906 1 91.5 197 ASN A N 1
ATOM 1599 C CA . ASN A 1 197 ? -5.559 -52.906 -34.625 1 91.5 197 ASN A CA 1
ATOM 1600 C C . ASN A 1 197 ? -5.797 -51.531 -34 1 91.5 197 ASN A C 1
ATOM 1602 O O . ASN A 1 197 ? -4.871 -50.75 -33.875 1 91.5 197 ASN A O 1
ATOM 1606 N N . VAL A 1 198 ? -6.957 -51.25 -33.531 1 91.12 198 VAL A N 1
ATOM 1607 C CA . VAL A 1 198 ? -7.293 -49.969 -32.906 1 91.12 198 VAL A CA 1
ATOM 1608 C C . VAL A 1 198 ? -6.566 -49.844 -31.578 1 91.12 198 VAL A C 1
ATOM 1610 O O . VAL A 1 198 ? -6.043 -48.781 -31.25 1 91.12 198 VAL A O 1
ATOM 1613 N N . VAL A 1 199 ? -6.527 -50.938 -30.797 1 95 199 VAL A N 1
ATOM 1614 C CA . VAL A 1 199 ? -5.824 -50.938 -29.516 1 95 199 VAL A CA 1
ATOM 1615 C C . VAL A 1 199 ? -4.344 -50.625 -29.734 1 95 199 VAL A C 1
ATOM 1617 O O . VAL A 1 199 ? -3.766 -49.812 -29.031 1 95 199 VAL A O 1
ATOM 1620 N N . ARG A 1 200 ? -3.766 -51.281 -30.766 1 95.44 200 ARG A N 1
ATOM 1621 C CA . ARG A 1 200 ? -2.352 -51.094 -31.062 1 95.44 200 ARG A CA 1
ATOM 1622 C C . ARG A 1 200 ? -2.08 -49.625 -31.453 1 95.44 200 ARG A C 1
ATOM 1624 O O . ARG A 1 200 ? -1.12 -49.031 -30.984 1 95.44 200 ARG A O 1
ATOM 1631 N N . ARG A 1 201 ? -2.947 -49.062 -32.281 1 95.12 201 ARG A N 1
ATOM 1632 C CA . ARG A 1 201 ? -2.793 -47.688 -32.719 1 95.12 201 ARG A CA 1
ATOM 1633 C C . ARG A 1 201 ? -2.939 -46.719 -31.547 1 95.12 201 ARG A C 1
ATOM 1635 O O . ARG A 1 201 ? -2.143 -45.781 -31.406 1 95.12 201 ARG A O 1
ATOM 1642 N N . ASN A 1 202 ? -3.939 -46.938 -30.75 1 95 202 ASN A N 1
ATOM 1643 C CA . ASN A 1 202 ? -4.168 -46.062 -29.594 1 95 202 ASN A CA 1
ATOM 1644 C C . ASN A 1 202 ? -3.031 -46.188 -28.578 1 95 202 ASN A C 1
ATOM 1646 O O . ASN A 1 202 ? -2.672 -45.188 -27.938 1 95 202 ASN A O 1
ATOM 1650 N N . LYS A 1 203 ? -2.486 -47.344 -28.391 1 96 203 LYS A N 1
ATOM 1651 C CA . LYS A 1 203 ? -1.357 -47.531 -27.484 1 96 203 LYS A CA 1
ATOM 1652 C C . LYS A 1 203 ? -0.129 -46.781 -27.969 1 96 203 LYS A C 1
ATOM 1654 O O . LYS A 1 203 ? 0.557 -46.125 -27.188 1 96 203 LYS A O 1
ATOM 1659 N N . GLU A 1 204 ? 0.123 -46.938 -29.281 1 96.81 204 GLU A N 1
ATOM 1660 C CA . GLU A 1 204 ? 1.258 -46.219 -29.875 1 96.81 204 GLU A CA 1
ATOM 1661 C C . GLU A 1 204 ? 1.116 -44.719 -29.703 1 96.81 204 GLU A C 1
ATOM 1663 O O . GLU A 1 204 ? 2.084 -44.031 -29.359 1 96.81 204 GLU A O 1
ATOM 1668 N N . LYS A 1 205 ? -0.056 -44.25 -29.922 1 97 205 LYS A N 1
ATOM 1669 C CA . LYS A 1 205 ? -0.332 -42.812 -29.75 1 97 205 LYS A CA 1
ATOM 1670 C C . LYS A 1 205 ? -0.124 -42.406 -28.297 1 97 205 LYS A C 1
ATOM 1672 O O . LYS A 1 205 ? 0.525 -41.375 -28.031 1 97 205 LYS A O 1
ATOM 1677 N N . LEU A 1 206 ? -0.632 -43.125 -27.391 1 97.31 206 LEU A N 1
ATOM 1678 C CA . LEU A 1 206 ? -0.486 -42.812 -25.969 1 97.31 206 LEU A CA 1
ATOM 1679 C C . LEU A 1 206 ? 0.981 -42.844 -25.547 1 97.31 206 LEU A C 1
ATOM 1681 O O . LEU A 1 206 ? 1.455 -41.938 -24.859 1 97.31 206 LEU A O 1
ATOM 1685 N N . ASP A 1 207 ? 1.688 -43.906 -25.969 1 96.81 207 ASP A N 1
ATOM 1686 C CA . ASP A 1 207 ? 3.096 -44.031 -25.609 1 96.81 207 ASP A CA 1
ATOM 1687 C C . ASP A 1 207 ? 3.906 -42.844 -26.094 1 96.81 207 ASP A C 1
ATOM 1689 O O . ASP A 1 207 ? 4.77 -42.344 -25.375 1 96.81 207 ASP A O 1
ATOM 1693 N N . SER A 1 208 ? 3.609 -42.438 -27.281 1 97.62 208 SER A N 1
ATOM 1694 C CA . SER A 1 208 ? 4.297 -41.281 -27.844 1 97.62 208 SER A CA 1
ATOM 1695 C C . SER A 1 208 ? 3.992 -40.031 -27.047 1 97.62 208 SER A C 1
ATOM 1697 O O . SER A 1 208 ? 4.898 -39.25 -26.703 1 97.62 208 SER A O 1
ATOM 1699 N N . LEU A 1 209 ? 2.773 -39.781 -26.703 1 97.62 209 LEU A N 1
ATOM 1700 C CA . LEU A 1 209 ? 2.355 -38.594 -25.984 1 97.62 209 LEU A CA 1
ATOM 1701 C C . LEU A 1 209 ? 2.865 -38.625 -24.547 1 97.62 209 LEU A C 1
ATOM 1703 O O . LEU A 1 209 ? 3.178 -37.594 -23.969 1 97.62 209 LEU A O 1
ATOM 1707 N N . LYS A 1 210 ? 2.922 -39.812 -23.953 1 97.44 210 LYS A N 1
ATOM 1708 C CA . LYS A 1 210 ? 3.531 -39.938 -22.625 1 97.44 210 LYS A CA 1
ATOM 1709 C C . LYS A 1 210 ? 4.984 -39.5 -22.641 1 97.44 210 LYS A C 1
ATOM 1711 O O . LYS A 1 210 ? 5.41 -38.75 -21.75 1 97.44 210 LYS A O 1
ATOM 1716 N N . LEU A 1 211 ? 5.676 -40 -23.672 1 97.06 211 LEU A N 1
ATOM 1717 C CA . LEU A 1 211 ? 7.078 -39.625 -23.797 1 97.06 211 LEU A CA 1
ATOM 1718 C C . LEU A 1 211 ? 7.215 -38.094 -23.969 1 97.06 211 LEU A C 1
ATOM 1720 O O . LEU A 1 211 ? 8.055 -37.469 -23.312 1 97.06 211 LEU A O 1
ATOM 1724 N N . ASP A 1 212 ? 6.395 -37.5 -24.812 1 97.38 212 ASP A N 1
ATOM 1725 C CA . ASP A 1 212 ? 6.391 -36.062 -25 1 97.38 212 ASP A CA 1
ATOM 1726 C C . ASP A 1 212 ? 6.121 -35.344 -23.688 1 97.38 212 ASP A C 1
ATOM 1728 O O . ASP A 1 212 ? 6.762 -34.312 -23.391 1 97.38 212 ASP A O 1
ATOM 1732 N N . THR A 1 213 ? 5.184 -35.844 -22.969 1 97.81 213 THR A N 1
ATOM 1733 C CA . THR A 1 213 ? 4.809 -35.219 -21.688 1 97.81 213 THR A CA 1
ATOM 1734 C C . THR A 1 213 ? 5.98 -35.25 -20.719 1 97.81 213 THR A C 1
ATOM 1736 O O . THR A 1 213 ? 6.293 -34.25 -20.078 1 97.81 213 THR A O 1
ATOM 1739 N N . LEU A 1 214 ? 6.617 -36.406 -20.562 1 97.62 214 LEU A N 1
ATOM 1740 C CA . LEU A 1 214 ? 7.762 -36.531 -19.672 1 97.62 214 LEU A CA 1
ATOM 1741 C C . LEU A 1 214 ? 8.844 -35.531 -20.016 1 97.62 214 LEU A C 1
ATOM 1743 O O . LEU A 1 214 ? 9.344 -34.812 -19.141 1 97.62 214 LEU A O 1
ATOM 1747 N N . GLN A 1 215 ? 9.102 -35.406 -21.312 1 97.19 215 GLN A N 1
ATOM 1748 C CA . GLN A 1 215 ? 10.164 -34.531 -21.781 1 97.19 215 GLN A CA 1
ATOM 1749 C C . GLN A 1 215 ? 9.781 -33.062 -21.578 1 97.19 215 GLN A C 1
ATOM 1751 O O . GLN A 1 215 ? 10.578 -32.25 -21.078 1 97.19 215 GLN A O 1
ATOM 1756 N N . LYS A 1 216 ? 8.625 -32.688 -21.938 1 97.69 216 LYS A N 1
ATOM 1757 C CA . LYS A 1 216 ? 8.188 -31.312 -21.844 1 97.69 216 LYS A CA 1
ATOM 1758 C C . LYS A 1 216 ? 8.109 -30.859 -20.375 1 97.69 216 LYS A C 1
ATOM 1760 O O . LYS A 1 216 ? 8.445 -29.719 -20.062 1 97.69 216 LYS A O 1
ATOM 1765 N N . VAL A 1 217 ? 7.648 -31.734 -19.5 1 97.62 217 VAL A N 1
ATOM 1766 C CA . VAL A 1 217 ? 7.566 -31.391 -18.094 1 97.62 217 VAL A CA 1
ATOM 1767 C C . VAL A 1 217 ? 8.969 -31.172 -17.516 1 97.62 217 VAL A C 1
ATOM 1769 O O . VAL A 1 217 ? 9.203 -30.234 -16.766 1 97.62 217 VAL A O 1
ATOM 1772 N N . ASP A 1 218 ? 9.891 -32.062 -17.891 1 96.5 218 ASP A N 1
ATOM 1773 C CA . ASP A 1 218 ? 11.266 -31.891 -17.438 1 96.5 218 ASP A CA 1
ATOM 1774 C C . ASP A 1 218 ? 11.836 -30.562 -17.922 1 96.5 218 ASP A C 1
ATOM 1776 O O . ASP A 1 218 ? 12.508 -29.859 -17.156 1 96.5 218 ASP A O 1
ATOM 1780 N N . LEU A 1 219 ? 11.555 -30.25 -19.156 1 97 219 LEU A N 1
ATOM 1781 C CA . LEU A 1 219 ? 12 -28.969 -19.719 1 97 219 LEU A CA 1
ATOM 1782 C C . LEU A 1 219 ? 11.336 -27.797 -18.984 1 97 219 LEU A C 1
ATOM 1784 O O . LEU A 1 219 ? 11.977 -26.781 -18.75 1 97 219 LEU A O 1
ATOM 1788 N N . LEU A 1 220 ? 10.117 -27.938 -18.703 1 97.62 220 LEU A N 1
ATOM 1789 C CA . LEU A 1 220 ? 9.367 -26.906 -18 1 97.62 220 LEU A CA 1
ATOM 1790 C C . LEU A 1 220 ? 9.969 -26.656 -16.625 1 97.62 220 LEU A C 1
ATOM 1792 O O . LEU A 1 220 ? 10.164 -25.5 -16.234 1 97.62 220 LEU A O 1
ATOM 1796 N N . VAL A 1 221 ? 10.234 -27.703 -15.906 1 96.19 221 VAL A N 1
ATOM 1797 C CA . VAL A 1 221 ? 10.812 -27.609 -14.57 1 96.19 221 VAL A CA 1
ATOM 1798 C C . VAL A 1 221 ? 12.188 -26.938 -14.648 1 96.19 221 VAL A C 1
ATOM 1800 O O . VAL A 1 221 ? 12.516 -26.078 -13.836 1 96.19 221 VAL A O 1
ATOM 1803 N N . ALA A 1 222 ? 12.953 -27.328 -15.656 1 95.56 222 ALA A N 1
ATOM 1804 C CA . ALA A 1 222 ? 14.258 -26.719 -15.859 1 95.56 222 ALA A CA 1
ATOM 1805 C C . ALA A 1 222 ? 14.125 -25.234 -16.188 1 95.56 222 ALA A C 1
ATOM 1807 O O . ALA A 1 222 ? 14.898 -24.406 -15.688 1 95.56 222 ALA A O 1
ATOM 1808 N N . SER A 1 223 ? 13.195 -24.891 -17.031 1 95.88 223 SER A N 1
ATOM 1809 C CA . SER A 1 223 ? 12.945 -23.5 -17.406 1 95.88 223 SER A CA 1
ATOM 1810 C C . SER A 1 223 ? 12.539 -22.656 -16.203 1 95.88 223 SER A C 1
ATOM 1812 O O . SER A 1 223 ? 12.977 -21.516 -16.047 1 95.88 223 SER A O 1
ATOM 1814 N N . ARG A 1 224 ? 11.727 -23.219 -15.383 1 95.31 224 ARG A N 1
ATOM 1815 C CA . ARG A 1 224 ? 11.312 -22.531 -14.164 1 95.31 224 ARG A CA 1
ATOM 1816 C C . ARG A 1 224 ? 12.5 -22.266 -13.25 1 95.31 224 ARG A C 1
ATOM 1818 O O . ARG A 1 224 ? 12.625 -21.172 -12.703 1 95.31 224 ARG A O 1
ATOM 1825 N N . TYR A 1 225 ? 13.305 -23.266 -13.148 1 93.69 225 TYR A N 1
ATOM 1826 C CA . TYR A 1 225 ? 14.508 -23.094 -12.352 1 93.69 225 TYR A CA 1
ATOM 1827 C C . TYR A 1 225 ? 15.367 -21.969 -12.898 1 93.69 225 TYR A C 1
ATOM 1829 O O . TYR A 1 225 ? 15.859 -21.125 -12.133 1 93.69 225 TYR A O 1
ATOM 1837 N N . ASN A 1 226 ? 15.547 -21.906 -14.141 1 93.25 226 ASN A N 1
ATOM 1838 C CA . ASN A 1 226 ? 16.344 -20.859 -14.773 1 93.25 226 ASN A CA 1
ATOM 1839 C C . ASN A 1 226 ? 15.719 -19.484 -14.555 1 93.25 226 ASN A C 1
ATOM 1841 O O . ASN A 1 226 ? 16.438 -18.5 -14.297 1 93.25 226 ASN A O 1
ATOM 1845 N N . LEU A 1 227 ? 14.422 -19.422 -14.656 1 94 227 LEU A N 1
ATOM 1846 C CA . LEU A 1 227 ? 13.703 -18.172 -14.414 1 94 227 LEU A CA 1
ATOM 1847 C C . LEU A 1 227 ? 13.961 -17.656 -13.008 1 94 227 LEU A C 1
ATOM 1849 O O . LEU A 1 227 ? 14.25 -16.484 -12.82 1 94 227 LEU A O 1
ATOM 1853 N N . PHE A 1 228 ? 13.93 -18.547 -12.031 1 92.25 228 PHE A N 1
ATOM 1854 C CA . PHE A 1 228 ? 14.133 -18.172 -10.633 1 92.25 228 PHE A CA 1
ATOM 1855 C C . PHE A 1 228 ? 15.586 -17.797 -10.375 1 92.25 228 PHE A C 1
ATOM 1857 O O . PHE A 1 228 ? 15.859 -16.828 -9.656 1 92.25 228 PHE A O 1
ATOM 1864 N N . SER A 1 229 ? 16.484 -18.484 -10.969 1 88.38 229 SER A N 1
ATOM 1865 C CA . SER A 1 229 ? 17.922 -18.266 -10.758 1 88.38 229 SER A CA 1
ATOM 1866 C C . SER A 1 229 ? 18.359 -16.938 -11.344 1 88.38 229 SER A C 1
ATOM 1868 O O . SER A 1 229 ? 19.156 -16.203 -10.734 1 88.38 229 SER A O 1
ATOM 1870 N N . GLN A 1 230 ? 17.875 -16.578 -12.453 1 82.31 230 GLN A N 1
ATOM 1871 C CA . GLN A 1 230 ? 18.234 -15.328 -13.133 1 82.31 230 GLN A CA 1
ATOM 1872 C C . GLN A 1 230 ? 17.703 -14.117 -12.367 1 82.31 230 GLN A C 1
ATOM 1874 O O . GL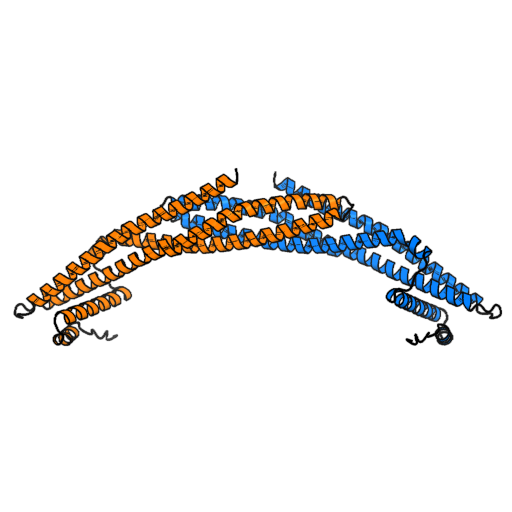N A 1 230 ? 18.391 -13.094 -12.273 1 82.31 230 GLN A O 1
ATOM 1879 N N . SER A 1 231 ? 16.594 -14.281 -11.828 1 75.5 231 SER A N 1
ATOM 1880 C CA . SER A 1 231 ? 15.945 -13.164 -11.133 1 75.5 231 SER A CA 1
ATOM 1881 C C . SER A 1 231 ? 16.672 -12.828 -9.836 1 75.5 231 SER A C 1
ATOM 1883 O O . SER A 1 231 ? 16.734 -11.664 -9.438 1 75.5 231 SER A O 1
ATOM 1885 N N . ILE A 1 232 ? 17.234 -13.758 -9.148 1 69.5 232 ILE A N 1
ATOM 1886 C CA . ILE A 1 232 ? 17.984 -13.539 -7.918 1 69.5 232 ILE A CA 1
ATOM 1887 C C . ILE A 1 232 ? 19.328 -12.891 -8.242 1 69.5 232 ILE A C 1
ATOM 1889 O O . ILE A 1 232 ? 19.766 -11.969 -7.547 1 69.5 232 ILE A O 1
ATOM 1893 N N . TYR A 1 233 ? 19.922 -13.344 -9.242 1 65.25 233 TYR A N 1
ATOM 1894 C CA . TYR A 1 233 ? 21.219 -12.805 -9.633 1 65.25 233 TYR A CA 1
ATOM 1895 C C . TYR A 1 233 ? 21.109 -11.336 -10.016 1 65.25 233 TYR A C 1
ATOM 1897 O O . TYR A 1 233 ? 21.984 -10.531 -9.68 1 65.25 233 TYR A O 1
ATOM 1905 N N . GLU A 1 234 ? 20.094 -10.953 -10.586 1 61.69 234 GLU A N 1
ATOM 1906 C CA . GLU A 1 234 ? 19.891 -9.562 -10.984 1 61.69 234 GLU A CA 1
ATOM 1907 C C . GLU A 1 234 ? 19.656 -8.672 -9.766 1 61.69 234 GLU A C 1
ATOM 1909 O O . GLU A 1 234 ? 20.109 -7.523 -9.742 1 61.69 234 GLU A O 1
ATOM 1914 N N . CYS A 1 235 ? 19.016 -9.219 -8.773 1 61.34 235 CYS A N 1
ATOM 1915 C CA . CYS A 1 235 ? 18.781 -8.445 -7.559 1 61.34 235 CYS A CA 1
ATOM 1916 C C . CYS A 1 235 ? 20.062 -8.258 -6.766 1 61.34 235 CYS A C 1
ATOM 1918 O O . CYS A 1 235 ? 20.266 -7.223 -6.129 1 61.34 235 CYS A O 1
ATOM 1920 N N . ASP A 1 236 ? 20.969 -9.172 -6.777 1 59.59 236 ASP A N 1
ATOM 1921 C CA . ASP A 1 236 ? 22.25 -9.109 -6.082 1 59.59 236 ASP A CA 1
ATOM 1922 C C . ASP A 1 236 ? 23.188 -8.117 -6.758 1 59.59 236 ASP A C 1
ATOM 1924 O O . ASP A 1 236 ? 23.953 -7.422 -6.086 1 59.59 236 ASP A O 1
ATOM 1928 N N . GLU A 1 237 ? 23.141 -8 -7.98 1 53.81 237 GLU A N 1
ATOM 1929 C CA . GLU A 1 237 ? 24.031 -7.113 -8.734 1 53.81 237 GLU A CA 1
ATOM 1930 C C . GLU A 1 237 ? 23.609 -5.652 -8.562 1 53.81 237 GLU A C 1
ATOM 1932 O O . GLU A 1 237 ? 24.469 -4.758 -8.562 1 53.81 237 GLU A O 1
ATOM 1937 N N . GLU A 1 238 ? 22.359 -5.449 -8.406 1 50.44 238 GLU A N 1
ATOM 1938 C CA . GLU A 1 238 ? 21.922 -4.059 -8.266 1 50.44 238 GLU A CA 1
ATOM 1939 C C . GLU A 1 238 ? 22.219 -3.535 -6.859 1 50.44 238 GLU A C 1
ATOM 1941 O O . GLU A 1 238 ? 22.375 -2.328 -6.664 1 50.44 238 GLU A O 1
ATOM 1946 N N . ASP A 1 239 ? 22.266 -4.277 -5.902 1 50.09 239 ASP A N 1
ATOM 1947 C CA . ASP A 1 239 ? 22.625 -3.873 -4.543 1 50.09 239 ASP A CA 1
ATOM 1948 C C . ASP A 1 239 ? 24.125 -3.67 -4.395 1 50.09 239 ASP A C 1
ATOM 1950 O O . ASP A 1 239 ? 24.578 -3.1 -3.404 1 50.09 239 ASP A O 1
ATOM 1954 N N . GLU A 1 240 ? 24.922 -4.152 -5.246 1 44.94 240 GLU A N 1
ATOM 1955 C CA . GLU A 1 240 ? 26.344 -3.801 -5.246 1 44.94 240 GLU A CA 1
ATOM 1956 C C . GLU A 1 240 ? 26.594 -2.486 -5.984 1 44.94 240 GLU A C 1
ATOM 1958 O O . GLU A 1 240 ? 25.969 -2.223 -7.016 1 44.94 240 GLU A O 1
ATOM 1963 N N . MET B 1 1 ? -24.516 55.062 -9.625 1 21.62 1 MET B N 1
ATOM 1964 C CA . MET B 1 1 ? -24.438 55.938 -8.445 1 21.62 1 MET B CA 1
ATOM 1965 C C . MET B 1 1 ? -25.047 55.25 -7.23 1 21.62 1 MET B C 1
ATOM 1967 O O . MET B 1 1 ? -26.281 55.125 -7.137 1 21.62 1 MET B O 1
ATOM 1971 N N . ALA B 1 2 ? -24.5 54.125 -6.766 1 31.88 2 ALA B N 1
ATOM 1972 C CA . ALA B 1 2 ? -24.891 53.219 -5.699 1 31.88 2 ALA B CA 1
ATOM 1973 C C . ALA B 1 2 ? -25.062 53.938 -4.375 1 31.88 2 ALA B C 1
ATOM 1975 O O . ALA B 1 2 ? -24.156 54.625 -3.91 1 31.88 2 ALA B O 1
ATOM 1976 N N . TYR B 1 3 ? -26.219 54.344 -4.145 1 27.69 3 TYR B N 1
ATOM 1977 C CA . TYR B 1 3 ? -26.625 54.969 -2.885 1 27.69 3 TYR B CA 1
ATOM 1978 C C . TYR B 1 3 ? -26.125 54.156 -1.699 1 27.69 3 TYR B C 1
ATOM 1980 O O . TYR B 1 3 ? -26.594 53.031 -1.457 1 27.69 3 TYR B O 1
ATOM 1988 N N . THR B 1 4 ? -24.922 54.125 -1.416 1 34.44 4 THR B N 1
ATOM 1989 C CA . THR B 1 4 ? -24.469 53.625 -0.123 1 34.44 4 THR B CA 1
ATOM 1990 C C . THR B 1 4 ? -25.219 54.312 1.015 1 34.44 4 THR B C 1
ATOM 1992 O O . THR B 1 4 ? -25.047 55.531 1.221 1 34.44 4 THR B O 1
ATOM 1995 N N . ARG B 1 5 ? -26.484 53.938 1.208 1 38.34 5 ARG B N 1
ATOM 1996 C CA . ARG B 1 5 ? -27.266 54.406 2.357 1 38.34 5 ARG B CA 1
ATOM 1997 C C . ARG B 1 5 ? -26.391 54.562 3.592 1 38.34 5 ARG B C 1
ATOM 1999 O O . ARG B 1 5 ? -25.828 53.562 4.09 1 38.34 5 ARG B O 1
ATOM 2006 N N . HIS B 1 6 ? -25.578 55.625 3.709 1 34.56 6 HIS B N 1
ATOM 2007 C CA . HIS B 1 6 ? -24.875 56.094 4.898 1 34.56 6 HIS B CA 1
ATOM 2008 C C . HIS B 1 6 ? -25.75 55.938 6.145 1 34.56 6 HIS B C 1
ATOM 2010 O O . HIS B 1 6 ? -26.594 56.812 6.418 1 34.56 6 HIS B O 1
ATOM 2016 N N . TYR B 1 7 ? -26.266 54.938 6.504 1 40.25 7 TYR B N 1
ATOM 2017 C CA . TYR B 1 7 ? -26.859 54.781 7.828 1 40.25 7 TYR B CA 1
ATOM 2018 C C . TYR B 1 7 ? -25.984 55.406 8.898 1 40.25 7 TYR B C 1
ATOM 2020 O O . TYR B 1 7 ? -24.875 54.938 9.18 1 40.25 7 TYR B O 1
ATOM 2028 N N . ASP B 1 8 ? -26.078 56.75 9.078 1 44.25 8 ASP B N 1
ATOM 2029 C CA . ASP B 1 8 ? -25.344 57.688 9.938 1 44.25 8 ASP B CA 1
ATOM 2030 C C . ASP B 1 8 ? -25.406 57.25 11.398 1 44.25 8 ASP B C 1
ATOM 2032 O O . ASP B 1 8 ? -26.438 56.719 11.852 1 44.25 8 ASP B O 1
ATOM 2036 N N . GLY B 1 9 ? -24.391 56.906 12.086 1 46.97 9 GLY B N 1
ATOM 2037 C CA . GLY B 1 9 ? -24.125 56.719 13.508 1 46.97 9 GLY B CA 1
ATOM 2038 C C . GLY B 1 9 ? -24.984 57.562 14.406 1 46.97 9 GLY B C 1
ATOM 2039 O O . GLY B 1 9 ? -25.219 57.219 15.562 1 46.97 9 GLY B O 1
ATOM 2040 N N . LEU B 1 10 ? -25.422 58.625 13.922 1 49.47 10 LEU B N 1
ATOM 2041 C CA . LEU B 1 10 ? -26.219 59.531 14.727 1 49.47 10 LEU B CA 1
ATOM 2042 C C . LEU B 1 10 ? -27.562 58.906 15.102 1 49.47 10 LEU B C 1
ATOM 2044 O O . LEU B 1 10 ? -28.016 59.031 16.234 1 49.47 10 LEU B O 1
ATOM 2048 N N . ASN B 1 11 ? -28.094 58.219 14.102 1 50.03 11 ASN B N 1
ATOM 2049 C CA . ASN B 1 11 ? -29.422 57.688 14.359 1 50.03 11 ASN B CA 1
ATOM 2050 C C . ASN B 1 11 ? -29.375 56.594 15.422 1 50.03 11 ASN B C 1
ATOM 2052 O O . ASN B 1 11 ? -30.297 56.469 16.234 1 50.03 11 ASN B O 1
ATOM 2056 N N . PHE B 1 12 ? -28.344 55.906 15.422 1 50.44 12 PHE B N 1
ATOM 2057 C CA . PHE B 1 12 ? -28.266 54.844 16.391 1 50.44 12 PHE B CA 1
ATOM 2058 C C . PHE B 1 12 ? -28.109 55.375 17.797 1 50.44 12 PHE B C 1
ATOM 2060 O O . PHE B 1 12 ? -28.734 54.875 18.734 1 50.44 12 PHE B O 1
ATOM 2067 N N . ASP B 1 13 ? -27.469 56.375 17.969 1 53.03 13 ASP B N 1
ATOM 2068 C CA . ASP B 1 13 ? -27.266 56.938 19.297 1 53.03 13 ASP B CA 1
ATOM 2069 C C . ASP B 1 13 ? -28.578 57.469 19.891 1 53.03 13 ASP B C 1
ATOM 2071 O O . ASP B 1 13 ? -28.828 57.344 21.078 1 53.03 13 ASP B O 1
ATOM 2075 N N . ARG B 1 14 ? -29.328 58.062 19.031 1 55.66 14 ARG B N 1
ATOM 2076 C CA . ARG B 1 14 ? -30.641 58.562 19.453 1 55.66 14 ARG B CA 1
ATOM 2077 C C . ARG B 1 14 ? -31.531 57.406 19.906 1 55.66 14 ARG B C 1
ATOM 2079 O O . ARG B 1 14 ? -32.281 57.531 20.859 1 55.66 14 ARG B O 1
ATOM 2086 N N . PHE B 1 15 ? -31.344 56.344 19.281 1 47.41 15 PHE B N 1
ATOM 2087 C CA . PHE B 1 15 ? -32.125 55.156 19.609 1 47.41 15 PHE B CA 1
ATOM 2088 C C . PHE B 1 15 ? -31.75 54.594 20.969 1 47.41 15 PHE B C 1
ATOM 2090 O O . PHE B 1 15 ? -32.594 54.125 21.719 1 47.41 15 PHE B O 1
ATOM 2097 N N . LEU B 1 16 ? -30.594 54.75 21.422 1 53.28 16 LEU B N 1
ATOM 2098 C CA . LEU B 1 16 ? -30.078 54.125 22.641 1 53.28 16 LEU B CA 1
ATOM 2099 C C . LEU B 1 16 ? -30.375 54.969 23.859 1 53.28 16 LEU B C 1
ATOM 2101 O O . LEU B 1 16 ? -30.266 54.5 25 1 53.28 16 LEU B O 1
ATOM 2105 N N . ASP B 1 17 ? -30.734 56.219 23.766 1 51.22 17 ASP B N 1
ATOM 2106 C CA . ASP B 1 17 ? -30.953 57.156 24.891 1 51.22 17 ASP B CA 1
ATOM 2107 C C . ASP B 1 17 ? -32.062 56.625 25.812 1 51.22 17 ASP B C 1
ATOM 2109 O O . ASP B 1 17 ? -32.219 57.125 26.922 1 51.22 17 ASP B O 1
ATOM 2113 N N . ARG B 1 18 ? -32.688 55.562 25.375 1 53.47 18 ARG B N 1
ATOM 2114 C CA . ARG B 1 18 ? -33.812 55.062 26.188 1 53.47 18 ARG B CA 1
ATOM 2115 C C . ARG B 1 18 ? -33.344 54 27.172 1 53.47 18 ARG B C 1
ATOM 2117 O O . ARG B 1 18 ? -34.094 53.562 28.031 1 53.47 18 ARG B O 1
ATOM 2124 N N . PHE B 1 19 ? -32.125 53.562 27.109 1 54.06 19 PHE B N 1
ATOM 2125 C CA . PHE B 1 19 ? -31.734 52.406 27.922 1 54.06 19 PHE B CA 1
ATOM 2126 C C . PHE B 1 19 ? -30.906 52.875 29.125 1 54.06 19 PHE B C 1
ATOM 2128 O O . PHE B 1 19 ? -30.359 53.969 29.109 1 54.06 19 PHE B O 1
ATOM 2135 N N . ASP B 1 20 ? -31.016 52.062 30.203 1 60.31 20 ASP B N 1
ATOM 2136 C CA . ASP B 1 20 ? -30.156 52.344 31.359 1 60.31 20 ASP B CA 1
ATOM 2137 C C . ASP B 1 20 ? -28.688 52.375 30.969 1 60.31 20 ASP B C 1
ATOM 2139 O O . ASP B 1 20 ? -28.281 51.688 30.016 1 60.31 20 ASP B O 1
ATOM 2143 N N . GLU B 1 21 ? -27.828 53.125 31.656 1 62.84 21 GLU B N 1
ATOM 2144 C CA . GLU B 1 21 ? -26.5 53.562 31.266 1 62.84 21 GLU B CA 1
ATOM 2145 C C . GLU B 1 21 ? -25.578 52.375 31.016 1 62.84 21 GLU B C 1
ATOM 2147 O O . GLU B 1 21 ? -24.906 52.281 29.984 1 62.84 21 GLU B O 1
ATOM 2152 N N . PRO B 1 22 ? -25.609 51.375 31.969 1 67.69 22 PRO B N 1
ATOM 2153 C CA . PRO B 1 22 ? -24.703 50.25 31.719 1 67.69 22 PRO B CA 1
ATOM 2154 C C . PRO B 1 22 ? -25.141 49.406 30.531 1 67.69 22 PRO B C 1
ATOM 2156 O O . PRO B 1 22 ? -24.297 48.969 29.734 1 67.69 22 PRO B O 1
ATOM 2159 N N . ALA B 1 23 ? -26.359 49.188 30.406 1 74.12 23 ALA B N 1
ATOM 2160 C CA . ALA B 1 23 ? -26.891 48.406 29.281 1 74.12 23 ALA B CA 1
ATOM 2161 C C . ALA B 1 23 ? -26.703 49.156 27.969 1 74.12 23 ALA B C 1
ATOM 2163 O O . ALA B 1 23 ? -26.391 48.531 26.938 1 74.12 23 ALA B O 1
ATOM 2164 N N . LEU B 1 24 ? -26.797 50.406 28.031 1 73.94 24 LEU B N 1
ATOM 2165 C CA . LEU B 1 24 ? -26.641 51.219 26.844 1 73.94 24 LEU B CA 1
ATOM 2166 C C . LEU B 1 24 ? -25.203 51.219 26.359 1 73.94 24 LEU B C 1
ATOM 2168 O O . LEU B 1 24 ? -24.953 51.156 25.141 1 73.94 24 LEU B O 1
ATOM 2172 N N . ASP B 1 25 ? -24.359 51.281 27.344 1 74 25 ASP B N 1
ATOM 2173 C CA . ASP B 1 25 ? -22.953 51.281 27 1 74 25 ASP B CA 1
ATOM 2174 C C . ASP B 1 25 ? -22.547 49.938 26.344 1 74 25 ASP B C 1
ATOM 2176 O O . ASP B 1 25 ? -21.766 49.938 25.391 1 74 25 ASP B O 1
ATOM 2180 N N . LYS B 1 26 ? -23.188 48.906 26.812 1 80.12 26 LYS B N 1
ATOM 2181 C CA . LYS B 1 26 ? -22.922 47.594 26.234 1 80.12 26 LYS B CA 1
ATOM 2182 C C . LYS B 1 26 ? -23.453 47.5 24.812 1 80.12 26 LYS B C 1
ATOM 2184 O O . LYS B 1 26 ? -22.797 46.938 23.938 1 80.12 26 LYS B O 1
ATOM 2189 N N . MET B 1 27 ? -24.516 48.062 24.562 1 79.25 27 MET B N 1
ATOM 2190 C CA . MET B 1 27 ? -25.125 48.062 23.234 1 79.25 27 MET B CA 1
ATOM 2191 C C . MET B 1 27 ? -24.312 48.875 22.266 1 79.25 27 MET B C 1
ATOM 2193 O O . MET B 1 27 ? -24.109 48.5 21.109 1 79.25 27 MET B O 1
ATOM 2197 N N . ARG B 1 28 ? -23.906 49.969 22.781 1 81.56 28 ARG B N 1
ATOM 2198 C CA . ARG B 1 28 ? -23.062 50.812 21.938 1 81.56 28 ARG B CA 1
ATOM 2199 C C . ARG B 1 28 ? -21.781 50.094 21.547 1 81.56 28 ARG B C 1
ATOM 2201 O O . ARG B 1 28 ? -21.375 50.094 20.391 1 81.56 28 ARG B O 1
ATOM 2208 N N . GLN B 1 29 ? -21.219 49.531 22.531 1 82.62 29 GLN B N 1
ATOM 2209 C CA . GLN B 1 29 ? -19.984 48.781 22.281 1 82.62 29 GLN B CA 1
ATOM 2210 C C . GLN B 1 29 ? -20.203 47.688 21.219 1 82.62 29 GLN B C 1
ATOM 2212 O O . GLN B 1 29 ? -19.375 47.531 20.328 1 82.62 29 GLN B O 1
ATOM 2217 N N . GLN B 1 30 ? -21.25 47 21.344 1 84.75 30 GLN B N 1
ATOM 2218 C CA . GLN B 1 30 ? -21.547 45.969 20.375 1 84.75 30 GLN B CA 1
ATOM 2219 C C . GLN B 1 30 ? -21.766 46.531 18.984 1 84.75 30 GLN B C 1
ATOM 2221 O O . GLN B 1 30 ? -21.312 45.938 18 1 84.75 30 GLN B O 1
ATOM 2226 N N . TYR B 1 31 ? -22.422 47.562 18.953 1 81.06 31 TYR B N 1
ATOM 2227 C CA . TYR B 1 31 ? -22.656 48.219 17.672 1 81.06 31 TYR B CA 1
ATOM 2228 C C . TYR B 1 31 ? -21.344 48.594 17 1 81.06 31 TYR B C 1
ATOM 2230 O O . TYR B 1 31 ? -21.125 48.281 15.82 1 81.06 31 TYR B O 1
ATOM 2238 N N . TRP B 1 32 ? -20.516 49.219 17.734 1 87.94 32 TRP B N 1
ATOM 2239 C CA . TRP B 1 32 ? -19.281 49.719 17.125 1 87.94 32 TRP B CA 1
ATOM 2240 C C . TRP B 1 32 ? -18.344 48.562 16.812 1 87.94 32 TRP B C 1
ATOM 2242 O O . TRP B 1 32 ? -17.594 48.625 15.828 1 87.94 32 TRP B O 1
ATOM 2252 N N . THR B 1 33 ? -18.344 47.562 17.609 1 85.56 33 THR B N 1
ATOM 2253 C CA . THR B 1 33 ? -17.578 46.344 17.297 1 85.56 33 THR B CA 1
ATOM 2254 C C . THR B 1 33 ? -18.062 45.75 15.977 1 85.56 33 THR B C 1
ATOM 2256 O O . THR B 1 33 ? -17.266 45.344 15.141 1 85.56 33 THR B O 1
ATOM 2259 N N . ALA B 1 34 ? -19.344 45.562 15.828 1 82.94 34 ALA B N 1
ATOM 2260 C CA . ALA B 1 34 ? -19.922 45.062 14.594 1 82.94 34 ALA B CA 1
ATOM 2261 C C . ALA B 1 34 ? -19.547 45.906 13.391 1 82.94 34 ALA B C 1
ATOM 2263 O O . ALA B 1 34 ? -19.234 45.406 12.32 1 82.94 34 ALA B O 1
ATOM 2264 N N . LYS B 1 35 ? -19.625 47.125 13.523 1 83.69 35 LYS B N 1
ATOM 2265 C CA . LYS B 1 35 ? -19.25 48.062 12.453 1 83.69 35 LYS B CA 1
ATOM 2266 C C . LYS B 1 35 ? -17.797 47.844 12.047 1 83.69 35 LYS B C 1
ATOM 2268 O O . LYS B 1 35 ? -17.469 47.844 10.852 1 83.69 35 LYS B O 1
ATOM 2273 N N . GLN B 1 36 ? -16.984 47.812 13.102 1 86.5 36 GLN B N 1
ATOM 2274 C CA . GLN B 1 36 ? -15.57 47.562 12.82 1 86.5 36 GLN B CA 1
ATOM 2275 C C . GLN B 1 36 ? -15.383 46.25 12.07 1 86.5 36 GLN B C 1
ATOM 2277 O O . GLN B 1 36 ? -14.555 46.156 11.164 1 86.5 36 GLN B O 1
ATOM 2282 N N . LEU B 1 37 ? -16.078 45.281 12.453 1 85.38 37 LEU B N 1
ATOM 2283 C CA . LEU B 1 37 ? -16 44 11.781 1 85.38 37 LEU B CA 1
ATOM 2284 C C . LEU B 1 37 ? -16.344 44.125 10.305 1 85.38 37 LEU B C 1
ATOM 2286 O O . LEU B 1 37 ? -15.68 43.531 9.445 1 85.38 37 LEU B O 1
ATOM 2290 N N . ILE B 1 38 ? -17.406 44.844 9.977 1 81.38 38 ILE B N 1
ATOM 2291 C CA . ILE B 1 38 ? -17.844 45.094 8.609 1 81.38 38 ILE B CA 1
ATOM 2292 C C . ILE B 1 38 ? -16.766 45.844 7.844 1 81.38 38 ILE B C 1
ATOM 2294 O O . ILE B 1 38 ? -16.453 45.5 6.695 1 81.38 38 ILE B O 1
ATOM 2298 N N . ARG B 1 39 ? -16.203 46.781 8.461 1 84.69 39 ARG B N 1
ATOM 2299 C CA . ARG B 1 39 ? -15.133 47.562 7.832 1 84.69 39 ARG B CA 1
ATOM 2300 C C . ARG B 1 39 ? -13.953 46.688 7.465 1 84.69 39 ARG B C 1
ATOM 2302 O O . ARG B 1 39 ? -13.391 46.781 6.375 1 84.69 39 ARG B O 1
ATOM 2309 N N . LYS B 1 40 ? -13.602 45.906 8.406 1 84.69 40 LYS B N 1
ATOM 2310 C CA . LYS B 1 40 ? -12.5 44.969 8.18 1 84.69 40 LYS B CA 1
ATOM 2311 C C . LYS B 1 40 ? -12.781 44.062 6.992 1 84.69 40 LYS B C 1
ATOM 2313 O O . LYS B 1 40 ? -11.922 43.844 6.133 1 84.69 40 LYS B O 1
ATOM 2318 N N . LYS B 1 41 ? -13.93 43.562 6.898 1 84.19 41 LYS B N 1
ATOM 2319 C CA . LYS B 1 41 ? -14.312 42.656 5.84 1 84.19 41 LYS B CA 1
ATOM 2320 C C . LYS B 1 41 ? -14.344 43.344 4.48 1 84.19 41 LYS B C 1
ATOM 2322 O O . LYS B 1 41 ? -14.07 42.719 3.451 1 84.19 41 LYS B O 1
ATOM 2327 N N . LEU B 1 42 ? -14.609 44.594 4.535 1 85 42 LEU B N 1
ATOM 2328 C CA . LEU B 1 42 ? -14.695 45.375 3.303 1 85 42 LEU B CA 1
ATOM 2329 C C . LEU B 1 42 ? -13.328 45.906 2.887 1 85 42 LEU B C 1
ATOM 2331 O O . LEU B 1 42 ? -13.18 46.5 1.82 1 85 42 LEU B O 1
ATOM 2335 N N . GLY B 1 43 ? -12.312 45.75 3.666 1 83.25 43 GLY B N 1
ATOM 2336 C CA . GLY B 1 43 ? -10.938 46.125 3.316 1 83.25 43 GLY B CA 1
ATOM 2337 C C . GLY B 1 43 ? -10.625 47.594 3.533 1 83.25 43 GLY B C 1
ATOM 2338 O O . GLY B 1 43 ? -9.766 48.156 2.852 1 83.25 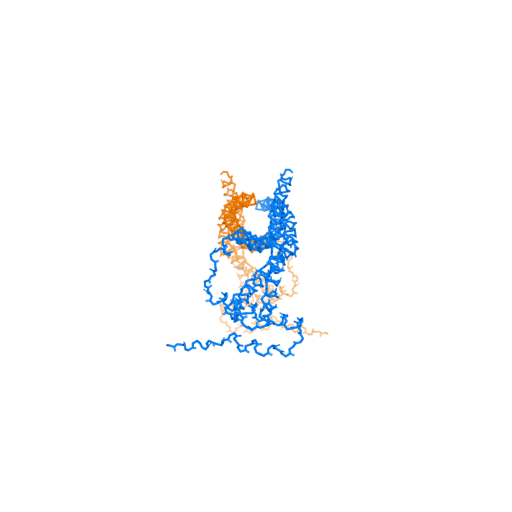43 GLY B O 1
ATOM 2339 N N . LYS B 1 44 ? -11.344 48.219 4.375 1 80.5 44 LYS B N 1
ATOM 2340 C CA . LYS B 1 44 ? -11.062 49.625 4.645 1 80.5 44 LYS B CA 1
ATOM 2341 C C . LYS B 1 44 ? -9.695 49.781 5.305 1 80.5 44 LYS B C 1
ATOM 2343 O O . LYS B 1 44 ? -9.297 48.969 6.133 1 80.5 44 LYS B O 1
ATOM 2348 N N . LYS B 1 45 ? -9.102 50.844 4.945 1 81.88 45 LYS B N 1
ATOM 2349 C CA . LYS B 1 45 ? -7.75 51.062 5.43 1 81.88 45 LYS B CA 1
ATOM 2350 C C . LYS B 1 45 ? -7.738 51.344 6.934 1 81.88 45 LYS B C 1
ATOM 2352 O O . LYS B 1 45 ? -8.609 52.031 7.457 1 81.88 45 LYS B O 1
ATOM 2357 N N . GLU B 1 46 ? -6.793 50.719 7.547 1 80.19 46 GLU B N 1
ATOM 2358 C CA . GLU B 1 46 ? -6.637 50.875 8.984 1 80.19 46 GLU B CA 1
ATOM 2359 C C . GLU B 1 46 ? -5.5 51.844 9.312 1 80.19 46 GLU B C 1
ATOM 2361 O O . GLU B 1 46 ? -4.652 52.125 8.469 1 80.19 46 GLU B O 1
ATOM 2366 N N . ASP B 1 47 ? -5.637 52.406 10.453 1 82.88 47 ASP B N 1
ATOM 2367 C CA . ASP B 1 47 ? -4.609 53.344 10.93 1 82.88 47 ASP B CA 1
ATOM 2368 C C . ASP B 1 47 ? -3.232 52.688 10.922 1 82.88 47 ASP B C 1
ATOM 2370 O O . ASP B 1 47 ? -3.049 51.594 11.5 1 82.88 47 ASP B O 1
ATOM 2374 N N . GLU B 1 48 ? -2.207 53.344 10.336 1 83.38 48 GLU B N 1
ATOM 2375 C CA . GLU B 1 48 ? -0.866 52.781 10.156 1 83.38 48 GLU B CA 1
ATOM 2376 C C . GLU B 1 48 ? -0.181 52.562 11.5 1 83.38 48 GLU B C 1
ATOM 2378 O O . GLU B 1 48 ? 0.615 51.625 11.648 1 83.38 48 GLU B O 1
ATOM 2383 N N . HIS B 1 49 ? -0.473 53.406 12.445 1 83.5 49 HIS B N 1
ATOM 2384 C CA . HIS B 1 49 ? 0.131 53.281 13.766 1 83.5 49 HIS B CA 1
ATOM 2385 C C . HIS B 1 49 ? -0.407 52.031 14.484 1 83.5 49 HIS B C 1
ATOM 2387 O O . HIS B 1 49 ? 0.338 51.344 15.188 1 83.5 49 HIS B O 1
ATOM 2393 N N . LEU B 1 50 ? -1.638 51.844 14.32 1 87.56 50 LEU B N 1
ATOM 2394 C CA . LEU B 1 50 ? -2.234 50.625 14.891 1 87.56 50 LEU B CA 1
ATOM 2395 C C . LEU B 1 50 ? -1.661 49.375 14.25 1 87.56 50 LEU B C 1
ATOM 2397 O O . LEU B 1 50 ? -1.364 48.406 14.938 1 87.56 50 LEU B O 1
ATOM 2401 N N . LEU B 1 51 ? -1.437 49.469 12.977 1 87.19 51 LEU B N 1
ATOM 2402 C CA . LEU B 1 51 ? -0.863 48.344 12.242 1 87.19 51 LEU B CA 1
ATOM 2403 C C . LEU B 1 51 ? 0.562 48.062 12.703 1 87.19 51 LEU B C 1
ATOM 2405 O O . LEU B 1 51 ? 0.943 46.906 12.883 1 87.19 51 LEU B O 1
ATOM 2409 N N . ALA B 1 52 ? 1.352 49.031 12.883 1 86.62 52 ALA B N 1
ATOM 2410 C CA . ALA B 1 52 ? 2.734 48.906 13.328 1 86.62 52 ALA B CA 1
ATOM 2411 C C . ALA B 1 52 ? 2.801 48.312 14.734 1 86.62 52 ALA B C 1
ATOM 2413 O O . ALA B 1 52 ? 3.664 47.469 15.016 1 86.62 52 ALA B O 1
ATOM 2414 N N . SER B 1 53 ? 1.855 48.688 15.578 1 87.88 53 SER B N 1
ATOM 2415 C CA . SER B 1 53 ? 1.818 48.188 16.953 1 87.88 53 SER B CA 1
ATOM 2416 C C . SER B 1 53 ? 1.466 46.719 17 1 87.88 53 SER B C 1
ATOM 2418 O O . SER B 1 53 ? 1.79 46.031 17.984 1 87.88 53 SER B O 1
ATOM 2420 N N . ASP B 1 54 ? 0.821 46.281 16 1 92.38 54 ASP B N 1
ATOM 2421 C CA . ASP B 1 54 ? 0.357 44.875 15.984 1 92.38 54 ASP B CA 1
ATOM 2422 C C . ASP B 1 54 ? 1.316 44 15.203 1 92.38 54 ASP B C 1
ATOM 2424 O O . ASP B 1 54 ? 1.087 42.781 15.078 1 92.38 54 ASP B O 1
ATOM 2428 N N . ALA B 1 55 ? 2.395 44.5 14.75 1 93.75 55 ALA B N 1
ATOM 2429 C CA . ALA B 1 55 ? 3.279 43.781 13.836 1 93.75 55 ALA B CA 1
ATOM 2430 C C . ALA B 1 55 ? 3.787 42.5 14.469 1 93.75 55 ALA B C 1
ATOM 2432 O O . ALA B 1 55 ? 3.787 41.438 13.828 1 93.75 55 ALA B O 1
ATOM 2433 N N . GLU B 1 56 ? 4.305 42.594 15.727 1 94.62 56 GLU B N 1
ATOM 2434 C CA . GLU B 1 56 ? 4.805 41.406 16.422 1 94.62 56 GLU B CA 1
ATOM 2435 C C . GLU B 1 56 ? 3.701 40.375 16.609 1 94.62 56 GLU B C 1
ATOM 2437 O O . GLU B 1 56 ? 3.92 39.188 16.406 1 94.62 56 GLU B O 1
ATOM 2442 N N . PHE B 1 57 ? 2.564 40.875 17.016 1 96.44 57 PHE B N 1
ATOM 2443 C CA . PHE B 1 57 ? 1.405 40 17.188 1 96.44 57 PHE B CA 1
ATOM 2444 C C . PHE B 1 57 ? 1.045 39.312 15.875 1 96.44 57 PHE B C 1
ATOM 2446 O O . PHE B 1 57 ? 0.834 38.094 15.844 1 96.44 57 PHE B O 1
ATOM 2453 N N . ASP B 1 58 ? 0.994 40 14.797 1 95.75 58 ASP B N 1
ATOM 2454 C CA . ASP B 1 58 ? 0.66 39.469 13.484 1 95.75 58 ASP B CA 1
ATOM 2455 C C . ASP B 1 58 ? 1.678 38.406 13.055 1 95.75 58 ASP B C 1
ATOM 2457 O O . ASP B 1 58 ? 1.312 37.406 12.453 1 95.75 58 ASP B O 1
ATOM 2461 N N . THR B 1 59 ? 2.906 38.688 13.305 1 95.44 59 THR B N 1
ATOM 2462 C CA . THR B 1 59 ? 3.963 37.719 12.977 1 95.44 59 THR B CA 1
ATOM 2463 C C . THR B 1 59 ? 3.756 36.406 13.727 1 95.44 59 THR B C 1
ATOM 2465 O O . THR B 1 59 ? 3.893 35.344 13.148 1 95.44 59 THR B O 1
ATOM 2468 N N . LYS B 1 60 ? 3.41 36.531 15.031 1 96.19 60 LYS B N 1
ATOM 2469 C CA . LYS B 1 60 ? 3.191 35.344 15.844 1 96.19 60 LYS B CA 1
ATOM 2470 C C . LYS B 1 60 ? 1.943 34.594 15.391 1 96.19 60 LYS B C 1
ATOM 2472 O O . LYS B 1 60 ? 1.92 33.344 15.391 1 96.19 60 LYS B O 1
ATOM 2477 N N . VAL B 1 61 ? 0.964 35.312 15.047 1 97 61 VAL B N 1
ATOM 2478 C CA . VAL B 1 61 ? -0.256 34.688 14.555 1 97 61 VAL B CA 1
ATOM 2479 C C . VAL B 1 61 ? 0.043 33.906 13.266 1 97 61 VAL B C 1
ATOM 2481 O O . VAL B 1 61 ? -0.425 32.781 13.078 1 97 61 VAL B O 1
ATOM 2484 N N . SER B 1 62 ? 0.811 34.5 12.391 1 96.31 62 SER B N 1
ATOM 2485 C CA . SER B 1 62 ? 1.205 33.844 11.148 1 96.31 62 SER B CA 1
ATOM 2486 C C . SER B 1 62 ? 1.998 32.594 11.43 1 96.31 62 SER B C 1
ATOM 2488 O O . SER B 1 62 ? 1.795 31.562 10.773 1 96.31 62 SER B O 1
ATOM 2490 N N . LEU B 1 63 ? 2.92 32.688 12.383 1 95.5 63 LEU B N 1
ATOM 2491 C CA . LEU B 1 63 ? 3.693 31.5 12.773 1 95.5 63 LEU B CA 1
ATOM 2492 C C . LEU B 1 63 ? 2.779 30.406 13.312 1 95.5 63 LEU B C 1
ATOM 2494 O O . LEU B 1 63 ? 2.951 29.234 12.969 1 95.5 63 LEU B O 1
ATOM 2498 N N . PHE B 1 64 ? 1.837 30.781 14.109 1 97.75 64 PHE B N 1
ATOM 2499 C CA . PHE B 1 64 ? 0.874 29.828 14.633 1 97.75 64 PHE B CA 1
ATOM 2500 C C . PHE B 1 64 ? 0.132 29.125 13.5 1 97.75 64 PHE B C 1
ATOM 2502 O O . PHE B 1 64 ? -0 27.906 13.5 1 97.75 64 PHE B O 1
ATOM 2509 N N . GLN B 1 65 ? -0.341 29.906 12.594 1 97.56 65 GLN B N 1
ATOM 2510 C CA . GLN B 1 65 ? -1.08 29.344 11.469 1 97.56 65 GLN B CA 1
ATOM 2511 C C . GLN B 1 65 ? -0.22 28.359 10.688 1 97.56 65 GLN B C 1
ATOM 2513 O O . GLN B 1 65 ? -0.704 27.312 10.258 1 97.56 65 GLN B O 1
ATOM 2518 N N . PHE B 1 66 ? 0.947 28.719 10.492 1 96.31 66 PHE B N 1
ATOM 2519 C CA . PHE B 1 66 ? 1.884 27.859 9.789 1 96.31 66 PHE B CA 1
ATOM 2520 C C . PHE B 1 66 ? 2.041 26.531 10.531 1 96.31 66 PHE B C 1
ATOM 2522 O O . PHE B 1 66 ? 1.969 25.453 9.922 1 96.31 66 PHE B O 1
ATOM 2529 N N . VAL B 1 67 ? 2.281 26.609 11.812 1 97.06 67 VAL B N 1
ATOM 2530 C CA . VAL B 1 67 ? 2.463 25.422 12.633 1 97.06 67 VAL B CA 1
ATOM 2531 C C . VAL B 1 67 ? 1.206 24.547 12.578 1 97.06 67 VAL B C 1
ATOM 2533 O O . VAL B 1 67 ? 1.292 23.328 12.445 1 97.06 67 VAL B O 1
ATOM 2536 N N . GLN B 1 68 ? 0.109 25.203 12.695 1 97.69 68 GLN B N 1
ATOM 2537 C CA . GLN B 1 68 ? -1.161 24.484 12.656 1 97.69 68 GLN B CA 1
ATOM 2538 C C . GLN B 1 68 ? -1.343 23.781 11.32 1 97.69 68 GLN B C 1
ATOM 2540 O O . GLN B 1 68 ? -1.609 22.578 11.289 1 97.69 68 GLN B O 1
ATOM 2545 N N . GLU B 1 69 ? -1.129 24.438 10.242 1 96.75 69 GLU B N 1
ATOM 2546 C CA . GLU B 1 69 ? -1.35 23.891 8.906 1 96.75 69 GLU B CA 1
ATOM 2547 C C . GLU B 1 69 ? -0.373 22.766 8.602 1 96.75 69 GLU B C 1
ATOM 2549 O O . GLU B 1 69 ? -0.773 21.703 8.109 1 96.75 69 GLU B O 1
ATOM 2554 N N . THR B 1 70 ? 0.844 22.984 8.867 1 96 70 THR B N 1
ATOM 2555 C CA . THR B 1 70 ? 1.86 21.984 8.539 1 96 70 THR B CA 1
ATOM 2556 C C . THR B 1 70 ? 1.727 20.766 9.438 1 96 70 THR B C 1
ATOM 2558 O O . THR B 1 70 ? 2.035 19.641 9.023 1 96 70 THR B O 1
ATOM 2561 N N . SER B 1 71 ? 1.324 20.984 10.664 1 96.75 71 SER B N 1
ATOM 2562 C CA . SER B 1 71 ? 1.093 19.844 11.547 1 96.75 71 SER B CA 1
ATOM 2563 C C . SER B 1 71 ? -0.088 19 11.07 1 96.75 71 SER B C 1
ATOM 2565 O O . SER B 1 71 ? -0.046 17.781 11.125 1 96.75 71 SER B O 1
ATOM 2567 N N . ASP B 1 72 ? -1.096 19.641 10.594 1 96.31 72 ASP B N 1
ATOM 2568 C CA . ASP B 1 72 ? -2.244 18.938 10.031 1 96.31 72 ASP B CA 1
ATOM 2569 C C . ASP B 1 72 ? -1.848 18.141 8.789 1 96.31 72 ASP B C 1
ATOM 2571 O O . ASP B 1 72 ? -2.258 17 8.625 1 96.31 72 ASP B O 1
ATOM 2575 N N . GLN B 1 73 ? -1.124 18.734 7.98 1 96.12 73 GLN B N 1
ATOM 2576 C CA . GLN B 1 73 ? -0.629 18.062 6.785 1 96.12 73 GLN B CA 1
ATOM 2577 C C . GLN B 1 73 ? 0.214 16.844 7.152 1 96.12 73 GLN B C 1
ATOM 2579 O O . GLN B 1 73 ? 0.069 15.781 6.547 1 96.12 73 GLN B O 1
ATOM 2584 N N . LEU B 1 74 ? 1.061 17.062 8.109 1 95.94 74 LEU B N 1
ATOM 2585 C CA . LEU B 1 74 ? 1.927 15.984 8.555 1 95.94 74 LEU B CA 1
ATOM 2586 C C . LEU B 1 74 ? 1.104 14.812 9.086 1 95.94 74 LEU B C 1
ATOM 2588 O O . LEU B 1 74 ? 1.407 13.656 8.789 1 95.94 74 LEU B O 1
ATOM 2592 N N . LEU B 1 75 ? 0.124 15.148 9.797 1 95.31 75 LEU B N 1
ATOM 2593 C CA . LEU B 1 75 ? -0.758 14.117 10.344 1 95.31 75 LEU B CA 1
ATOM 2594 C C . LEU B 1 75 ? -1.368 13.281 9.227 1 95.31 75 LEU B C 1
ATOM 2596 O O . LEU B 1 75 ? -1.375 12.047 9.297 1 95.31 75 LEU B O 1
ATOM 2600 N N . CYS B 1 76 ? -1.815 13.859 8.211 1 95.62 76 CYS B N 1
ATOM 2601 C CA . CYS B 1 76 ? -2.422 13.172 7.082 1 95.62 76 CYS B CA 1
ATOM 2602 C C . CYS B 1 76 ? -1.397 12.305 6.355 1 95.62 76 CYS B C 1
ATOM 2604 O O . CYS B 1 76 ? -1.664 11.141 6.055 1 95.62 76 CYS B O 1
ATOM 2606 N N . CYS B 1 77 ? -0.271 12.852 6.125 1 94.88 77 CYS B N 1
ATOM 2607 C CA . CYS B 1 77 ? 0.773 12.141 5.395 1 94.88 77 CYS B CA 1
ATOM 2608 C C . CYS B 1 77 ? 1.251 10.922 6.176 1 94.88 77 CYS B C 1
ATOM 2610 O O . CYS B 1 77 ? 1.467 9.859 5.598 1 94.88 77 CYS B O 1
ATOM 2612 N N . VAL B 1 78 ? 1.44 11.117 7.43 1 94.19 78 VAL B N 1
ATOM 2613 C CA . VAL B 1 78 ? 1.907 10.016 8.266 1 94.19 78 VAL B CA 1
ATOM 2614 C C . VAL B 1 78 ? 0.843 8.922 8.32 1 94.19 78 VAL B C 1
ATOM 2616 O O . VAL B 1 78 ? 1.167 7.734 8.328 1 94.19 78 VAL B O 1
ATOM 2619 N N . ASP B 1 79 ? -0.376 9.273 8.391 1 94.38 79 ASP B N 1
ATOM 2620 C CA . ASP B 1 79 ? -1.472 8.312 8.375 1 94.38 79 ASP B CA 1
ATOM 2621 C C . ASP B 1 79 ? -1.442 7.461 7.105 1 94.38 79 ASP B C 1
ATOM 2623 O O . ASP B 1 79 ? -1.527 6.234 7.172 1 94.38 79 ASP B O 1
ATOM 2627 N N . ASP B 1 80 ? -1.296 8.125 6.008 1 94.56 80 ASP B N 1
ATOM 2628 C CA . ASP B 1 80 ? -1.185 7.426 4.73 1 94.56 80 ASP B CA 1
ATOM 2629 C C . ASP B 1 80 ? 0.028 6.496 4.719 1 94.56 80 ASP B C 1
ATOM 2631 O O . ASP B 1 80 ? -0.073 5.344 4.297 1 94.56 80 ASP B O 1
ATOM 2635 N N . TYR B 1 81 ? 1.117 7.016 5.133 1 94.19 81 TYR B N 1
ATOM 2636 C CA . TYR B 1 81 ? 2.361 6.254 5.148 1 94.19 81 TYR B CA 1
ATOM 2637 C C . TYR B 1 81 ? 2.211 4.977 5.965 1 94.19 81 TYR B C 1
ATOM 2639 O O . TYR B 1 81 ? 2.551 3.889 5.496 1 94.19 81 TYR B O 1
ATOM 2647 N N . GLN B 1 82 ? 1.68 5.152 7.105 1 92.12 82 GLN B N 1
ATOM 2648 C CA . GLN B 1 82 ? 1.487 3.998 7.973 1 92.12 82 GLN B CA 1
ATOM 2649 C C . GLN B 1 82 ? 0.537 2.984 7.34 1 92.12 82 GLN B C 1
ATOM 2651 O O . GLN B 1 82 ? 0.746 1.775 7.453 1 92.12 82 GLN B O 1
ATOM 2656 N N . HIS B 1 83 ? -0.461 3.383 6.715 1 93.56 83 HIS B N 1
ATOM 2657 C CA . HIS B 1 83 ? -1.441 2.51 6.078 1 93.56 83 HIS B CA 1
ATOM 2658 C C . HIS B 1 83 ? -0.797 1.662 4.984 1 93.56 83 HIS B C 1
ATOM 2660 O O . HIS B 1 83 ? -0.901 0.434 5.004 1 93.56 83 HIS B O 1
ATOM 2666 N N . TYR B 1 84 ? -0.111 2.297 4.129 1 94.12 84 TYR B N 1
ATOM 2667 C CA . TYR B 1 84 ? 0.475 1.576 3.006 1 94.12 84 TYR B CA 1
ATOM 2668 C C . TYR B 1 84 ? 1.649 0.718 3.463 1 94.12 84 TYR B C 1
ATOM 2670 O O . TYR B 1 84 ? 1.893 -0.356 2.908 1 94.12 84 TYR B O 1
ATOM 2678 N N . LEU B 1 85 ? 2.355 1.188 4.449 1 93.12 85 LEU B N 1
ATOM 2679 C CA . LEU B 1 85 ? 3.398 0.354 5.039 1 93.12 85 LEU B CA 1
ATOM 2680 C C . LEU B 1 85 ? 2.811 -0.939 5.594 1 93.12 85 LEU B C 1
ATOM 2682 O O . LEU B 1 85 ? 3.367 -2.02 5.383 1 93.12 85 LEU B O 1
ATOM 2686 N N . SER B 1 86 ? 1.686 -0.836 6.258 1 93.88 86 SER B N 1
ATOM 2687 C CA . SER B 1 86 ? 1.014 -2 6.828 1 93.88 86 SER B CA 1
ATOM 2688 C C . SER B 1 86 ? 0.55 -2.959 5.734 1 93.88 86 SER B C 1
ATOM 2690 O O . SER B 1 86 ? 0.692 -4.176 5.867 1 93.88 86 SER B O 1
ATOM 2692 N N . GLU B 1 87 ? 0.034 -2.408 4.684 1 95.25 87 GLU B N 1
ATOM 2693 C CA . GLU B 1 87 ? -0.406 -3.23 3.561 1 95.25 87 GLU B CA 1
ATOM 2694 C C . GLU B 1 87 ? 0.769 -3.961 2.918 1 95.25 87 GLU B C 1
ATOM 2696 O O . GLU B 1 87 ? 0.66 -5.141 2.576 1 95.25 87 GLU B O 1
ATOM 2701 N N . LEU B 1 88 ? 1.838 -3.295 2.758 1 94.5 88 LEU B N 1
ATOM 2702 C CA . LEU B 1 88 ? 3.021 -3.906 2.164 1 94.5 88 LEU B CA 1
ATOM 2703 C C . LEU B 1 88 ? 3.541 -5.047 3.033 1 94.5 88 LEU B C 1
ATOM 2705 O O . LEU B 1 88 ? 3.9 -6.109 2.521 1 94.5 88 LEU B O 1
ATOM 2709 N N . VAL B 1 89 ? 3.555 -4.785 4.316 1 94.56 89 VAL B N 1
ATOM 2710 C CA . VAL B 1 89 ? 4.008 -5.809 5.25 1 94.56 89 VAL B CA 1
ATOM 2711 C C . VAL B 1 89 ? 3.15 -7.062 5.094 1 94.56 89 VAL B C 1
ATOM 2713 O O . VAL B 1 89 ? 3.676 -8.18 5.047 1 94.56 89 VAL B O 1
ATOM 2716 N N . GLN B 1 90 ? 1.884 -6.914 4.98 1 95.94 90 GLN B N 1
ATOM 2717 C CA . GLN B 1 90 ? 0.962 -8.039 4.844 1 95.94 90 GLN B CA 1
ATOM 2718 C C . GLN B 1 90 ? 1.219 -8.805 3.551 1 95.94 90 GLN B C 1
ATOM 2720 O O . GLN B 1 90 ? 1.266 -10.039 3.553 1 95.94 90 GLN B O 1
ATOM 2725 N N . VAL B 1 91 ? 1.369 -8.07 2.494 1 95.69 91 VAL B N 1
ATOM 2726 C CA . VAL B 1 91 ? 1.573 -8.695 1.192 1 95.69 91 VAL B CA 1
ATOM 2727 C C . VAL B 1 91 ? 2.92 -9.414 1.17 1 95.69 91 VAL B C 1
ATOM 2729 O O . VAL B 1 91 ? 3.031 -10.523 0.631 1 95.69 91 VAL B O 1
ATOM 2732 N N . GLU B 1 92 ? 3.986 -8.828 1.725 1 94.56 92 GLU B N 1
ATOM 2733 C CA . GLU B 1 92 ? 5.297 -9.461 1.819 1 94.56 92 GLU B CA 1
ATOM 2734 C C . GLU B 1 92 ? 5.234 -10.742 2.646 1 94.56 92 GLU B C 1
ATOM 2736 O O . GLU B 1 92 ? 5.863 -11.75 2.299 1 94.56 92 GLU B O 1
ATOM 2741 N N . PHE B 1 93 ? 4.508 -10.641 3.701 1 96.31 93 PHE B N 1
ATOM 2742 C CA . PHE B 1 93 ? 4.344 -11.805 4.562 1 96.31 93 PHE B CA 1
ATOM 2743 C C . PHE B 1 93 ? 3.654 -12.945 3.814 1 96.31 93 PHE B C 1
ATOM 2745 O O . PHE B 1 93 ? 4.094 -14.094 3.879 1 96.31 93 PHE B O 1
ATOM 2752 N N . GLU B 1 94 ? 2.609 -12.641 3.092 1 96.25 94 GLU B N 1
ATOM 2753 C CA . GLU B 1 94 ? 1.878 -13.641 2.318 1 96.25 94 GLU B CA 1
ATOM 2754 C C . GLU B 1 94 ? 2.764 -14.258 1.244 1 96.25 94 GLU B C 1
ATOM 2756 O O . GLU B 1 94 ? 2.74 -15.477 1.038 1 96.25 94 GLU B O 1
ATOM 2761 N N . LEU B 1 95 ? 3.473 -13.453 0.579 1 96.19 95 LEU B N 1
ATOM 2762 C CA . LEU B 1 95 ? 4.391 -13.945 -0.443 1 96.19 95 LEU B CA 1
ATOM 2763 C C . LEU B 1 95 ? 5.457 -14.844 0.172 1 96.19 95 LEU B C 1
ATOM 2765 O O . LEU B 1 95 ? 5.762 -15.914 -0.365 1 96.19 95 LEU B O 1
ATOM 2769 N N . SER B 1 96 ? 5.992 -14.398 1.297 1 96.69 96 SER B N 1
ATOM 2770 C CA . SER B 1 96 ? 6.988 -15.195 2.008 1 96.69 96 SER B CA 1
ATOM 2771 C C . SER B 1 96 ? 6.426 -16.547 2.402 1 96.69 96 SER B C 1
ATOM 2773 O O . SER B 1 96 ? 7.066 -17.578 2.182 1 96.69 96 SER B O 1
ATOM 2775 N N . LYS B 1 97 ? 5.273 -16.547 2.924 1 97.25 97 LYS B N 1
ATOM 2776 C CA . LYS B 1 97 ? 4.621 -17.781 3.348 1 97.25 97 LYS B CA 1
ATOM 2777 C C . LYS B 1 97 ? 4.371 -18.703 2.16 1 97.25 97 LYS B C 1
ATOM 2779 O O . LYS B 1 97 ? 4.648 -19.906 2.232 1 97.25 97 LYS B O 1
ATOM 2784 N N . MET B 1 98 ? 3.826 -18.141 1.094 1 96.81 98 MET B N 1
ATOM 2785 C CA . MET B 1 98 ? 3.547 -18.906 -0.116 1 96.81 98 MET B CA 1
ATOM 2786 C C . MET B 1 98 ? 4.816 -19.547 -0.656 1 96.81 98 MET B C 1
ATOM 2788 O O . MET B 1 98 ? 4.82 -20.734 -0.987 1 96.81 98 MET B O 1
ATOM 2792 N N . LEU B 1 99 ? 5.906 -18.828 -0.707 1 96.56 99 LEU B N 1
ATOM 2793 C CA . LEU B 1 99 ? 7.176 -19.328 -1.227 1 96.56 99 LEU B CA 1
ATOM 2794 C C . LEU B 1 99 ? 7.746 -20.406 -0.315 1 96.56 99 LEU B C 1
ATOM 2796 O O . LEU B 1 99 ? 8.289 -21.406 -0.793 1 96.56 99 LEU B O 1
ATOM 2800 N N . LYS B 1 100 ? 7.641 -20.172 0.975 1 96.81 100 LYS B N 1
ATOM 2801 C CA . LYS B 1 100 ? 8.141 -21.141 1.934 1 96.81 100 LYS B CA 1
ATOM 2802 C C . LYS B 1 100 ? 7.383 -22.469 1.812 1 96.81 100 LYS B C 1
ATOM 2804 O O . LYS B 1 100 ? 7.996 -23.531 1.742 1 96.81 100 LYS B O 1
ATOM 2809 N N . GLU B 1 101 ? 6.105 -22.375 1.739 1 96.81 101 GLU B N 1
ATOM 2810 C CA . GLU B 1 101 ? 5.258 -23.562 1.67 1 96.81 101 GLU B CA 1
ATOM 2811 C C . GLU B 1 101 ? 5.461 -24.312 0.354 1 96.81 101 GLU B C 1
ATOM 2813 O O . GLU B 1 101 ? 5.711 -25.516 0.35 1 96.81 101 GLU B O 1
ATOM 2818 N N . ASN B 1 102 ? 5.379 -23.609 -0.738 1 95.38 102 ASN B N 1
ATOM 2819 C CA . ASN B 1 102 ? 5.539 -24.219 -2.051 1 95.38 102 ASN B CA 1
ATOM 2820 C C . ASN B 1 102 ? 6.969 -24.703 -2.273 1 95.38 102 ASN B C 1
ATOM 2822 O O . ASN B 1 102 ? 7.188 -25.75 -2.887 1 95.38 102 ASN B O 1
ATOM 2826 N N . GLY B 1 103 ? 7.914 -23.938 -1.777 1 94.62 103 GLY B N 1
ATOM 2827 C CA . GLY B 1 103 ? 9.305 -24.359 -1.869 1 94.62 103 GLY B CA 1
ATOM 2828 C C . GLY B 1 103 ? 9.594 -25.625 -1.101 1 94.62 103 GLY B C 1
ATOM 2829 O O . GLY B 1 103 ? 10.359 -26.484 -1.564 1 94.62 103 GLY B O 1
ATOM 2830 N N . GLY B 1 104 ? 9.008 -25.734 0.063 1 94.31 104 GLY B N 1
ATOM 2831 C CA . GLY B 1 104 ? 9.164 -26.938 0.862 1 94.31 104 GLY B CA 1
ATOM 2832 C C . GLY B 1 104 ? 8.555 -28.172 0.218 1 94.31 104 GLY B C 1
ATOM 2833 O O . GLY B 1 104 ? 9.031 -29.281 0.421 1 94.31 104 GLY B O 1
ATOM 2834 N N . ALA B 1 105 ? 7.562 -27.984 -0.584 1 93.31 105 ALA B N 1
ATOM 2835 C CA . ALA B 1 105 ? 6.844 -29.078 -1.219 1 93.31 105 ALA B CA 1
ATOM 2836 C C . ALA B 1 105 ? 7.5 -29.484 -2.537 1 93.31 105 ALA B C 1
ATOM 2838 O O . ALA B 1 105 ? 7.207 -30.547 -3.092 1 93.31 105 ALA B O 1
ATOM 2839 N N . GLU B 1 106 ? 8.398 -28.625 -2.99 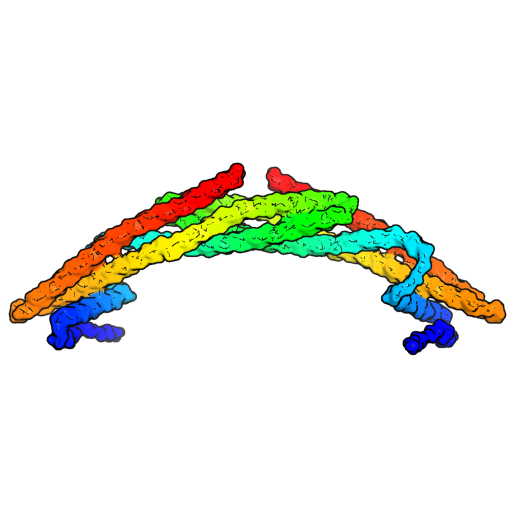1 90.56 106 GLU B N 1
ATOM 2840 C CA . GLU B 1 106 ? 9.023 -28.859 -4.289 1 90.56 106 GLU B CA 1
ATOM 2841 C C . GLU B 1 106 ? 10.43 -29.422 -4.133 1 90.56 106 GLU B C 1
ATOM 2843 O O . GLU B 1 106 ? 11.312 -28.766 -3.584 1 90.56 106 GLU B O 1
ATOM 2848 N N . ALA B 1 107 ? 10.633 -30.625 -4.648 1 86.19 107 ALA B N 1
ATOM 2849 C CA . ALA B 1 107 ? 11.898 -31.328 -4.473 1 86.19 107 ALA B CA 1
ATOM 2850 C C . ALA B 1 107 ? 12.922 -30.891 -5.516 1 86.19 107 ALA B C 1
ATOM 2852 O O . ALA B 1 107 ? 14.055 -31.375 -5.523 1 86.19 107 ALA B O 1
ATOM 2853 N N . THR B 1 108 ? 12.688 -29.906 -6.293 1 88.06 108 THR B N 1
ATOM 2854 C CA . THR B 1 108 ? 13.602 -29.453 -7.336 1 88.06 108 THR B CA 1
ATOM 2855 C C . THR B 1 108 ? 14.453 -28.297 -6.832 1 88.06 108 THR B C 1
ATOM 2857 O O . THR B 1 108 ? 14.281 -27.828 -5.703 1 88.06 108 THR B O 1
ATOM 2860 N N . ALA B 1 109 ? 15.406 -27.875 -7.645 1 89.75 109 ALA B N 1
ATOM 2861 C CA . ALA B 1 109 ? 16.266 -26.734 -7.332 1 89.75 109 ALA B CA 1
ATOM 2862 C C . ALA B 1 109 ? 15.445 -25.453 -7.227 1 89.75 109 ALA B C 1
ATOM 2864 O O . ALA B 1 109 ? 15.805 -24.531 -6.477 1 89.75 109 ALA B O 1
ATOM 2865 N N . ALA B 1 110 ? 14.367 -25.359 -7.926 1 91.62 110 ALA B N 1
ATOM 2866 C CA . ALA B 1 110 ? 13.477 -24.203 -7.855 1 91.62 110 ALA B CA 1
ATOM 2867 C C . ALA B 1 110 ? 12.906 -24.031 -6.453 1 91.62 110 ALA B C 1
ATOM 2869 O O . ALA B 1 110 ? 12.766 -22.906 -5.965 1 91.62 110 ALA B O 1
ATOM 2870 N N . GLY B 1 111 ? 12.664 -25.141 -5.867 1 93 111 GLY B N 1
ATOM 2871 C CA . GLY B 1 111 ? 12.164 -25.109 -4.5 1 93 111 GLY B CA 1
ATOM 2872 C C . GLY B 1 111 ? 13.133 -24.469 -3.525 1 93 111 GLY B C 1
ATOM 2873 O O . GLY B 1 111 ? 12.734 -23.688 -2.658 1 93 111 GLY B O 1
ATOM 2874 N N . ARG B 1 112 ? 14.367 -24.766 -3.691 1 92.25 112 ARG B N 1
ATOM 2875 C CA . ARG B 1 112 ? 15.398 -24.203 -2.83 1 92.25 112 ARG B CA 1
ATOM 2876 C C . ARG B 1 112 ? 15.492 -22.688 -2.992 1 92.25 112 ARG B C 1
ATOM 2878 O O . ARG B 1 112 ? 15.656 -21.953 -2.01 1 92.25 112 ARG B O 1
ATOM 2885 N N . ILE B 1 113 ? 15.383 -22.234 -4.156 1 91.94 113 ILE B N 1
ATOM 2886 C CA . ILE B 1 113 ? 15.422 -20.812 -4.445 1 91.94 113 ILE B CA 1
ATOM 2887 C C . ILE B 1 113 ? 14.219 -20.125 -3.801 1 91.94 113 ILE B C 1
ATOM 2889 O O . ILE B 1 113 ? 14.352 -19.047 -3.209 1 91.94 113 ILE B O 1
ATOM 2893 N N . MET B 1 114 ? 13.07 -20.766 -3.906 1 93.81 114 MET B N 1
ATOM 2894 C CA . MET B 1 114 ? 11.859 -20.219 -3.309 1 93.81 114 MET B CA 1
ATOM 2895 C C . MET B 1 114 ? 12.023 -20.047 -1.802 1 93.81 114 MET B C 1
ATOM 2897 O O . MET B 1 114 ? 11.68 -19 -1.249 1 93.81 114 MET B O 1
ATOM 2901 N N . ILE B 1 115 ? 12.633 -21.047 -1.199 1 95.12 115 ILE B N 1
ATOM 2902 C CA . ILE B 1 115 ? 12.836 -21 0.246 1 95.12 115 ILE B CA 1
ATOM 2903 C C . ILE B 1 115 ? 13.82 -19.906 0.608 1 95.12 115 ILE B C 1
ATOM 2905 O O . ILE B 1 115 ? 13.617 -19.172 1.585 1 95.12 115 ILE B O 1
ATOM 2909 N N . ALA B 1 116 ? 14.844 -19.734 -0.171 1 93 116 ALA B N 1
ATOM 2910 C CA . ALA B 1 116 ? 15.828 -18.688 0.071 1 93 116 ALA B CA 1
ATOM 2911 C C . ALA B 1 116 ? 15.188 -17.297 -0.021 1 93 116 ALA B C 1
ATOM 2913 O O . ALA B 1 116 ? 15.422 -16.438 0.833 1 93 116 ALA B O 1
ATOM 2914 N N . VAL B 1 117 ? 14.375 -17.078 -1.015 1 92.12 117 VAL B N 1
ATOM 2915 C CA . VAL B 1 117 ? 13.703 -15.797 -1.209 1 92.12 117 VAL B CA 1
ATOM 2916 C C . VAL B 1 117 ? 12.703 -15.562 -0.082 1 92.12 117 VAL B C 1
ATOM 2918 O O . VAL B 1 117 ? 12.57 -14.445 0.418 1 92.12 117 VAL B O 1
ATOM 2921 N N . ALA B 1 118 ? 12.062 -16.625 0.331 1 94.81 118 ALA B N 1
ATOM 2922 C CA . ALA B 1 118 ? 11.109 -16.531 1.437 1 94.81 118 ALA B CA 1
ATOM 2923 C C . ALA B 1 118 ? 11.789 -16 2.697 1 94.81 118 ALA B C 1
ATOM 2925 O O . ALA B 1 118 ? 11.219 -15.156 3.404 1 94.81 118 ALA B O 1
ATOM 2926 N N . ARG B 1 119 ? 12.977 -16.422 2.912 1 94.25 119 ARG B N 1
ATOM 2927 C CA . ARG B 1 119 ? 13.727 -16 4.094 1 94.25 119 ARG B CA 1
ATOM 2928 C C . ARG B 1 119 ? 14.07 -14.523 4.031 1 94.25 119 ARG B C 1
ATOM 2930 O O . ARG B 1 119 ? 13.953 -13.805 5.031 1 94.25 119 ARG B O 1
ATOM 2937 N N . VAL B 1 120 ? 14.492 -14.094 2.916 1 90.19 120 VAL B N 1
ATOM 2938 C CA . VAL B 1 120 ? 14.844 -12.695 2.725 1 90.19 120 VAL B CA 1
ATOM 2939 C C . VAL B 1 120 ? 13.602 -11.82 2.904 1 90.19 120 VAL B C 1
ATOM 2941 O O . VAL B 1 120 ? 13.672 -10.758 3.531 1 90.19 120 VAL B O 1
ATOM 2944 N N . LEU B 1 121 ? 12.492 -12.297 2.355 1 92.5 121 LEU B N 1
ATOM 2945 C CA . LEU B 1 121 ? 11.242 -11.555 2.494 1 92.5 121 LEU B CA 1
ATOM 2946 C C . LEU B 1 121 ? 10.812 -11.484 3.955 1 92.5 121 LEU B C 1
ATOM 2948 O O . LEU B 1 121 ? 10.312 -10.453 4.41 1 92.5 121 LEU B O 1
ATOM 2952 N N . ALA B 1 122 ? 11.016 -12.562 4.629 1 93.62 122 ALA B N 1
ATOM 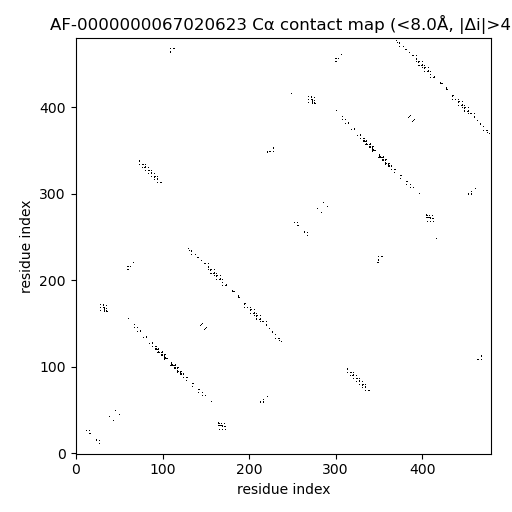2953 C CA . ALA B 1 122 ? 10.672 -12.586 6.047 1 93.62 122 ALA B CA 1
ATOM 2954 C C . ALA B 1 122 ? 11.5 -11.57 6.828 1 93.62 122 ALA B C 1
ATOM 2956 O O . ALA B 1 122 ? 10.984 -10.898 7.727 1 93.62 122 ALA B O 1
ATOM 2957 N N . LEU B 1 123 ? 12.742 -11.438 6.469 1 91.75 123 LEU B N 1
ATOM 2958 C CA . LEU B 1 123 ? 13.602 -10.43 7.09 1 91.75 123 LEU B CA 1
ATOM 2959 C C . LEU B 1 123 ? 13.109 -9.023 6.762 1 91.75 123 LEU B C 1
ATOM 2961 O O . LEU B 1 123 ? 13.117 -8.148 7.625 1 91.75 123 LEU B O 1
ATOM 2965 N N . SER B 1 124 ? 12.727 -8.875 5.555 1 89.12 124 SER B N 1
ATOM 2966 C CA . SER B 1 124 ? 12.188 -7.586 5.133 1 89.12 124 SER B CA 1
ATOM 2967 C C . SER B 1 124 ? 10.93 -7.23 5.926 1 89.12 124 SER B C 1
ATOM 2969 O O . SER B 1 124 ? 10.781 -6.094 6.379 1 89.12 124 SER B O 1
ATOM 2971 N N . VAL B 1 125 ? 10.117 -8.188 6.105 1 92.75 125 VAL B N 1
ATOM 2972 C CA . VAL B 1 125 ? 8.898 -8.008 6.883 1 92.75 125 VAL B CA 1
ATOM 2973 C C . VAL B 1 125 ? 9.242 -7.582 8.305 1 92.75 125 VAL B C 1
ATOM 2975 O O . VAL B 1 125 ? 8.664 -6.633 8.836 1 92.75 125 VAL B O 1
ATOM 2978 N N . HIS B 1 126 ? 10.195 -8.195 8.867 1 91.62 126 HIS B N 1
ATOM 2979 C CA . HIS B 1 126 ? 10.617 -7.887 10.227 1 91.62 126 HIS B CA 1
ATOM 2980 C C . HIS B 1 126 ? 11.133 -6.453 10.328 1 91.62 126 HIS B C 1
ATOM 2982 O O . HIS B 1 126 ? 10.773 -5.723 11.258 1 91.62 126 HIS B O 1
ATOM 2988 N N . HIS B 1 127 ? 11.922 -6.07 9.398 1 86.75 127 HIS B N 1
ATOM 2989 C CA . HIS B 1 127 ? 12.469 -4.719 9.375 1 86.75 127 HIS B CA 1
ATOM 2990 C C . HIS B 1 127 ? 11.359 -3.678 9.258 1 86.75 127 HIS B C 1
ATOM 2992 O O . HIS B 1 127 ? 11.391 -2.652 9.945 1 86.75 127 HIS B O 1
ATOM 2998 N N . ARG B 1 128 ? 10.445 -3.951 8.453 1 88.88 128 ARG B N 1
ATOM 2999 C CA . ARG B 1 128 ? 9.352 -3.006 8.258 1 88.88 128 ARG B CA 1
ATOM 3000 C C . ARG B 1 128 ? 8.5 -2.893 9.523 1 88.88 128 ARG B C 1
ATOM 3002 O O . ARG B 1 128 ? 8.039 -1.803 9.867 1 88.88 128 ARG B O 1
ATOM 3009 N N . LEU B 1 129 ? 8.32 -3.992 10.164 1 88.75 129 LEU B N 1
ATOM 3010 C CA . LEU B 1 129 ? 7.566 -3.988 11.406 1 88.75 129 LEU B CA 1
ATOM 3011 C C . LEU B 1 129 ? 8.273 -3.158 12.477 1 88.75 129 LEU B C 1
ATOM 3013 O O . LEU B 1 129 ? 7.625 -2.486 13.281 1 88.75 129 LEU B O 1
ATOM 3017 N N . GLN B 1 130 ? 9.586 -3.111 12.438 1 87.62 130 GLN B N 1
ATOM 3018 C CA . GLN B 1 130 ? 10.383 -2.336 13.383 1 87.62 130 GLN B CA 1
ATOM 3019 C C . GLN B 1 130 ? 10.188 -0.838 13.172 1 87.62 130 GLN B C 1
ATOM 3021 O O . GLN B 1 130 ? 10.211 -0.06 14.125 1 87.62 130 GLN B O 1
ATOM 3026 N N . ILE B 1 131 ? 9.953 -0.473 11.938 1 84.56 131 ILE B N 1
ATOM 3027 C CA . ILE B 1 131 ? 9.773 0.935 11.602 1 84.56 131 ILE B CA 1
ATOM 3028 C C . ILE B 1 131 ? 8.336 1.356 11.906 1 84.56 131 ILE B C 1
ATOM 3030 O O . ILE B 1 131 ? 8.086 2.51 12.266 1 84.56 131 ILE B O 1
ATOM 3034 N N . ARG B 1 132 ? 7.453 0.445 11.875 1 88.06 132 ARG B N 1
ATOM 3035 C CA . ARG B 1 132 ? 6.031 0.738 12.023 1 88.06 132 ARG B CA 1
ATOM 3036 C C . ARG B 1 132 ? 5.707 1.179 13.445 1 88.06 132 ARG B C 1
ATOM 3038 O O . ARG B 1 132 ? 4.926 2.109 13.648 1 88.06 132 ARG B O 1
ATOM 3045 N N . ASN B 1 133 ? 6.359 0.637 14.414 1 86.56 133 ASN B N 1
ATOM 3046 C CA . ASN B 1 133 ? 6.023 0.917 15.805 1 86.56 133 ASN B CA 1
ATOM 3047 C C . ASN B 1 133 ? 6.344 2.361 16.172 1 86.56 133 ASN B C 1
ATOM 3049 O O . ASN B 1 133 ? 5.469 3.094 16.656 1 86.56 133 ASN B O 1
ATOM 3053 N N . PRO B 1 134 ? 7.602 2.771 15.922 1 87.69 134 PRO B N 1
ATOM 3054 C CA . PRO B 1 134 ? 7.891 4.18 16.188 1 87.69 134 PRO B CA 1
ATOM 3055 C C . PRO B 1 134 ? 7.004 5.129 15.391 1 87.69 134 PRO B C 1
ATOM 3057 O O . PRO B 1 134 ? 6.641 6.203 15.883 1 87.69 134 PRO B O 1
ATOM 3060 N N . LEU B 1 135 ? 6.633 4.789 14.211 1 89.19 135 LEU B N 1
ATOM 3061 C CA . LEU B 1 135 ? 5.789 5.625 13.367 1 89.19 135 LEU B CA 1
ATOM 3062 C C . LEU B 1 135 ? 4.391 5.758 13.961 1 89.19 135 LEU B C 1
ATOM 3064 O O . LEU B 1 135 ? 3.818 6.852 13.977 1 89.19 135 LEU B O 1
ATOM 3068 N N . LEU B 1 136 ? 3.881 4.672 14.492 1 90.62 136 LEU B N 1
ATOM 3069 C CA . LEU B 1 136 ? 2.566 4.676 15.125 1 90.62 136 LEU B CA 1
ATOM 3070 C C . LEU B 1 136 ? 2.578 5.523 16.391 1 90.62 136 LEU B C 1
ATOM 3072 O O . LEU B 1 136 ? 1.632 6.273 16.656 1 90.62 136 LEU B O 1
ATOM 3076 N N . ARG B 1 137 ? 3.619 5.402 17.078 1 91.25 137 ARG B N 1
ATOM 3077 C CA . ARG B 1 137 ? 3.762 6.219 18.281 1 91.25 137 ARG B CA 1
ATOM 3078 C C . ARG B 1 137 ? 3.828 7.699 17.938 1 91.25 137 ARG B C 1
ATOM 3080 O O . ARG B 1 137 ? 3.15 8.523 18.562 1 91.25 137 ARG B O 1
ATOM 3087 N N . PHE B 1 138 ? 4.637 8.016 16.984 1 93.25 138 PHE B N 1
ATOM 3088 C CA . PHE B 1 138 ? 4.746 9.398 16.531 1 93.25 138 PHE B CA 1
ATOM 3089 C C . PHE B 1 138 ? 3.393 9.938 16.094 1 93.25 138 PHE B C 1
ATOM 3091 O O . PHE B 1 138 ? 3.033 11.07 16.406 1 93.25 138 PHE B O 1
ATOM 3098 N N . PHE B 1 139 ? 2.66 9.117 15.391 1 93.5 139 PHE B N 1
ATOM 3099 C CA . PHE B 1 139 ? 1.332 9.508 14.93 1 93.5 139 PHE B CA 1
ATOM 3100 C C . PHE B 1 139 ? 0.428 9.852 16.109 1 93.5 139 PHE B C 1
ATOM 3102 O O . PHE B 1 139 ? -0.287 10.852 16.078 1 93.5 139 PHE B O 1
ATOM 3109 N N . GLY B 1 140 ? 0.469 9.047 17.078 1 95 140 GLY B N 1
ATOM 3110 C CA . GLY B 1 140 ? -0.324 9.297 18.266 1 95 140 GLY B CA 1
ATOM 3111 C C . GLY B 1 140 ? 0.052 10.586 18.984 1 95 140 GLY B C 1
ATOM 3112 O O . GLY B 1 140 ? -0.82 11.367 19.359 1 95 140 GLY B O 1
ATOM 3113 N N . GLU B 1 141 ? 1.331 10.781 19.141 1 95.44 141 GLU B N 1
ATOM 3114 C CA . GLU B 1 141 ? 1.828 11.984 19.797 1 95.44 141 GLU B CA 1
ATOM 3115 C C . GLU B 1 141 ? 1.477 13.234 19 1 95.44 141 GLU B C 1
ATOM 3117 O O . GLU B 1 141 ? 1.111 14.266 19.562 1 95.44 141 GLU B O 1
ATOM 3122 N N . LEU B 1 142 ? 1.636 13.117 17.672 1 96.06 142 LEU B N 1
ATOM 3123 C CA . LEU B 1 142 ? 1.283 14.227 16.797 1 96.06 142 LEU B CA 1
ATOM 3124 C C . LEU B 1 142 ? -0.205 14.547 16.891 1 96.06 142 LEU B C 1
ATOM 3126 O O . LEU B 1 142 ? -0.595 15.711 16.875 1 96.06 142 LEU B O 1
ATOM 3130 N N . HIS B 1 143 ? -0.996 13.508 17 1 96.12 143 HIS B N 1
ATOM 3131 C CA . HIS B 1 143 ? -2.436 13.68 17.156 1 96.12 143 HIS B CA 1
ATOM 3132 C C . HIS B 1 143 ? -2.764 14.422 18.438 1 96.12 143 HIS B C 1
ATOM 3134 O O . HIS B 1 143 ? -3.574 15.352 18.438 1 96.12 143 HIS B O 1
ATOM 3140 N N . VAL B 1 144 ? -2.182 14.094 19.5 1 96.88 144 VAL B N 1
ATOM 3141 C CA . VAL B 1 144 ? -2.375 14.758 20.781 1 96.88 144 VAL B CA 1
ATOM 3142 C C . VAL B 1 144 ? -1.917 16.219 20.688 1 96.88 144 VAL B C 1
ATOM 3144 O O . VAL B 1 144 ? -2.604 17.125 21.156 1 96.88 144 VAL B O 1
ATOM 3147 N N . PHE B 1 145 ? -0.73 16.438 20.094 1 97.69 145 PHE B N 1
ATOM 3148 C CA . PHE B 1 145 ? -0.209 17.781 19.891 1 97.69 145 PHE B CA 1
ATOM 3149 C C . PHE B 1 145 ? -1.224 18.656 19.156 1 97.69 145 PHE B C 1
ATOM 3151 O O . PHE B 1 145 ? -1.465 19.797 19.547 1 97.69 145 PHE B O 1
ATOM 3158 N N . THR B 1 146 ? -1.841 18.125 18.109 1 96.81 146 THR B N 1
ATOM 3159 C CA . THR B 1 146 ? -2.797 18.875 17.297 1 96.81 146 THR B CA 1
ATOM 3160 C C . THR B 1 146 ? -4.09 19.109 18.062 1 96.81 146 THR B C 1
ATOM 3162 O O . THR B 1 146 ? -4.625 20.219 18.078 1 96.81 146 THR B O 1
ATOM 3165 N N . GLU B 1 147 ? -4.566 18.141 18.828 1 96.38 147 GLU B N 1
ATOM 3166 C CA . GLU B 1 147 ? -5.871 18.203 19.469 1 96.38 147 GLU B CA 1
ATOM 3167 C C . GLU B 1 147 ? -5.809 18.984 20.781 1 96.38 147 GLU B C 1
ATOM 3169 O O . GLU B 1 147 ? -6.812 19.547 21.219 1 96.38 147 GLU B O 1
ATOM 3174 N N . ARG B 1 148 ? -4.66 19.062 21.344 1 96.62 148 ARG B N 1
ATOM 3175 C CA . ARG B 1 148 ? -4.559 19.734 22.641 1 96.62 148 ARG B CA 1
ATOM 3176 C C . ARG B 1 148 ? -3.791 21.047 22.531 1 96.62 148 ARG B C 1
ATOM 3178 O O . ARG B 1 148 ? -4.383 22.125 22.578 1 96.62 148 ARG B O 1
ATOM 3185 N N . ALA B 1 149 ? -2.48 20.922 22.188 1 97.56 149 ALA B N 1
ATOM 3186 C CA . ALA B 1 149 ? -1.621 22.094 22.203 1 97.56 149 ALA B CA 1
ATOM 3187 C C . ALA B 1 149 ? -2.07 23.109 21.156 1 97.56 149 ALA B C 1
ATOM 3189 O O . ALA B 1 149 ? -2.223 24.297 21.453 1 97.56 149 ALA B O 1
ATOM 3190 N N . ILE B 1 150 ? -2.303 22.641 19.891 1 98.31 150 ILE B N 1
ATOM 3191 C CA . ILE B 1 150 ? -2.682 23.547 18.812 1 98.31 150 ILE B CA 1
ATOM 3192 C C . ILE B 1 150 ? -4.07 24.125 19.078 1 98.31 150 ILE B C 1
ATOM 3194 O O . ILE B 1 150 ? -4.293 25.328 18.922 1 98.31 150 ILE B O 1
ATOM 3198 N N . LEU B 1 151 ? -4.98 23.281 19.562 1 97.31 151 LEU B N 1
ATOM 3199 C CA . LEU B 1 151 ? -6.336 23.75 19.812 1 97.31 151 LEU B CA 1
ATOM 3200 C C . LEU B 1 151 ? -6.355 24.766 20.953 1 97.31 151 LEU B C 1
ATOM 3202 O O . LEU B 1 151 ? -7.062 25.766 20.875 1 97.31 151 LEU B O 1
ATOM 3206 N N . ASP B 1 152 ? -5.633 24.531 21.969 1 97.06 152 ASP B N 1
ATOM 3207 C CA . ASP B 1 152 ? -5.527 25.469 23.078 1 97.06 152 ASP B CA 1
ATOM 3208 C C . ASP B 1 152 ? -4.973 26.812 22.625 1 97.06 152 ASP B C 1
ATOM 3210 O O . ASP B 1 152 ? -5.496 27.859 22.984 1 97.06 152 ASP B O 1
ATOM 3214 N N . CYS B 1 153 ? -3.932 26.75 21.844 1 98.06 153 CYS B N 1
ATOM 3215 C CA . CYS B 1 153 ? -3.334 27.969 21.312 1 98.06 153 CYS B CA 1
ATOM 3216 C C . CYS B 1 153 ? -4.305 28.703 20.391 1 98.06 153 CYS B C 1
ATOM 3218 O O . CYS B 1 153 ? -4.383 29.922 20.406 1 98.06 153 CYS B O 1
ATOM 3220 N N . ALA B 1 154 ? -5.07 27.906 19.609 1 98.06 154 ALA B N 1
ATOM 3221 C CA . ALA B 1 154 ? -6.059 28.469 18.688 1 98.06 154 ALA B CA 1
ATOM 3222 C C . ALA B 1 154 ? -7.102 29.297 19.453 1 98.06 154 ALA B C 1
ATOM 3224 O O . ALA B 1 154 ? -7.492 30.375 19 1 98.06 154 ALA B O 1
ATOM 3225 N N . ASP B 1 155 ? -7.469 28.828 20.562 1 97.44 155 ASP B N 1
ATOM 3226 C CA . ASP B 1 155 ? -8.453 29.531 21.375 1 97.44 155 ASP B CA 1
ATOM 3227 C C . ASP B 1 155 ? -7.934 30.891 21.828 1 97.44 155 ASP B C 1
ATOM 3229 O O . ASP B 1 155 ? -8.664 31.891 21.797 1 97.44 155 ASP B O 1
ATOM 3233 N N . THR B 1 156 ? -6.727 30.875 22.234 1 97.81 156 THR B N 1
ATOM 3234 C CA . THR B 1 156 ? -6.105 32.125 22.703 1 97.81 156 THR B CA 1
ATOM 3235 C C . THR B 1 156 ? -5.953 33.094 21.547 1 97.81 156 THR B C 1
ATOM 3237 O O . THR B 1 156 ? -6.246 34.281 21.703 1 97.81 156 THR B O 1
ATOM 3240 N N . VAL B 1 157 ? -5.484 32.625 20.391 1 98.06 157 VAL B N 1
ATOM 3241 C CA . VAL B 1 157 ? -5.309 33.438 19.219 1 98.06 157 VAL B CA 1
ATOM 3242 C C . VAL B 1 157 ? -6.652 34.031 18.797 1 98.06 157 VAL B C 1
ATOM 3244 O O . VAL B 1 157 ? -6.75 35.25 18.516 1 98.06 157 VAL B O 1
ATOM 3247 N N . ASP B 1 158 ? -7.688 33.25 18.844 1 97.19 158 ASP B N 1
ATOM 3248 C CA . ASP B 1 158 ? -9.023 33.719 18.469 1 97.19 158 ASP B CA 1
ATOM 3249 C C . ASP B 1 158 ? -9.531 34.781 19.422 1 97.19 158 ASP B C 1
ATOM 3251 O O . ASP B 1 158 ? -10.133 35.781 19 1 97.19 158 ASP B O 1
ATOM 3255 N N . ALA B 1 159 ? -9.328 34.594 20.672 1 97.69 159 ALA B N 1
ATOM 3256 C CA . ALA B 1 159 ? -9.734 35.562 21.688 1 97.69 159 ALA B CA 1
ATOM 3257 C C . ALA B 1 159 ? -9.016 36.875 21.484 1 97.69 159 ALA B C 1
ATOM 3259 O O . ALA B 1 159 ? -9.633 37.938 21.609 1 97.69 159 ALA B O 1
ATOM 3260 N N . ALA B 1 160 ? -7.742 36.781 21.141 1 97.44 160 ALA B N 1
ATOM 3261 C CA . ALA B 1 160 ? -6.957 37.969 20.922 1 97.44 160 ALA B CA 1
ATOM 3262 C C . ALA B 1 160 ? -7.457 38.75 19.688 1 97.44 160 ALA B C 1
ATOM 3264 O O . ALA B 1 160 ? -7.555 39.969 19.703 1 97.44 160 ALA B O 1
ATOM 3265 N N . GLU B 1 161 ? -7.754 38.031 18.672 1 96 161 GLU B N 1
ATOM 3266 C CA . GLU B 1 161 ? -8.266 38.656 17.453 1 96 161 GLU B CA 1
ATOM 3267 C C . GLU B 1 161 ? -9.617 39.312 17.703 1 96 161 GLU B C 1
ATOM 3269 O O . GLU B 1 161 ? -9.883 40.406 17.203 1 96 161 GLU B O 1
ATOM 3274 N N . LYS B 1 162 ? -10.477 38.719 18.469 1 94.62 162 LYS B N 1
ATOM 3275 C CA . LYS B 1 162 ? -11.758 39.281 18.844 1 94.62 162 LYS B CA 1
ATOM 3276 C C . LYS B 1 162 ? -11.555 40.562 19.672 1 94.62 162 LYS B C 1
ATOM 3278 O O . LYS B 1 162 ? -12.242 41.562 19.438 1 94.62 162 LYS B O 1
ATOM 3283 N N . ALA B 1 163 ? -10.633 40.438 20.594 1 96 163 ALA B N 1
ATOM 3284 C CA . ALA B 1 163 ? -10.32 41.594 21.422 1 96 163 ALA B CA 1
ATOM 3285 C C . ALA B 1 163 ? -9.789 42.75 20.562 1 96 163 ALA B C 1
ATOM 3287 O O . ALA B 1 163 ? -10.086 43.906 20.828 1 96 163 ALA B O 1
ATOM 3288 N N . ARG B 1 164 ? -8.945 42.406 19.578 1 95.81 164 ARG B N 1
ATOM 3289 C CA . ARG B 1 164 ? -8.422 43.406 18.672 1 95.81 164 ARG B CA 1
ATOM 3290 C C . ARG B 1 164 ? -9.555 44.125 17.953 1 95.81 164 ARG B C 1
ATOM 3292 O O . ARG B 1 164 ? -9.547 45.375 17.844 1 95.81 164 ARG B O 1
ATOM 3299 N N . THR B 1 165 ? -10.508 43.375 17.453 1 93.25 165 THR B N 1
ATOM 3300 C CA . THR B 1 165 ? -11.672 43.969 16.781 1 93.25 165 THR B CA 1
ATOM 3301 C C . THR B 1 165 ? -12.461 44.844 17.75 1 93.25 165 THR B C 1
ATOM 3303 O O . THR B 1 165 ? -12.93 45.938 17.359 1 93.25 165 THR B O 1
ATOM 3306 N N . GLY B 1 166 ? -12.625 44.375 19.031 1 93.06 166 GLY B N 1
ATOM 3307 C CA . GLY B 1 166 ? -13.297 45.188 20.047 1 93.06 166 GLY B CA 1
ATOM 3308 C C . GLY B 1 166 ? -12.594 46.5 20.344 1 93.06 166 GLY B C 1
ATOM 3309 O O . GLY B 1 166 ? -13.242 47.531 20.438 1 93.06 166 GLY B O 1
ATOM 3310 N N . TYR B 1 167 ? -11.312 46.375 20.453 1 95.12 167 TYR B N 1
ATOM 3311 C CA . TYR B 1 167 ? -10.516 47.562 20.703 1 95.12 167 TYR B CA 1
ATOM 3312 C C . TYR B 1 167 ? -10.664 48.562 19.562 1 95.12 167 TYR B C 1
ATOM 3314 O O . TYR B 1 167 ? -10.922 49.75 19.797 1 95.12 167 TYR B O 1
ATOM 3322 N N . ARG B 1 168 ? -10.555 48.125 18.328 1 93.44 168 ARG B N 1
ATOM 3323 C CA . ARG B 1 168 ? -10.695 49 17.156 1 93.44 168 ARG B CA 1
ATOM 3324 C C . ARG B 1 168 ? -12.102 49.594 17.078 1 93.44 168 ARG B C 1
ATOM 3326 O O . ARG B 1 168 ? -12.266 50.75 16.688 1 93.44 168 ARG B O 1
ATOM 3333 N N . GLY B 1 169 ? -13.062 48.781 17.406 1 91.88 169 GLY B N 1
ATOM 3334 C CA . GLY B 1 169 ? -14.422 49.281 17.469 1 91.88 169 GLY B CA 1
ATOM 3335 C C . GLY B 1 169 ? -14.594 50.406 18.5 1 91.88 169 GLY B C 1
ATOM 3336 O O . GLY B 1 169 ? -15.289 51.406 18.234 1 91.88 169 GLY B O 1
ATOM 3337 N N . SER B 1 170 ? -13.977 50.219 19.656 1 93.31 170 SER B N 1
ATOM 3338 C CA . SER B 1 170 ? -14.062 51.25 20.703 1 93.31 170 SER B CA 1
ATOM 3339 C C . SER B 1 170 ? -13.375 52.531 20.281 1 93.31 170 SER B C 1
ATOM 3341 O O . SER B 1 170 ? -13.797 53.625 20.672 1 93.31 170 SER B O 1
ATOM 3343 N N . LEU B 1 171 ? -12.281 52.375 19.469 1 91.69 171 LEU B N 1
ATOM 3344 C CA . LEU B 1 171 ? -11.625 53.562 18.922 1 91.69 171 LEU B CA 1
ATOM 3345 C C . LEU B 1 171 ? -12.547 54.312 17.953 1 91.69 171 LEU B C 1
ATOM 3347 O O . LEU B 1 171 ? -12.57 55.531 17.938 1 91.69 171 LEU B O 1
ATOM 3351 N N . LEU B 1 172 ? -13.273 53.594 17.156 1 89.38 172 LEU B N 1
ATOM 3352 C CA . LEU B 1 172 ? -14.234 54.188 16.234 1 89.38 172 LEU B CA 1
ATOM 3353 C C . LEU B 1 172 ? -15.32 54.938 17 1 89.38 172 LEU B C 1
ATOM 3355 O O . LEU B 1 172 ? -15.719 56.031 16.594 1 89.38 172 LEU B O 1
ATOM 3359 N N . TRP B 1 173 ? -15.742 54.344 18.078 1 88.69 173 TRP B N 1
ATOM 3360 C CA . TRP B 1 173 ? -16.75 54.969 18.938 1 88.69 173 TRP B CA 1
ATOM 3361 C C . TRP B 1 173 ? -16.219 56.281 19.531 1 88.69 173 TRP B C 1
ATOM 3363 O O . TRP B 1 173 ? -16.906 57.281 19.5 1 88.69 173 TRP B O 1
ATOM 3373 N N . MET B 1 174 ? -15.055 56.219 20.031 1 88.25 174 MET B N 1
ATOM 3374 C CA . MET B 1 174 ? -14.438 57.375 20.625 1 88.25 174 MET B CA 1
ATOM 3375 C C . MET B 1 174 ? -14.273 58.5 19.609 1 88.25 174 MET B C 1
ATOM 3377 O O . MET B 1 174 ? -14.523 59.688 19.906 1 88.25 174 MET B O 1
ATOM 3381 N N . LYS B 1 175 ? -13.836 58.156 18.422 1 86.62 175 LYS B N 1
ATOM 3382 C CA . LYS B 1 175 ? -13.664 59.125 17.359 1 86.62 175 LYS B CA 1
ATOM 3383 C C . LYS B 1 175 ? -14.984 59.812 17 1 86.62 175 LYS B C 1
ATOM 3385 O O . LYS B 1 175 ? -15.039 61.031 16.812 1 86.62 175 LYS B O 1
ATOM 3390 N N . LYS B 1 176 ? -16.062 59.094 16.922 1 84.25 176 LYS B N 1
ATOM 3391 C CA . LYS B 1 176 ? -17.375 59.656 16.609 1 84.25 176 LYS B CA 1
ATOM 3392 C C . LYS B 1 176 ? -17.859 60.594 17.719 1 84.25 176 LYS B C 1
ATOM 3394 O O . LYS B 1 176 ? -18.422 61.656 17.438 1 84.25 176 LYS B O 1
ATOM 3399 N N . THR B 1 177 ? -17.672 60.125 18.938 1 82.94 177 THR B N 1
ATOM 3400 C CA . THR B 1 177 ? -18.094 60.938 20.094 1 82.94 177 THR B CA 1
ATOM 3401 C C . THR B 1 177 ? -17.328 62.25 20.141 1 82.94 177 THR B C 1
ATOM 3403 O O . THR B 1 177 ? -17.891 63.281 20.531 1 82.94 177 THR B O 1
ATOM 3406 N N . SER B 1 178 ? -16.094 62.219 19.797 1 80.31 178 SER B N 1
ATOM 3407 C CA . SER B 1 178 ? -15.266 63.438 19.797 1 80.31 178 SER B CA 1
ATOM 3408 C C . SER B 1 178 ? -15.703 64.438 18.719 1 80.31 178 SER B C 1
ATOM 3410 O O . SER B 1 178 ? -15.609 65.625 18.922 1 80.31 178 SER B O 1
ATOM 3412 N N . LYS B 1 179 ? -16.156 63.969 17.641 1 79.19 179 LYS B N 1
ATOM 3413 C CA . LYS B 1 179 ? -16.578 64.812 16.547 1 79.19 179 LYS B CA 1
ATOM 3414 C C . LYS B 1 179 ? -17.906 65.5 16.844 1 79.19 179 LYS B C 1
ATOM 3416 O O . LYS B 1 179 ? -18.188 66.625 16.391 1 79.19 179 LYS B O 1
ATOM 3421 N N . GLU B 1 180 ? -18.703 64.812 17.641 1 69.19 180 GLU B N 1
ATOM 3422 C CA . GLU B 1 180 ? -20.016 65.375 17.969 1 69.19 180 GLU B CA 1
ATOM 3423 C C . GLU B 1 180 ? -19.953 66.312 19.188 1 69.19 180 GLU B C 1
ATOM 3425 O O . GLU B 1 180 ? -20.984 66.812 19.641 1 69.19 180 GLU B O 1
ATOM 3430 N N . LEU B 1 181 ? -18.844 66.438 19.781 1 61.06 181 LEU B N 1
ATOM 3431 C CA . LEU B 1 181 ? -18.688 67.25 20.984 1 61.06 181 LEU B CA 1
ATOM 3432 C C . LEU B 1 181 ? -19.078 68.688 20.75 1 61.06 181 LEU B C 1
ATOM 3434 O O . LEU B 1 181 ? -18.453 69.375 19.938 1 61.06 181 LEU B O 1
ATOM 3438 N N . ASP B 1 182 ? -20.328 69 20.719 1 59.5 182 ASP B N 1
ATOM 3439 C CA . ASP B 1 182 ? -20.844 70.375 20.953 1 59.5 182 ASP B CA 1
ATOM 3440 C C . ASP B 1 182 ? -20.578 70.812 22.375 1 59.5 182 ASP B C 1
ATOM 3442 O O . ASP B 1 182 ? -21.031 70.188 23.328 1 59.5 182 ASP B O 1
ATOM 3446 N N . PRO B 1 183 ? -19.609 71.75 22.547 1 58.69 183 PRO B N 1
ATOM 3447 C CA . PRO B 1 183 ? -19.203 72.25 23.859 1 58.69 183 PRO B CA 1
ATOM 3448 C C . PRO B 1 183 ? -20.406 72.5 24.766 1 58.69 183 PRO B C 1
ATOM 3450 O O . PRO B 1 183 ? -20.266 72.5 26 1 58.69 183 PRO B O 1
ATOM 3453 N N . ASP B 1 184 ? -21.453 72.812 24.156 1 56.75 184 ASP B N 1
ATOM 3454 C CA . ASP B 1 184 ? -22.578 73.25 24.953 1 56.75 184 ASP B CA 1
ATOM 3455 C C . ASP B 1 184 ? -23.438 72.062 25.422 1 56.75 184 ASP B C 1
ATOM 3457 O O . ASP B 1 184 ? -24.359 72.25 26.219 1 56.75 184 ASP B O 1
ATOM 3461 N N . ALA B 1 185 ? -23.188 71 24.922 1 59.56 185 ALA B N 1
ATOM 3462 C CA . ALA B 1 185 ? -24.078 69.938 25.312 1 59.56 185 ALA B CA 1
ATOM 3463 C C . ALA B 1 185 ? -23.641 69.25 26.609 1 59.56 185 ALA B C 1
ATOM 3465 O O . ALA B 1 185 ? -22.469 68.875 26.75 1 59.56 185 ALA B O 1
ATOM 3466 N N . GLU B 1 186 ? -24.156 69.562 27.734 1 58.12 186 GLU B N 1
ATOM 3467 C CA . GLU B 1 186 ? -23.922 69.188 29.125 1 58.12 186 GLU B CA 1
ATOM 3468 C C . GLU B 1 186 ? -23.469 67.75 29.219 1 58.12 186 GLU B C 1
ATOM 3470 O O . GLU B 1 186 ? -22.562 67.438 29.984 1 58.12 186 GLU B O 1
ATOM 3475 N N . ASN B 1 187 ? -24.047 66.812 28.422 1 69.12 187 ASN B N 1
ATOM 3476 C CA . ASN B 1 187 ? -23.859 65.438 28.703 1 69.12 187 ASN B CA 1
ATOM 3477 C C . ASN B 1 187 ? -22.812 64.812 27.781 1 69.12 187 ASN B C 1
ATOM 3479 O O . ASN B 1 187 ? -22.547 63.594 27.859 1 69.12 187 ASN B O 1
ATOM 3483 N N . ILE B 1 188 ? -22.141 65.688 27.188 1 71.06 188 ILE B N 1
ATOM 3484 C CA . ILE B 1 188 ? -21.219 65.25 26.172 1 71.06 188 ILE B CA 1
ATOM 3485 C C . ILE B 1 188 ? -19.906 64.812 26.812 1 71.06 188 ILE B C 1
ATOM 3487 O O . ILE B 1 188 ? -19.281 63.812 26.406 1 71.06 188 ILE B O 1
ATOM 3491 N N . LEU B 1 189 ? -19.609 65.562 27.891 1 76.5 189 LEU B N 1
ATOM 3492 C CA . LEU B 1 189 ? -18.375 65.25 28.578 1 76.5 189 LEU B CA 1
ATOM 3493 C C . LEU B 1 189 ? -18.453 63.844 29.234 1 76.5 189 LEU B C 1
ATOM 3495 O O . LEU B 1 189 ? -17.469 63.094 29.25 1 76.5 189 LEU B O 1
ATOM 3499 N N . GLU B 1 190 ? -19.625 63.594 29.688 1 78.19 190 GLU B N 1
ATOM 3500 C CA . GLU B 1 190 ? -19.812 62.281 30.328 1 78.19 190 GLU B CA 1
ATOM 3501 C C . GLU B 1 190 ? -19.766 61.156 29.297 1 78.19 190 GLU B C 1
ATOM 3503 O O . GLU B 1 190 ? -19.188 60.094 29.562 1 78.19 190 GLU B O 1
ATOM 3508 N N . LYS B 1 191 ? -20.297 61.406 28.141 1 77.62 191 LYS B N 1
ATOM 3509 C CA . LYS B 1 191 ? -20.266 60.406 27.062 1 77.62 191 LYS B CA 1
ATOM 3510 C C . LYS B 1 191 ? -18.844 60.156 26.594 1 77.62 191 LYS B C 1
ATOM 3512 O O . LYS B 1 191 ? -18.453 59 26.359 1 77.62 191 LYS B O 1
ATOM 3517 N N . PHE B 1 192 ? -18.078 61.156 26.516 1 83.19 192 PHE B N 1
ATOM 3518 C CA . PHE B 1 192 ? -16.688 61.031 26.094 1 83.19 192 PHE B CA 1
ATOM 3519 C C . PHE B 1 192 ? -15.875 60.25 27.125 1 83.19 192 PHE B C 1
ATOM 3521 O O . PHE B 1 192 ? -15.07 59.406 26.766 1 83.19 192 PHE B O 1
ATOM 3528 N N . ARG B 1 193 ? -16.172 60.531 28.391 1 85.94 193 ARG B N 1
ATOM 3529 C CA . ARG B 1 193 ? -15.469 59.844 29.453 1 85.94 193 ARG B CA 1
ATOM 3530 C C . ARG B 1 193 ? -15.797 58.344 29.438 1 85.94 193 ARG B C 1
ATOM 3532 O O . ARG B 1 193 ? -14.914 57.5 29.672 1 85.94 193 ARG B O 1
ATOM 3539 N N . THR B 1 194 ? -16.969 58.062 29.156 1 85.38 194 THR B N 1
ATOM 3540 C CA . THR B 1 194 ? -17.391 56.656 29.078 1 85.38 194 THR B CA 1
ATOM 3541 C C . THR B 1 194 ? -16.688 55.938 27.922 1 85.38 194 THR B C 1
ATOM 3543 O O . THR B 1 194 ? -16.172 54.844 28.109 1 85.38 194 THR B O 1
ATOM 3546 N N . ALA B 1 195 ? -16.672 56.562 26.75 1 86.62 195 ALA B N 1
ATOM 3547 C CA . ALA B 1 195 ? -16 56 25.578 1 86.62 195 ALA B CA 1
ATOM 3548 C C . ALA B 1 195 ? -14.516 55.781 25.844 1 86.62 195 ALA B C 1
ATOM 3550 O O . ALA B 1 195 ? -13.961 54.75 25.484 1 86.62 195 ALA B O 1
ATOM 3551 N N . GLN B 1 196 ? -13.891 56.75 26.484 1 89.81 196 GLN B N 1
ATOM 3552 C CA . GLN B 1 196 ? -12.477 56.688 26.828 1 89.81 196 GLN B CA 1
ATOM 3553 C C . GLN B 1 196 ? -12.203 55.5 27.75 1 89.81 196 GLN B C 1
ATOM 3555 O O . GLN B 1 196 ? -11.203 54.781 27.609 1 89.81 196 GLN B O 1
ATOM 3560 N N . ASN B 1 197 ? -13.117 55.312 28.75 1 91.44 197 ASN B N 1
ATOM 3561 C CA . ASN B 1 197 ? -12.961 54.219 29.688 1 91.44 197 ASN B CA 1
ATOM 3562 C C . ASN B 1 197 ? -13.086 52.875 28.984 1 91.44 197 ASN B C 1
ATOM 3564 O O . ASN B 1 197 ? -12.344 51.938 29.281 1 91.44 197 ASN B O 1
ATOM 3568 N N . VAL B 1 198 ? -13.93 52.719 28.031 1 91.19 198 VAL B N 1
ATOM 3569 C CA . VAL B 1 198 ? -14.117 51.469 27.297 1 91.19 198 VAL B CA 1
ATOM 3570 C C . VAL B 1 198 ? -12.891 51.188 26.438 1 91.19 198 VAL B C 1
ATOM 3572 O O . VAL B 1 198 ? -12.438 50.062 26.344 1 91.19 198 VAL B O 1
ATOM 3575 N N . VAL B 1 199 ? -12.336 52.25 25.781 1 94.94 199 VAL B N 1
ATOM 3576 C CA . VAL B 1 199 ? -11.133 52.094 24.969 1 94.94 199 VAL B CA 1
ATOM 3577 C C . VAL B 1 199 ? -9.984 51.594 25.844 1 94.94 199 VAL B C 1
ATOM 3579 O O . VAL B 1 199 ? -9.273 50.656 25.453 1 94.94 199 VAL B O 1
ATOM 3582 N N . ARG B 1 200 ? -9.852 52.188 27.031 1 95.31 200 ARG B N 1
ATOM 3583 C CA . ARG B 1 200 ? -8.781 51.781 27.938 1 95.31 200 ARG B CA 1
ATOM 3584 C C . ARG B 1 200 ? -8.938 50.344 28.375 1 95.31 200 ARG B C 1
ATOM 3586 O O . ARG B 1 200 ? -7.969 49.562 28.375 1 95.31 200 ARG B O 1
ATOM 3593 N N . ARG B 1 201 ? -10.156 49.938 28.672 1 95.06 201 ARG B N 1
ATOM 3594 C CA . ARG B 1 201 ? -10.43 48.562 29.094 1 95.06 201 ARG B CA 1
ATOM 3595 C C . ARG B 1 201 ? -10.164 47.562 27.953 1 95.06 201 ARG B C 1
ATOM 3597 O O . ARG B 1 201 ? -9.539 46.531 28.172 1 95.06 201 ARG B O 1
ATOM 3604 N N . ASN B 1 202 ? -10.633 47.906 26.797 1 94.94 202 ASN B N 1
ATOM 3605 C CA . ASN B 1 202 ? -10.43 47.031 25.656 1 94.94 202 ASN B CA 1
ATOM 3606 C C . ASN B 1 202 ? -8.953 46.938 25.281 1 94.94 202 ASN B C 1
ATOM 3608 O O . ASN B 1 202 ? -8.492 45.875 24.844 1 94.94 202 ASN B O 1
ATOM 3612 N N . LYS B 1 203 ? -8.227 48.031 25.391 1 95.88 203 LYS B N 1
ATOM 3613 C CA . LYS B 1 203 ? -6.789 48 25.109 1 95.88 203 LYS B CA 1
ATOM 3614 C C . LYS B 1 203 ? -6.055 47.094 26.094 1 95.88 203 LYS B C 1
ATOM 3616 O O . LYS B 1 203 ? -5.184 46.312 25.688 1 95.88 203 LYS B O 1
ATOM 3621 N N . GLU B 1 204 ? -6.414 47.25 27.375 1 96.81 204 GLU B N 1
ATOM 3622 C CA . GLU B 1 204 ? -5.793 46.406 28.391 1 96.81 204 GLU B CA 1
ATOM 3623 C C . GLU B 1 204 ? -6.062 44.938 28.125 1 96.81 204 GLU B C 1
ATOM 3625 O O . GLU B 1 204 ? -5.16 44.094 28.25 1 96.81 204 GLU B O 1
ATOM 3630 N N . LYS B 1 205 ? -7.25 44.656 27.766 1 97 205 LYS B N 1
ATOM 3631 C CA . LYS B 1 205 ? -7.625 43.281 27.438 1 97 205 LYS B CA 1
ATOM 3632 C C . LYS B 1 205 ? -6.84 42.781 26.25 1 97 205 LYS B C 1
ATOM 3634 O O . LYS B 1 205 ? -6.297 41.656 26.281 1 97 205 LYS B O 1
ATOM 3639 N N . LEU B 1 206 ? -6.75 43.5 25.219 1 97.25 206 LEU B N 1
ATOM 3640 C CA . LEU B 1 206 ? -6.012 43.125 24.016 1 97.25 206 LEU B CA 1
ATOM 3641 C C . LEU B 1 206 ? -4.531 42.938 24.328 1 97.25 206 LEU B C 1
ATOM 3643 O O . LEU B 1 206 ? -3.932 41.938 23.906 1 97.25 206 LEU B O 1
ATOM 3647 N N . ASP B 1 207 ? -3.949 43.906 25.062 1 96.75 207 ASP B N 1
ATOM 3648 C CA . ASP B 1 207 ? -2.531 43.812 25.406 1 96.75 207 ASP B CA 1
ATOM 3649 C C . ASP B 1 207 ? -2.229 42.531 26.172 1 96.75 207 ASP B C 1
ATOM 3651 O O . ASP B 1 207 ? -1.213 41.875 25.922 1 96.75 207 ASP B O 1
ATOM 3655 N N . SER B 1 208 ? -3.098 42.219 27.078 1 97.56 208 SER B N 1
ATOM 3656 C CA . SER B 1 208 ? -2.926 41 27.844 1 97.56 208 SER B CA 1
ATOM 3657 C C . SER B 1 208 ? -3.008 39.781 26.953 1 97.56 208 SER B C 1
ATOM 3659 O O . SER B 1 208 ? -2.178 38.875 27.062 1 97.56 208 SER B O 1
ATOM 3661 N N . LEU B 1 209 ? -3.939 39.719 26.078 1 97.56 209 LEU B N 1
ATOM 3662 C CA . LEU B 1 209 ? -4.145 38.562 25.203 1 97.56 209 LEU B CA 1
ATOM 3663 C C . LEU B 1 209 ? -3.031 38.469 24.172 1 97.56 209 LEU B C 1
ATOM 3665 O O . LEU B 1 209 ? -2.646 37.375 23.766 1 97.56 209 LEU B O 1
ATOM 3669 N N . LYS B 1 210 ? -2.533 39.594 23.703 1 97.38 210 LYS B N 1
ATOM 3670 C CA . LYS B 1 210 ? -1.369 39.594 22.812 1 97.38 210 LYS B CA 1
ATOM 3671 C C . LYS B 1 210 ? -0.174 38.938 23.484 1 97.38 210 LYS B C 1
ATOM 3673 O O . LYS B 1 210 ? 0.494 38.094 22.875 1 97.38 210 LYS B O 1
ATOM 3678 N N . LEU B 1 211 ? 0.026 39.344 24.734 1 97 211 LEU B N 1
ATOM 3679 C CA . LEU B 1 211 ? 1.139 38.781 25.484 1 97 211 LEU B CA 1
ATOM 3680 C C . LEU B 1 211 ? 0.955 37.281 25.656 1 97 211 LEU B C 1
ATOM 3682 O O . LEU B 1 211 ? 1.896 36.5 25.453 1 97 211 LEU B O 1
ATOM 3686 N N . ASP B 1 212 ? -0.225 36.844 26 1 97.38 212 ASP B N 1
ATOM 3687 C CA . ASP B 1 212 ? -0.532 35.406 26.125 1 97.38 212 ASP B CA 1
ATOM 3688 C C . ASP B 1 212 ? -0.273 34.688 24.812 1 97.38 212 ASP B C 1
ATOM 3690 O O . ASP B 1 212 ? 0.272 33.562 24.812 1 97.38 212 ASP B O 1
ATOM 3694 N N . THR B 1 213 ? -0.691 35.281 23.75 1 97.81 213 THR B N 1
ATOM 3695 C CA . THR B 1 213 ? -0.521 34.688 22.422 1 97.81 213 THR B CA 1
ATOM 3696 C C . THR B 1 213 ? 0.958 34.5 22.109 1 97.81 213 THR B C 1
ATOM 3698 O O . THR B 1 213 ? 1.374 33.438 21.656 1 97.81 213 THR B O 1
ATOM 3701 N N . LEU B 1 214 ? 1.766 35.562 22.312 1 97.62 214 LEU B N 1
ATOM 3702 C CA . LEU B 1 214 ? 3.199 35.469 22.047 1 97.62 214 LEU B CA 1
ATOM 3703 C C . LEU B 1 214 ? 3.834 34.344 22.828 1 97.62 214 LEU B C 1
ATOM 3705 O O . LEU B 1 214 ? 4.574 33.531 22.25 1 97.62 214 LEU B O 1
ATOM 3709 N N . GLN B 1 215 ? 3.445 34.219 24.094 1 97.19 215 GLN B N 1
ATOM 3710 C CA . GLN B 1 215 ? 4.023 33.188 24.953 1 97.19 215 GLN B CA 1
ATOM 3711 C C . GLN B 1 215 ? 3.564 31.797 24.547 1 97.19 215 GLN B C 1
ATOM 3713 O O . GLN B 1 215 ? 4.375 30.875 24.453 1 97.19 215 GLN B O 1
ATOM 3718 N N . LYS B 1 216 ? 2.342 31.641 24.328 1 97.69 216 LYS B N 1
ATOM 3719 C CA . LYS B 1 216 ? 1.795 30.328 23.984 1 97.69 216 LYS B CA 1
ATOM 3720 C C . LYS B 1 216 ? 2.336 29.828 22.641 1 97.69 216 LYS B C 1
ATOM 3722 O O . LYS B 1 216 ? 2.604 28.641 22.484 1 97.69 216 LYS B O 1
ATOM 3727 N N . VAL B 1 217 ? 2.453 30.734 21.688 1 97.56 217 VAL B N 1
ATOM 3728 C CA . VAL B 1 217 ? 2.979 30.344 20.375 1 97.56 217 VAL B CA 1
ATOM 3729 C C . VAL B 1 217 ? 4.438 29.906 20.516 1 97.56 217 VAL B C 1
ATOM 3731 O O . VAL B 1 217 ? 4.859 28.922 19.922 1 97.56 217 VAL B O 1
ATOM 3734 N N . ASP B 1 218 ? 5.215 30.656 21.297 1 96.44 218 ASP B N 1
ATOM 3735 C CA . ASP B 1 218 ? 6.598 30.266 21.531 1 96.44 218 ASP B CA 1
ATOM 3736 C C . ASP B 1 218 ? 6.676 28.891 22.172 1 96.44 218 ASP B C 1
ATOM 3738 O O . ASP B 1 218 ? 7.504 28.062 21.781 1 96.44 218 ASP B O 1
ATOM 3742 N N . LEU B 1 219 ? 5.805 28.656 23.125 1 96.94 219 LEU B N 1
ATOM 3743 C CA . LEU B 1 219 ? 5.75 27.359 23.781 1 96.94 219 LEU B CA 1
ATOM 3744 C C . LEU B 1 219 ? 5.336 26.266 22.797 1 96.94 219 LEU B C 1
ATOM 3746 O O . LEU B 1 219 ? 5.852 25.156 22.844 1 96.94 219 LEU B O 1
ATOM 3750 N N . LEU B 1 220 ? 4.41 26.578 21.984 1 97.62 220 LEU B N 1
ATOM 3751 C CA . LEU B 1 220 ? 3.93 25.641 20.969 1 97.62 220 LEU B CA 1
ATOM 3752 C C . LEU B 1 220 ? 5.055 25.25 20.031 1 97.62 220 LEU B C 1
ATOM 3754 O O . LEU B 1 220 ? 5.234 24.062 19.734 1 97.62 220 LEU B O 1
ATOM 3758 N N . VAL B 1 221 ? 5.77 26.219 19.562 1 96.19 221 VAL B N 1
ATOM 3759 C CA . VAL B 1 221 ? 6.883 25.984 18.641 1 96.19 221 VAL B CA 1
ATOM 3760 C C . VAL B 1 221 ? 7.941 25.125 19.312 1 96.19 221 VAL B C 1
ATOM 3762 O O . VAL B 1 221 ? 8.469 24.188 18.719 1 96.19 221 VAL B O 1
ATOM 3765 N N . ALA B 1 222 ? 8.211 25.438 20.578 1 95.44 222 ALA B N 1
ATOM 3766 C CA . ALA B 1 222 ? 9.172 24.656 21.344 1 95.44 222 ALA B CA 1
ATOM 3767 C C . ALA B 1 222 ? 8.68 23.219 21.516 1 95.44 222 ALA B C 1
ATOM 3769 O O . ALA B 1 222 ? 9.461 22.266 21.406 1 95.44 222 ALA B O 1
ATOM 3770 N N . SER B 1 223 ? 7.434 23.047 21.812 1 95.75 223 SER B N 1
ATOM 3771 C CA . SER B 1 223 ? 6.832 21.734 21.984 1 95.75 223 SER B CA 1
ATOM 3772 C C . SER B 1 223 ? 6.91 20.906 20.688 1 95.75 223 SER B C 1
ATOM 3774 O O . SER B 1 223 ? 7.188 19.719 20.734 1 95.75 223 SER B O 1
ATOM 3776 N N . ARG B 1 224 ? 6.645 21.547 19.609 1 95.19 224 ARG B N 1
ATOM 3777 C CA . ARG B 1 224 ? 6.734 20.875 18.312 1 95.19 224 ARG B CA 1
ATOM 3778 C C . ARG B 1 224 ? 8.156 20.391 18.047 1 95.19 224 ARG B C 1
ATOM 3780 O O . ARG B 1 224 ? 8.359 19.281 17.578 1 95.19 224 ARG B O 1
ATOM 3787 N N . TYR B 1 225 ? 9.07 21.281 18.375 1 93.5 225 TYR B N 1
ATOM 3788 C CA . TYR B 1 225 ? 10.469 20.906 18.203 1 93.5 225 TYR B CA 1
ATOM 3789 C C . TYR B 1 225 ? 10.797 19.672 19.047 1 93.5 225 TYR B C 1
ATOM 3791 O O . TYR B 1 225 ? 11.453 18.75 18.578 1 93.5 225 TYR B O 1
ATOM 3799 N N . ASN B 1 226 ? 10.375 19.641 20.234 1 93.06 226 ASN B N 1
ATOM 3800 C CA . ASN B 1 226 ? 10.609 18.5 21.125 1 93.06 226 ASN B CA 1
ATOM 3801 C C . ASN B 1 226 ? 9.969 17.234 20.594 1 93.06 226 ASN B C 1
ATOM 3803 O O . ASN B 1 226 ? 10.562 16.156 20.672 1 93.06 226 ASN B O 1
ATOM 3807 N N . LEU B 1 227 ? 8.789 17.359 20.094 1 93.81 227 LEU B N 1
ATOM 3808 C CA . LEU B 1 227 ? 8.078 16.234 19.516 1 93.81 227 LEU B CA 1
ATOM 3809 C C . LEU B 1 227 ? 8.875 15.633 18.359 1 93.81 227 LEU B C 1
ATOM 3811 O O . LEU B 1 227 ? 9.039 14.406 18.281 1 93.81 227 LEU B O 1
ATOM 3815 N N . PHE B 1 228 ? 9.43 16.469 17.5 1 92.06 228 PHE B N 1
ATOM 3816 C CA . PHE B 1 228 ? 10.195 16.031 16.344 1 92.06 228 PHE B CA 1
ATOM 3817 C C . PHE B 1 228 ? 11.531 15.422 16.781 1 92.06 228 PHE B C 1
ATOM 3819 O O . PHE B 1 228 ? 11.961 14.406 16.234 1 92.06 228 PHE B O 1
ATOM 3826 N N . SER B 1 229 ? 12.156 16 17.734 1 88.06 229 SER B N 1
ATOM 3827 C CA . SER B 1 229 ? 13.477 15.562 18.188 1 88.06 229 SER B CA 1
ATOM 3828 C C . SER B 1 229 ? 13.391 14.203 18.875 1 88.06 229 SER B C 1
ATOM 3830 O O . SER B 1 229 ? 14.25 13.344 18.672 1 88.06 229 SER B O 1
ATOM 3832 N N . GLN B 1 230 ? 12.406 13.953 19.625 1 82 230 GLN B N 1
ATOM 3833 C CA . GLN B 1 230 ? 12.219 12.695 20.344 1 82 230 GLN B CA 1
ATOM 3834 C C . GLN B 1 230 ? 11.922 11.547 19.375 1 82 230 GLN B C 1
ATOM 3836 O O . GLN B 1 230 ? 12.414 10.43 19.562 1 82 230 GLN B O 1
ATOM 3841 N N . SER B 1 231 ? 11.219 11.852 18.406 1 75.69 231 SER B N 1
ATOM 3842 C CA . SER B 1 231 ? 10.805 10.82 17.453 1 75.69 231 SER B CA 1
ATOM 3843 C C . SER B 1 231 ? 11.977 10.328 16.625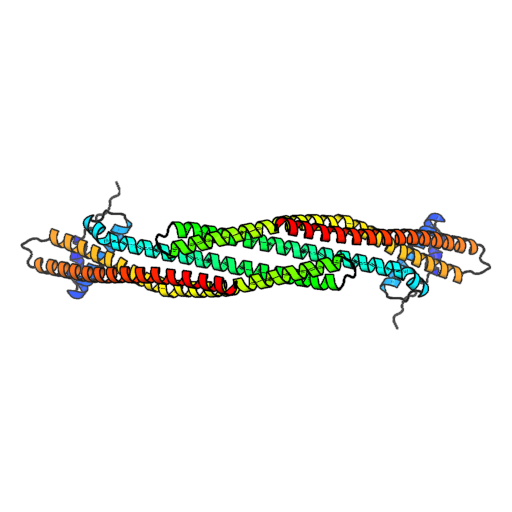 1 75.69 231 SER B C 1
ATOM 3845 O O . SER B 1 231 ? 12.039 9.156 16.25 1 75.69 231 SER B O 1
ATOM 3847 N N . ILE B 1 232 ? 12.93 11.133 16.297 1 69.5 232 ILE B N 1
ATOM 3848 C CA . ILE B 1 232 ? 14.109 10.758 15.531 1 69.5 232 ILE B CA 1
ATOM 3849 C C . ILE B 1 232 ? 15.055 9.93 16.406 1 69.5 232 ILE B C 1
ATOM 3851 O O . ILE B 1 232 ? 15.617 8.93 15.953 1 69.5 232 ILE B O 1
ATOM 3855 N N . TYR B 1 233 ? 15.18 10.336 17.578 1 65.25 233 TYR B N 1
ATOM 3856 C CA . TYR B 1 233 ? 16.062 9.625 18.5 1 65.25 233 TYR B CA 1
ATOM 3857 C C . TYR B 1 233 ? 15.562 8.203 18.734 1 65.25 233 TYR B C 1
ATOM 3859 O O . TYR B 1 233 ? 16.359 7.266 18.812 1 65.25 233 TYR B O 1
ATOM 3867 N N . GLU B 1 234 ? 14.359 7.988 18.766 1 61.62 234 GLU B N 1
ATOM 3868 C CA . GLU B 1 234 ? 13.789 6.66 18.984 1 61.62 234 GLU B CA 1
ATOM 3869 C C . GLU B 1 234 ? 14.008 5.77 17.766 1 61.62 234 GLU B C 1
ATOM 3871 O O . GLU B 1 234 ? 14.242 4.566 17.906 1 61.62 234 GLU B O 1
ATOM 3876 N N . CYS B 1 235 ? 13.984 6.359 16.594 1 61.41 235 CYS B N 1
ATOM 3877 C CA . CYS B 1 235 ? 14.211 5.594 15.383 1 61.41 235 CYS B CA 1
ATOM 3878 C C . CYS B 1 235 ? 15.672 5.184 15.25 1 61.41 235 CYS B C 1
ATOM 3880 O O . CYS B 1 235 ? 15.977 4.098 14.758 1 61.41 235 CYS B O 1
ATOM 3882 N N . ASP B 1 236 ? 16.594 5.961 15.695 1 59.53 236 ASP B N 1
ATOM 3883 C CA . ASP B 1 236 ? 18.016 5.676 15.656 1 59.53 236 ASP B CA 1
ATOM 3884 C C . ASP B 1 236 ? 18.391 4.586 16.656 1 59.53 236 ASP B C 1
ATOM 3886 O O . ASP B 1 236 ? 19.25 3.752 16.375 1 59.53 236 ASP B O 1
ATOM 3890 N N . GLU B 1 237 ? 17.781 4.52 17.734 1 54.25 237 GLU B N 1
ATOM 3891 C CA . GLU B 1 237 ? 18.078 3.539 18.766 1 54.25 237 GLU B CA 1
ATOM 3892 C C . GLU B 1 237 ? 17.578 2.152 18.375 1 54.25 237 GLU B C 1
ATOM 3894 O O . GLU B 1 237 ? 18.188 1.142 18.734 1 54.25 237 GLU B O 1
ATOM 3899 N N . GLU B 1 238 ? 16.531 2.135 17.656 1 50.84 238 GLU B N 1
ATOM 3900 C CA . GLU B 1 238 ? 16 0.824 17.281 1 50.84 238 GLU B CA 1
ATOM 3901 C C . GLU B 1 238 ? 16.797 0.209 16.141 1 50.84 238 GLU B C 1
ATOM 3903 O O . GLU B 1 238 ? 16.828 -1.014 15.992 1 50.84 238 GLU B O 1
ATOM 3908 N N . ASP B 1 239 ? 17.391 0.905 15.352 1 50.03 239 ASP B N 1
ATOM 3909 C CA . ASP B 1 239 ? 18.25 0.406 14.281 1 50.03 239 ASP B CA 1
ATOM 3910 C C . ASP B 1 239 ? 19.609 -0.027 14.82 1 50.03 239 ASP B C 1
ATOM 3912 O O . ASP B 1 239 ? 20.375 -0.704 14.125 1 50.03 239 ASP B O 1
ATOM 3916 N N . GLU B 1 240 ? 20.016 0.348 15.953 1 45.44 240 GLU B N 1
ATOM 3917 C CA . GLU B 1 240 ? 21.203 -0.208 16.594 1 45.44 240 GLU B CA 1
ATOM 3918 C C . GLU B 1 240 ? 20.891 -1.515 17.312 1 45.44 240 GLU B C 1
ATOM 3920 O O . GLU B 1 240 ? 19.828 -1.646 17.938 1 45.44 240 GLU B O 1
#

pLDDT: mean 85.31, std 16.17, range [21.62, 98.31]

Radius of gyration: 44.5 Å; Cα contacts (8 Å, |Δi|>4): 365; chains: 2; bounding box: 60×143×76 Å

Foldseek 3Di:
DPPPVCPDPVVVLVVLVVDDDVVSLVVLLVVLLVVLVVCVVVPHDDDVVLVVVCVVLVVLVVLLVVCLVVLVVVLVVLVVVLVVLVVVLVVLLVQLVVLCVVLVVDPDPSSVVSPVVSVVSVVVSVVSVLVNVLSVVLSVVSVCLNVPLSVVLVVLSVQLVSLSSSLVSLVVVLVVLVVPPPVPPVCSVVVNVSSVVSNVVSVVSNVVSSVVNNVSSVVSVVVVVVSVVVSVVVSVVSVD/DPCPVCPDPVVVVVVLVPDDDVVSLVVLLVVLLVVLVVCVVVPPDDDVVLVVVCVLLVVLVVLLVVCLVVLVVVLVVLVVVLVVLVVVLVVLLVQLVVLCVVLVVDPDPSSVVSPVVSVVSVVVSVVSVLVNVLSVVLSVVSVCLNVPLSVVLVVLSVQLVSLSSSLVSLVVVLVVLVVPPPVPPVCSVVSNVSSVVSNVVSVVSNVVSSVVNNVSSVVSVVVVVVSVVVSVVVSVVSVD